Protein AF-0000000079302153 (afdb_homodimer)

Structure (mmCIF, N/CA/C/O backbone):
data_AF-0000000079302153-model_v1
#
loop_
_entity.id
_entity.type
_entity.pdbx_description
1 polymer 'Bifunctional ligase/repressor BirA'
#
loop_
_atom_site.group_PDB
_atom_site.id
_atom_site.type_symbol
_atom_site.label_atom_id
_atom_site.label_alt_id
_atom_site.label_comp_id
_atom_site.label_asym_id
_atom_site.label_entity_id
_atom_site.label_seq_id
_atom_site.pdbx_PDB_ins_code
_atom_site.Cartn_x
_atom_site.Cartn_y
_atom_site.Cartn_z
_atom_site.occupancy
_atom_site.B_iso_or_equiv
_atom_site.auth_seq_id
_atom_site.auth_comp_id
_atom_site.auth_asym_id
_atom_site.auth_atom_id
_atom_site.pdbx_PDB_model_num
ATOM 1 N N . MET A 1 1 ? 21.047 -13.164 -19.062 1 73.25 1 MET A N 1
ATOM 2 C CA . MET A 1 1 ? 20.984 -14.609 -18.844 1 73.25 1 MET A CA 1
ATOM 3 C C . MET A 1 1 ? 22.281 -15.273 -19.297 1 73.25 1 MET A C 1
ATOM 5 O O . MET A 1 1 ? 22.891 -14.859 -20.281 1 73.25 1 MET A O 1
ATOM 9 N N . PRO A 1 2 ? 22.719 -16.156 -18.484 1 83.62 2 PRO A N 1
ATOM 10 C CA . PRO A 1 2 ? 23.938 -16.844 -18.906 1 83.62 2 PRO A CA 1
ATOM 11 C C . PRO A 1 2 ? 23.797 -17.516 -20.266 1 83.62 2 PRO A C 1
ATOM 13 O O . PRO A 1 2 ? 22.734 -18.031 -20.609 1 83.62 2 PRO A O 1
ATOM 16 N N . ALA A 1 3 ? 24.828 -17.531 -21.016 1 87.69 3 ALA A N 1
ATOM 17 C CA . ALA A 1 3 ? 24.812 -17.969 -22.422 1 87.69 3 ALA A CA 1
ATOM 18 C C . ALA A 1 3 ? 24.391 -19.422 -22.547 1 87.69 3 ALA A C 1
ATOM 20 O O . ALA A 1 3 ? 23.562 -19.766 -23.391 1 87.69 3 ALA A O 1
ATOM 21 N N . LEU A 1 4 ? 24.891 -20.266 -21.688 1 95.38 4 LEU A N 1
ATOM 22 C CA . LEU A 1 4 ? 24.562 -21.688 -21.781 1 95.38 4 LEU A CA 1
ATOM 23 C C . LEU A 1 4 ? 23.078 -21.922 -21.516 1 95.38 4 LEU A C 1
ATOM 25 O O . LEU A 1 4 ? 22.453 -22.75 -22.172 1 95.38 4 LEU A O 1
ATOM 29 N N . LEU A 1 5 ? 22.578 -21.219 -20.531 1 95.5 5 LEU A N 1
ATOM 30 C CA . LEU A 1 5 ? 21.172 -21.391 -20.156 1 95.5 5 LEU A CA 1
ATOM 31 C C . LEU A 1 5 ? 20.25 -21.094 -21.328 1 95.5 5 LEU A C 1
ATOM 33 O O . LEU A 1 5 ? 19.234 -21.781 -21.516 1 95.5 5 LEU A O 1
ATOM 37 N N . SER A 1 6 ? 20.641 -20.172 -22.188 1 95.38 6 SER A N 1
ATOM 38 C CA . SER A 1 6 ? 19.812 -19.75 -23.312 1 95.38 6 SER A CA 1
ATOM 39 C C . SER A 1 6 ? 19.797 -20.812 -24.406 1 95.38 6 SER A C 1
ATOM 41 O O . SER A 1 6 ? 18.953 -20.75 -25.312 1 95.38 6 SER A O 1
ATOM 43 N N . LEU A 1 7 ? 20.641 -21.766 -24.328 1 96.31 7 LEU A N 1
ATOM 44 C CA . LEU A 1 7 ? 20.734 -22.766 -25.375 1 96.31 7 LEU A CA 1
ATOM 45 C C . LEU A 1 7 ? 20.141 -24.094 -24.922 1 96.31 7 LEU A C 1
ATOM 47 O O . LEU A 1 7 ? 19.906 -25 -25.734 1 96.31 7 LEU A O 1
ATOM 51 N N . LEU A 1 8 ? 19.922 -24.203 -23.625 1 97.06 8 LEU A N 1
ATOM 52 C CA . LEU A 1 8 ? 19.453 -25.484 -23.109 1 97.06 8 LEU A CA 1
ATOM 53 C C . LEU A 1 8 ? 17.984 -25.703 -23.5 1 97.06 8 LEU A C 1
ATOM 55 O O . LEU A 1 8 ? 17.219 -24.75 -23.641 1 97.06 8 LEU A O 1
ATOM 59 N N . THR A 1 9 ? 17.641 -26.953 -23.766 1 97.06 9 THR A N 1
ATOM 60 C CA . THR A 1 9 ? 16.281 -27.406 -24.031 1 97.06 9 THR A CA 1
ATOM 61 C C . THR A 1 9 ? 15.922 -28.594 -23.141 1 97.06 9 THR A C 1
ATOM 63 O O . THR A 1 9 ? 16.688 -28.953 -22.234 1 97.06 9 THR A O 1
ATOM 66 N N . GLU A 1 10 ? 14.781 -29.172 -23.406 1 97.44 10 GLU A N 1
ATOM 67 C CA . GLU A 1 10 ? 14.344 -30.312 -22.609 1 97.44 10 GLU A CA 1
ATOM 68 C C . GLU A 1 10 ? 14.984 -31.609 -23.094 1 97.44 10 GLU A C 1
ATOM 70 O O . GLU A 1 10 ? 14.836 -32.656 -22.453 1 97.44 10 GLU A O 1
ATOM 75 N N . GLU A 1 11 ? 15.695 -31.469 -24.203 1 97.69 11 GLU A N 1
ATOM 76 C CA . GLU A 1 11 ? 16.422 -32.594 -24.75 1 97.69 11 GLU A CA 1
ATOM 77 C C . GLU A 1 11 ? 17.922 -32.5 -24.469 1 97.69 11 GLU A C 1
ATOM 79 O O . GLU A 1 11 ? 18.484 -31.406 -24.531 1 97.69 11 GLU A O 1
ATOM 84 N N . PHE A 1 12 ? 18.547 -33.656 -24.266 1 98 12 PHE A N 1
ATOM 85 C CA . PHE A 1 12 ? 19.984 -33.656 -24.031 1 98 12 PHE A CA 1
ATOM 86 C C . PHE A 1 12 ? 20.75 -33.188 -25.266 1 98 12 PHE A C 1
ATOM 88 O O . PHE A 1 12 ? 20.406 -33.562 -26.391 1 98 12 PHE A O 1
ATOM 95 N N . GLN A 1 13 ? 21.641 -32.312 -25.062 1 98 13 GLN A N 1
ATOM 96 C CA . GLN A 1 13 ? 22.594 -31.844 -26.062 1 98 13 GLN A CA 1
ATOM 97 C C . GLN A 1 13 ? 24.031 -32.156 -25.672 1 98 13 GLN A C 1
ATOM 99 O O . GLN A 1 13 ? 24.406 -31.969 -24.516 1 98 13 GLN A O 1
ATOM 104 N N . SER A 1 14 ? 24.828 -32.625 -26.578 1 97.5 14 SER A N 1
ATOM 105 C CA . SER A 1 14 ? 26.188 -33 -26.25 1 97.5 14 SER A CA 1
ATOM 106 C C . SER A 1 14 ? 27.016 -31.781 -25.875 1 97.5 14 SER A C 1
ATOM 108 O O . SER A 1 14 ? 26.75 -30.672 -26.359 1 97.5 14 SER A O 1
ATOM 110 N N . GLY A 1 15 ? 27.984 -31.984 -25.031 1 96.5 15 GLY A N 1
ATOM 111 C CA . GLY A 1 15 ? 28.906 -30.922 -24.719 1 96.5 15 GLY A CA 1
ATOM 112 C C . GLY A 1 15 ? 29.609 -30.344 -25.922 1 96.5 15 GLY A C 1
ATOM 113 O O . GLY A 1 15 ? 29.859 -29.141 -26 1 96.5 15 GLY A O 1
ATOM 114 N N . GLU A 1 16 ? 29.875 -31.203 -26.875 1 96.81 16 GLU A N 1
ATOM 115 C CA . GLU A 1 16 ? 30.516 -30.797 -28.109 1 96.81 16 GLU A CA 1
ATOM 116 C C . GLU A 1 16 ? 29.641 -29.844 -28.906 1 96.81 16 GLU A C 1
ATOM 118 O O . GLU A 1 16 ? 30.109 -28.812 -29.391 1 96.81 16 GLU A O 1
ATOM 123 N N . ALA A 1 17 ? 28.453 -30.172 -29.047 1 97.31 17 ALA A N 1
ATOM 124 C CA . ALA A 1 17 ? 27.5 -29.359 -29.812 1 97.31 17 ALA A CA 1
ATOM 125 C C . ALA A 1 17 ? 27.328 -27.984 -29.172 1 97.31 17 ALA A C 1
ATOM 127 O O . ALA A 1 17 ? 27.328 -26.969 -29.859 1 97.31 17 ALA A O 1
ATOM 128 N N . LEU A 1 18 ? 27.203 -27.922 -27.844 1 97.62 18 LEU A N 1
ATOM 129 C CA . LEU A 1 18 ? 27.016 -26.656 -27.125 1 97.62 18 LEU A CA 1
ATOM 130 C C . LEU A 1 18 ? 28.281 -25.812 -27.188 1 97.62 18 LEU A C 1
ATOM 132 O O . LEU A 1 18 ? 28.203 -24.594 -27.344 1 97.62 18 LEU A O 1
ATOM 136 N N . ALA A 1 19 ? 29.391 -26.484 -27.109 1 96.94 19 ALA A N 1
ATOM 137 C CA . ALA A 1 19 ? 30.672 -25.797 -27.203 1 96.94 19 ALA A CA 1
ATOM 138 C C . ALA A 1 19 ? 30.844 -25.109 -28.562 1 96.94 19 ALA A C 1
ATOM 140 O O . ALA A 1 19 ? 31.312 -23.984 -28.641 1 96.94 19 ALA A O 1
ATOM 141 N N . ARG A 1 20 ? 30.484 -25.812 -29.562 1 97.19 20 ARG A N 1
ATOM 142 C CA . ARG A 1 20 ? 30.562 -25.266 -30.922 1 97.19 20 ARG A CA 1
ATOM 143 C C . ARG A 1 20 ? 29.672 -24.047 -31.062 1 97.19 20 ARG A C 1
ATOM 145 O O . ARG A 1 20 ? 30.078 -23.047 -31.641 1 97.19 20 ARG A O 1
ATOM 152 N N . ARG A 1 21 ? 28.516 -24.094 -30.531 1 96.56 21 ARG A N 1
ATOM 153 C CA . ARG A 1 21 ? 27.531 -23.016 -30.672 1 96.56 21 ARG A CA 1
ATOM 154 C C . ARG A 1 21 ? 27.984 -21.766 -29.906 1 96.56 21 ARG A C 1
ATOM 156 O O . ARG A 1 21 ? 27.719 -20.641 -30.328 1 96.56 21 ARG A O 1
ATOM 163 N N . LEU A 1 22 ? 28.625 -21.984 -28.75 1 96.25 22 LEU A N 1
ATOM 164 C CA . LEU A 1 22 ? 29 -20.859 -27.891 1 96.25 22 LEU A CA 1
ATOM 165 C C . LEU A 1 22 ? 30.422 -20.391 -28.203 1 96.25 22 LEU A C 1
ATOM 167 O O . LEU A 1 22 ? 30.859 -19.359 -27.703 1 96.25 22 LEU A O 1
ATOM 171 N N . GLY A 1 23 ? 31.125 -21.188 -29.031 1 96.31 23 GLY A N 1
ATOM 172 C CA . GLY A 1 23 ? 32.5 -20.859 -29.359 1 96.31 23 GLY A CA 1
ATOM 173 C C . GLY A 1 23 ? 33.469 -21.031 -28.172 1 96.31 23 GLY A C 1
ATOM 174 O O . GLY A 1 23 ? 34.312 -20.188 -27.953 1 96.31 23 GLY A O 1
ATOM 175 N N . VAL A 1 24 ? 33.219 -22.078 -27.406 1 96.88 24 VAL A N 1
ATOM 176 C CA . VAL A 1 24 ? 34.062 -22.344 -26.234 1 96.88 24 VAL A CA 1
ATOM 177 C C . VAL A 1 24 ? 34.438 -23.812 -26.219 1 96.88 24 VAL A C 1
ATOM 179 O O . VAL A 1 24 ? 34.094 -24.578 -27.125 1 96.88 24 VAL A O 1
ATOM 182 N N . SER A 1 25 ? 35.219 -24.281 -25.219 1 96.44 25 SER A N 1
ATOM 183 C CA . SER A 1 25 ? 35.656 -25.672 -25.078 1 96.44 25 SER A CA 1
ATOM 184 C C . SER A 1 25 ? 34.562 -26.516 -24.375 1 96.44 25 SER A C 1
ATOM 186 O O . SER A 1 25 ? 33.688 -25.969 -23.719 1 96.44 25 SER A O 1
ATOM 188 N N . ARG A 1 26 ? 34.719 -27.781 -24.578 1 95.62 26 ARG A N 1
ATOM 189 C CA . ARG A 1 26 ? 33.844 -28.703 -23.844 1 95.62 26 ARG A CA 1
ATOM 190 C C . ARG A 1 26 ? 34.031 -28.562 -22.344 1 95.62 26 ARG A C 1
ATOM 192 O O . ARG A 1 26 ? 33.094 -28.672 -21.578 1 95.62 26 ARG A O 1
ATOM 199 N N . ALA A 1 27 ? 35.188 -28.328 -21.953 1 96.38 27 ALA A N 1
ATOM 200 C CA . ALA A 1 27 ? 35.5 -28.125 -20.531 1 96.38 27 ALA A CA 1
ATOM 201 C C . ALA A 1 27 ? 34.781 -26.891 -20 1 96.38 27 ALA A C 1
ATOM 203 O O . ALA A 1 27 ? 34.344 -26.875 -18.859 1 96.38 27 ALA A O 1
ATOM 204 N N . ALA A 1 28 ? 34.688 -25.891 -20.859 1 96.56 28 ALA A N 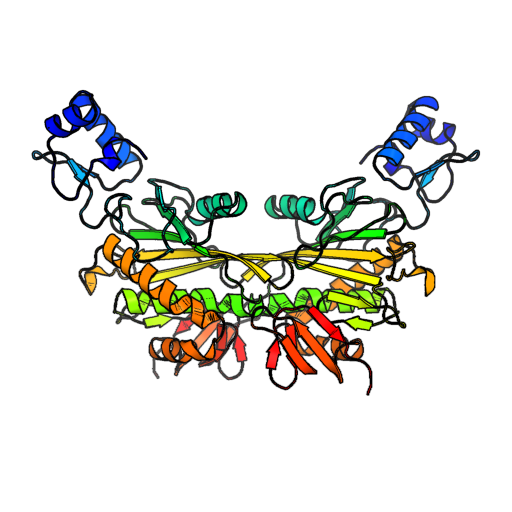1
ATOM 205 C CA . ALA A 1 28 ? 34 -24.656 -20.469 1 96.56 28 ALA A CA 1
ATOM 206 C C . ALA A 1 28 ? 32.531 -24.906 -20.281 1 96.56 28 ALA A C 1
ATOM 208 O O . ALA A 1 28 ? 31.891 -24.312 -19.391 1 96.56 28 ALA A O 1
ATOM 209 N N . ILE A 1 29 ? 31.953 -25.719 -21.094 1 97.12 29 ILE A N 1
ATOM 210 C CA . ILE A 1 29 ? 30.547 -26.078 -20.984 1 97.12 29 ILE A CA 1
ATOM 211 C C . ILE A 1 29 ? 30.297 -26.781 -19.656 1 97.12 29 ILE A C 1
ATOM 213 O O . ILE A 1 29 ? 29.344 -26.453 -18.953 1 97.12 29 ILE A O 1
ATOM 217 N N . SER A 1 30 ? 31.109 -27.766 -19.391 1 96.81 30 SER A N 1
ATOM 218 C CA . SER A 1 30 ? 30.984 -28.531 -18.156 1 96.81 30 SER A CA 1
ATOM 219 C C . SER A 1 30 ? 31.094 -27.609 -16.938 1 96.81 30 SER A C 1
ATOM 221 O O . SER A 1 30 ? 30.312 -27.75 -15.984 1 96.81 30 SER A O 1
ATOM 223 N N . LYS A 1 31 ? 32 -26.703 -16.984 1 96.88 31 LYS A N 1
ATOM 224 C CA . LYS A 1 31 ? 32.188 -25.766 -15.891 1 96.88 31 LYS A CA 1
ATOM 225 C C . LYS A 1 31 ? 30.984 -24.844 -15.727 1 96.88 31 LYS A C 1
ATOM 227 O O . LYS A 1 31 ? 30.562 -24.578 -14.602 1 96.88 31 LYS A O 1
ATOM 232 N N . GLU A 1 32 ? 30.5 -24.359 -16.828 1 96.81 32 GLU A N 1
ATOM 233 C CA . GLU A 1 32 ? 29.344 -23.484 -16.797 1 96.81 32 GLU A CA 1
ATOM 234 C C . GLU A 1 32 ? 28.109 -24.234 -16.281 1 96.81 32 GLU A C 1
ATOM 236 O O . GLU A 1 32 ? 27.312 -23.672 -15.531 1 96.81 32 GLU A O 1
ATOM 241 N N . ALA A 1 33 ? 27.922 -25.375 -16.734 1 97.44 33 ALA A N 1
ATOM 242 C CA . ALA A 1 33 ? 26.797 -26.188 -16.266 1 97.44 33 ALA A CA 1
ATOM 243 C C . ALA A 1 33 ? 26.844 -26.375 -14.758 1 97.44 33 ALA A C 1
ATOM 245 O O . ALA A 1 33 ? 25.828 -26.281 -14.078 1 97.44 33 ALA A O 1
ATOM 246 N N . LYS A 1 34 ? 28.016 -26.719 -14.266 1 96.56 34 LYS A N 1
ATOM 247 C CA . LYS A 1 34 ? 28.203 -26.875 -12.828 1 96.56 34 LYS A CA 1
ATOM 248 C C . LYS A 1 34 ? 27.875 -25.594 -12.078 1 96.56 34 LYS A C 1
ATOM 250 O O . LYS A 1 34 ? 27.219 -25.625 -11.039 1 96.56 34 LYS A O 1
ATOM 255 N N . ARG A 1 35 ? 28.359 -24.516 -12.602 1 96.88 35 ARG A N 1
ATOM 256 C CA . ARG A 1 35 ? 28.078 -23.203 -12.016 1 96.88 35 ARG A CA 1
ATOM 257 C C . ARG A 1 35 ? 26.578 -22.922 -11.969 1 96.88 35 ARG A C 1
ATOM 259 O O . ARG A 1 35 ? 26.078 -22.438 -10.961 1 96.88 35 ARG A O 1
ATOM 266 N N . LEU A 1 36 ? 25.922 -23.156 -13.039 1 97.44 36 LEU A N 1
ATOM 267 C CA . LEU A 1 36 ? 24.484 -22.938 -13.117 1 97.44 36 LEU A CA 1
ATOM 268 C C . LEU A 1 36 ? 23.75 -23.781 -12.07 1 97.44 36 LEU A C 1
ATOM 270 O O . LEU A 1 36 ? 22.828 -23.281 -11.406 1 97.44 36 LEU A O 1
ATOM 274 N N . ARG A 1 37 ? 24.125 -24.969 -11.922 1 96.69 37 ARG A N 1
ATOM 275 C CA . ARG A 1 37 ? 23.516 -25.828 -10.914 1 96.69 37 ARG A CA 1
ATOM 276 C C . ARG A 1 37 ? 23.75 -25.281 -9.508 1 96.69 37 ARG A C 1
ATOM 278 O O . ARG A 1 37 ? 22.859 -25.312 -8.664 1 96.69 37 ARG A O 1
ATOM 285 N N . GLU A 1 38 ? 24.938 -24.812 -9.281 1 95.69 38 GLU A N 1
ATOM 286 C CA . GLU A 1 38 ? 25.266 -24.219 -7.988 1 95.69 38 GLU A CA 1
ATOM 287 C C . GLU A 1 38 ? 24.406 -23 -7.711 1 95.69 38 GLU A C 1
ATOM 289 O O . GLU A 1 38 ? 24.094 -22.703 -6.555 1 95.69 38 GLU A O 1
ATOM 294 N N . GLU A 1 39 ? 24.078 -22.359 -8.766 1 95.69 39 GLU A N 1
ATOM 295 C CA . GLU A 1 39 ? 23.234 -21.172 -8.641 1 95.69 39 GLU A CA 1
ATOM 296 C C . GLU A 1 39 ? 21.766 -21.547 -8.43 1 95.69 39 GLU A C 1
ATOM 298 O O . GLU A 1 39 ? 20.938 -20.688 -8.109 1 95.69 39 GLU A O 1
ATOM 303 N N . GLY A 1 40 ? 21.438 -22.781 -8.68 1 96.19 40 GLY A N 1
ATOM 304 C CA . GLY A 1 40 ? 20.109 -23.25 -8.359 1 96.19 40 GLY A CA 1
ATOM 305 C C . GLY A 1 40 ? 19.312 -23.672 -9.578 1 96.19 40 GLY A C 1
ATOM 306 O O . GLY A 1 40 ? 18.219 -24.219 -9.453 1 96.19 40 GLY A O 1
ATOM 307 N N . PHE A 1 41 ? 19.859 -23.469 -10.812 1 98 41 PHE A N 1
ATOM 308 C CA . PHE A 1 41 ? 19.141 -23.844 -12.023 1 98 41 PHE A CA 1
ATOM 309 C C . PHE A 1 41 ? 19.047 -25.359 -12.164 1 98 41 PHE A C 1
ATOM 311 O O . PHE A 1 41 ? 20.016 -26.062 -11.883 1 98 41 PHE A O 1
ATOM 318 N N . PRO A 1 42 ? 17.922 -25.828 -12.602 1 98.19 42 PRO A N 1
ATOM 319 C CA . PRO A 1 42 ? 17.75 -27.281 -12.68 1 98.19 42 PRO A CA 1
ATOM 320 C C . PRO A 1 42 ? 18.312 -27.875 -13.969 1 98.19 42 PRO A C 1
ATOM 322 O O . PRO A 1 42 ? 17.578 -28.484 -14.742 1 98.19 42 PRO A O 1
ATOM 325 N N . VAL A 1 43 ? 19.609 -27.766 -14.117 1 98.06 43 VAL A N 1
ATOM 326 C CA . VAL A 1 43 ? 20.328 -28.344 -15.242 1 98.06 43 VAL A CA 1
ATOM 327 C C . VAL A 1 43 ? 20.641 -29.812 -14.961 1 98.06 43 VAL A C 1
ATOM 329 O O . VAL A 1 43 ? 21.094 -30.156 -13.867 1 98.06 43 VAL A O 1
ATOM 332 N N . GLU A 1 44 ? 20.344 -30.641 -15.891 1 97.69 44 GLU A N 1
ATOM 333 C CA . GLU A 1 44 ? 20.672 -32.062 -15.773 1 97.69 44 GLU A CA 1
ATOM 334 C C . GLU A 1 44 ? 21.859 -32.438 -16.641 1 97.69 44 GLU A C 1
ATOM 336 O O . GLU A 1 44 ? 22 -31.938 -17.766 1 97.69 44 GLU A O 1
ATOM 341 N N . VAL A 1 45 ? 22.672 -33.25 -16.094 1 97.06 45 VAL A N 1
ATOM 342 C CA . VAL A 1 45 ? 23.875 -33.719 -16.781 1 97.06 45 VAL A CA 1
ATOM 343 C C . VAL A 1 45 ? 23.891 -35.219 -16.812 1 97.06 45 VAL A C 1
ATOM 345 O O . VAL A 1 45 ? 23.578 -35.875 -15.812 1 97.06 45 VAL A O 1
ATOM 348 N N . SER A 1 46 ? 24.109 -35.781 -17.922 1 96 46 SER A N 1
ATOM 349 C CA . SER A 1 46 ? 24.234 -37.219 -18.094 1 96 46 SER A CA 1
ATOM 350 C C . SER A 1 46 ? 25.281 -37.562 -19.141 1 96 46 SER A C 1
ATOM 352 O O . SER A 1 46 ? 26 -36.688 -19.625 1 96 46 SER A O 1
ATOM 354 N N . ARG A 1 47 ? 25.469 -38.875 -19.516 1 95.19 47 ARG A N 1
ATOM 355 C CA . ARG A 1 47 ? 26.391 -39.312 -20.547 1 95.19 47 ARG A CA 1
ATOM 356 C C . ARG A 1 47 ? 25.969 -38.781 -21.922 1 95.19 47 ARG A C 1
ATOM 358 O O . ARG A 1 47 ? 26.812 -38.625 -22.812 1 95.19 47 ARG A O 1
ATOM 365 N N . GLN A 1 48 ? 24.734 -38.438 -21.984 1 95.75 48 GLN A N 1
ATOM 366 C CA . GLN A 1 48 ? 24.172 -37.938 -23.234 1 95.75 48 GLN A CA 1
ATOM 367 C C . GLN A 1 48 ? 24.422 -36.438 -23.391 1 95.75 48 GLN A C 1
ATOM 369 O O . GLN A 1 48 ? 24.25 -35.875 -24.484 1 95.75 48 GLN A O 1
ATOM 374 N N . GLY A 1 49 ? 24.766 -35.75 -22.312 1 98 49 GLY A N 1
ATOM 375 C CA . GLY A 1 49 ? 25.031 -34.344 -22.375 1 98 49 GLY A CA 1
ATOM 376 C C . GLY A 1 49 ? 24.297 -33.531 -21.312 1 98 49 GLY A C 1
ATOM 377 O O . GLY A 1 49 ? 24.312 -33.906 -20.141 1 98 49 GLY A O 1
ATOM 378 N N . TYR A 1 50 ? 23.812 -32.344 -21.859 1 98.19 50 TYR A N 1
ATOM 379 C CA . TYR A 1 50 ? 23.203 -31.375 -20.938 1 98.19 50 TYR A CA 1
ATOM 380 C C . TYR A 1 50 ? 21.781 -31.031 -21.375 1 98.19 50 TYR A C 1
ATOM 382 O O . TYR A 1 50 ? 21.516 -30.891 -22.562 1 98.19 50 TYR A O 1
ATOM 390 N N . ARG A 1 51 ? 20.859 -30.891 -20.453 1 98.12 51 ARG A N 1
ATOM 391 C CA . ARG A 1 51 ? 19.516 -30.375 -20.719 1 98.12 51 ARG A CA 1
ATOM 392 C C . ARG A 1 51 ? 18.984 -29.625 -19.5 1 98.12 51 ARG A C 1
ATOM 394 O O . ARG A 1 51 ? 19.594 -29.625 -18.438 1 98.12 51 ARG A O 1
ATOM 401 N N . ILE A 1 52 ? 17.953 -28.844 -19.734 1 98.06 52 ILE A N 1
ATOM 402 C CA . ILE A 1 52 ? 17.203 -28.297 -18.609 1 98.06 52 ILE A CA 1
ATOM 403 C C . ILE A 1 52 ? 16.109 -29.266 -18.203 1 98.06 52 ILE A C 1
ATOM 405 O O . ILE A 1 52 ? 15.539 -29.969 -19.047 1 98.06 52 ILE A O 1
ATOM 409 N N . LEU A 1 53 ? 15.812 -29.344 -16.922 1 98.06 53 LEU A N 1
ATOM 410 C CA . LEU A 1 53 ? 14.727 -30.188 -16.438 1 98.06 53 LEU A CA 1
ATOM 411 C C . LEU A 1 53 ? 13.438 -29.906 -17.188 1 98.06 53 LEU A C 1
ATOM 413 O O . LEU A 1 53 ? 13 -28.75 -17.281 1 98.06 53 LEU A O 1
ATOM 417 N N . PRO A 1 54 ? 12.852 -30.969 -17.797 1 97.38 54 PRO A N 1
ATOM 418 C CA . PRO A 1 54 ? 11.609 -30.75 -18.531 1 97.38 54 PRO A CA 1
ATOM 419 C C . PRO A 1 54 ? 10.547 -30.031 -17.703 1 97.38 54 PRO A C 1
ATOM 421 O O . PRO A 1 54 ? 10.383 -30.328 -16.516 1 97.38 54 PRO A O 1
ATOM 424 N N . GLY A 1 55 ? 9.883 -29.016 -18.359 1 97.5 55 GLY A N 1
ATOM 425 C CA . GLY A 1 55 ? 8.852 -28.266 -17.672 1 97.5 55 GLY A CA 1
ATOM 426 C C . GLY A 1 55 ? 9.367 -26.969 -17.062 1 97.5 55 GLY A C 1
ATOM 427 O O . GLY A 1 55 ? 8.594 -26.188 -16.5 1 97.5 55 GLY A O 1
ATOM 428 N N . THR A 1 56 ? 10.641 -26.719 -17.141 1 98.06 56 THR A N 1
ATOM 429 C CA . THR A 1 56 ? 11.234 -25.484 -16.641 1 98.06 56 THR A CA 1
ATOM 430 C C . THR A 1 56 ? 10.844 -24.297 -17.516 1 98.06 56 THR A C 1
ATOM 432 O O . THR A 1 56 ? 10.938 -24.375 -18.75 1 98.06 56 THR A O 1
ATOM 435 N N . PRO A 1 57 ? 10.422 -23.219 -16.922 1 97.5 57 PRO A N 1
ATOM 436 C CA . PRO A 1 57 ? 9.992 -22.078 -17.734 1 97.5 57 PRO A CA 1
ATOM 437 C C . PRO A 1 57 ? 11.148 -21.172 -18.125 1 97.5 57 PRO A C 1
ATOM 439 O O . PRO A 1 57 ? 11.125 -19.969 -17.859 1 97.5 57 PRO A O 1
ATOM 442 N N . LEU A 1 58 ? 12.078 -21.703 -18.891 1 96.56 58 LEU A N 1
ATOM 443 C CA . LEU A 1 58 ? 13.148 -20.891 -19.469 1 96.56 58 LEU A CA 1
ATOM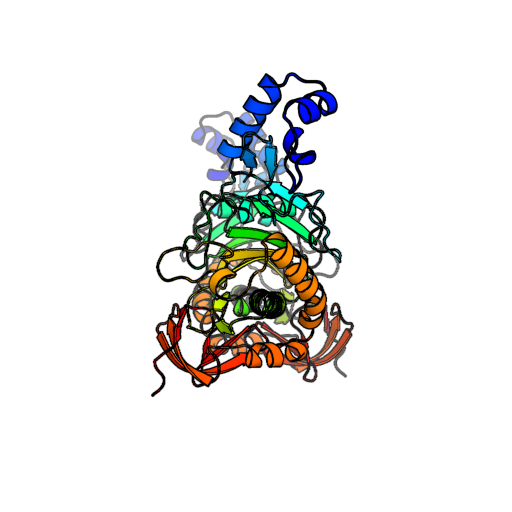 444 C C . LEU A 1 58 ? 12.578 -19.797 -20.375 1 96.56 58 LEU A C 1
ATOM 446 O O . LEU A 1 58 ? 11.57 -20.016 -21.062 1 96.56 58 LEU A O 1
ATOM 450 N N . PRO A 1 59 ? 13.281 -18.719 -20.359 1 96 59 PRO A N 1
ATOM 451 C CA . PRO A 1 59 ? 12.734 -17.594 -21.109 1 96 59 PRO A CA 1
ATOM 452 C C . PRO A 1 59 ? 12.383 -17.938 -22.547 1 96 59 PRO A C 1
ATOM 454 O O . PRO A 1 59 ? 11.359 -17.484 -23.062 1 96 59 PRO A O 1
ATOM 457 N N . HIS A 1 60 ? 13.211 -18.75 -23.203 1 95.06 60 HIS A N 1
ATOM 458 C CA . HIS A 1 60 ? 12.953 -19.047 -24.609 1 95.06 60 HIS A CA 1
ATOM 459 C C . HIS A 1 60 ? 12 -20.234 -24.75 1 95.06 60 HIS A C 1
ATOM 461 O O . HIS A 1 60 ? 11.57 -20.562 -25.859 1 95.06 60 HIS A O 1
ATOM 467 N N . LEU A 1 61 ? 11.688 -20.906 -23.672 1 95 61 LEU A N 1
ATOM 468 C CA . LEU A 1 61 ? 10.734 -22.016 -23.703 1 95 61 LEU A CA 1
ATOM 469 C C . LEU A 1 61 ? 9.375 -21.578 -23.172 1 95 61 LEU A C 1
ATOM 471 O O . LEU A 1 61 ? 8.383 -22.281 -23.344 1 95 61 LEU A O 1
ATOM 475 N N . PHE A 1 62 ? 9.344 -20.516 -22.453 1 93.31 62 PHE A N 1
ATOM 476 C CA . PHE A 1 62 ? 8.156 -19.938 -21.828 1 93.31 62 PHE A CA 1
ATOM 477 C C . PHE A 1 62 ? 7.504 -18.922 -22.734 1 93.31 62 PHE A C 1
ATOM 479 O O . PHE A 1 62 ? 8.133 -17.938 -23.125 1 93.31 62 PHE A O 1
ATOM 486 N N . ARG A 1 63 ? 6.234 -19.109 -23.156 1 90.62 63 ARG A N 1
ATOM 487 C CA . ARG A 1 63 ? 5.484 -18.219 -24.047 1 90.62 63 ARG A CA 1
ATOM 488 C C . ARG A 1 63 ? 4.172 -17.781 -23.391 1 90.62 63 ARG A C 1
ATOM 490 O O . ARG A 1 63 ? 3.139 -18.438 -23.578 1 90.62 63 ARG A O 1
ATOM 497 N N . PRO A 1 64 ? 4.27 -16.703 -22.656 1 91.31 64 PRO A N 1
ATOM 498 C CA . PRO A 1 64 ? 3.01 -16.234 -22.062 1 91.31 64 PRO A CA 1
ATOM 499 C C . PRO A 1 64 ? 1.987 -15.812 -23.109 1 91.31 64 PRO A C 1
ATOM 501 O O . PRO A 1 64 ? 2.336 -15.133 -24.078 1 91.31 64 PRO A O 1
ATOM 504 N N . PRO A 1 65 ? 0.794 -16.203 -23 1 89.69 65 PRO A N 1
ATOM 505 C CA . PRO A 1 65 ? -0.233 -15.953 -24.016 1 89.69 65 PRO A CA 1
ATOM 506 C C . PRO A 1 65 ? -0.649 -14.484 -24.078 1 89.69 65 PRO A C 1
ATOM 508 O O . PRO A 1 65 ? -1.164 -14.031 -25.109 1 89.69 65 PRO A O 1
ATOM 511 N N . GLY A 1 66 ? -0.554 -13.742 -23.078 1 94.81 66 GLY A N 1
ATOM 512 C CA . GLY A 1 66 ? -0.985 -12.352 -23.016 1 94.81 66 GLY A CA 1
ATOM 513 C C . GLY A 1 66 ? 0.124 -11.398 -22.625 1 94.81 66 GLY A C 1
ATOM 514 O O . GLY A 1 66 ? 1.284 -11.602 -22.984 1 94.81 66 GLY A O 1
ATOM 515 N N . ARG A 1 67 ? -0.246 -10.352 -22.031 1 95.62 67 ARG A N 1
ATOM 516 C CA . ARG A 1 67 ? 0.7 -9.297 -21.672 1 95.62 67 ARG A CA 1
ATOM 517 C C . ARG A 1 67 ? 1.414 -9.633 -20.375 1 95.62 67 ARG A C 1
ATOM 519 O O . ARG A 1 67 ? 2.508 -9.125 -20.109 1 95.62 67 ARG A O 1
ATOM 526 N N . LEU A 1 68 ? 0.731 -10.453 -19.547 1 98.12 68 LEU A N 1
ATOM 527 C CA . LEU A 1 68 ? 1.354 -10.812 -18.281 1 98.12 68 LEU A CA 1
ATOM 528 C C . LEU A 1 68 ? 2.523 -11.766 -18.5 1 98.12 68 LEU A C 1
ATOM 530 O O . LEU A 1 68 ? 2.428 -12.695 -19.297 1 98.12 68 LEU A O 1
ATOM 534 N N . GLY A 1 69 ? 3.576 -11.578 -17.844 1 98.12 69 GLY A N 1
ATOM 535 C CA . GLY A 1 69 ? 4.77 -12.391 -18 1 98.12 69 GLY A CA 1
ATOM 536 C C . GLY A 1 69 ? 5.82 -11.75 -18.891 1 98.12 69 GLY A C 1
ATOM 537 O O . GLY A 1 69 ? 6.848 -12.367 -19.188 1 98.12 69 GLY A O 1
ATOM 538 N N . LYS A 1 70 ? 5.492 -10.523 -19.344 1 97.25 70 LYS A N 1
ATOM 539 C CA . LYS A 1 70 ? 6.402 -9.742 -20.188 1 97.25 70 LYS A CA 1
ATOM 540 C C . LYS A 1 70 ? 6.594 -8.336 -19.625 1 97.25 70 LYS A C 1
ATOM 542 O O . LYS A 1 70 ? 5.629 -7.59 -19.453 1 97.25 70 LYS A O 1
ATOM 547 N N . PRO A 1 71 ? 7.855 -7.941 -19.391 1 97.62 71 PRO A N 1
ATOM 548 C CA . PRO A 1 71 ? 9.117 -8.672 -19.516 1 97.62 71 PRO A CA 1
ATOM 549 C C . PRO A 1 71 ? 9.289 -9.742 -18.438 1 97.62 71 PRO A C 1
ATOM 551 O O . PRO A 1 71 ? 8.562 -9.742 -17.438 1 97.62 71 PRO A O 1
ATOM 554 N N . TYR A 1 72 ? 10.203 -10.633 -18.75 1 98 72 TYR A N 1
ATOM 555 C CA . TYR A 1 72 ? 10.391 -11.805 -17.906 1 98 72 TYR A CA 1
ATOM 556 C C . TYR A 1 72 ? 11.844 -11.938 -17.469 1 98 72 TYR A C 1
ATOM 558 O O . TYR A 1 72 ? 12.75 -11.961 -18.297 1 98 72 TYR A O 1
ATOM 566 N N . ARG A 1 73 ? 12.078 -11.977 -16.141 1 98 73 ARG A N 1
ATOM 567 C CA . ARG A 1 73 ? 13.383 -12.273 -15.555 1 98 73 ARG A CA 1
ATOM 568 C C . ARG A 1 73 ? 13.383 -13.641 -14.883 1 98 73 ARG A C 1
ATOM 570 O O . ARG A 1 73 ? 12.633 -13.867 -13.922 1 98 73 ARG A O 1
ATOM 577 N N . TYR A 1 74 ? 14.148 -14.477 -15.391 1 98.06 74 TYR A N 1
ATOM 578 C CA . TYR A 1 74 ? 14.359 -15.805 -14.828 1 98.06 74 TYR A CA 1
ATOM 579 C C . TYR A 1 74 ? 15.688 -15.875 -14.078 1 98.06 74 TYR A C 1
ATOM 581 O O . TYR A 1 74 ? 16.75 -15.711 -14.68 1 98.06 74 TYR A O 1
ATOM 589 N N . LEU A 1 75 ? 15.602 -16.156 -12.742 1 97.94 75 LEU A N 1
ATOM 590 C CA . LEU A 1 75 ? 16.781 -16.062 -11.898 1 97.94 75 LEU A CA 1
ATOM 591 C C . LEU A 1 75 ? 17.031 -17.375 -11.164 1 97.94 75 LEU A C 1
ATOM 593 O O . LEU A 1 75 ? 16.109 -18.141 -10.922 1 97.94 75 LEU A O 1
ATOM 597 N N . GLY A 1 76 ? 18.312 -17.609 -10.852 1 97.19 76 GLY A N 1
ATOM 598 C CA . GLY A 1 76 ? 18.672 -18.797 -10.094 1 97.19 76 GLY A CA 1
ATOM 599 C C . GLY A 1 76 ? 18.391 -18.672 -8.609 1 97.19 76 GLY A C 1
ATOM 600 O O . GLY A 1 76 ? 17.422 -19.25 -8.102 1 97.19 76 GLY A O 1
ATOM 601 N N . ARG A 1 77 ? 19.172 -17.891 -8.008 1 96.81 77 ARG A N 1
ATOM 602 C CA . ARG A 1 77 ? 19.109 -17.703 -6.562 1 96.81 77 ARG A CA 1
ATOM 603 C C . ARG A 1 77 ? 18.938 -16.234 -6.207 1 96.81 77 ARG A C 1
ATOM 605 O O . ARG A 1 77 ? 19.688 -15.375 -6.684 1 96.81 77 ARG A O 1
ATOM 612 N N . VAL A 1 78 ? 17.938 -15.945 -5.434 1 97.19 78 VAL A N 1
ATOM 613 C CA . VAL A 1 78 ? 17.688 -14.586 -4.973 1 97.19 78 VAL A CA 1
ATOM 614 C C . VAL A 1 78 ? 17.25 -14.602 -3.514 1 97.19 78 VAL A C 1
ATOM 616 O O . VAL A 1 78 ? 16.938 -15.664 -2.967 1 97.19 78 VAL A O 1
ATOM 619 N N . GLY A 1 79 ? 17.312 -13.477 -2.861 1 96.25 79 GLY A N 1
ATOM 620 C CA . GLY A 1 79 ? 16.672 -13.375 -1.559 1 96.25 79 GLY A CA 1
ATOM 621 C C . GLY A 1 79 ? 15.18 -13.625 -1.606 1 96.25 79 GLY A C 1
ATOM 622 O O . GLY A 1 79 ? 14.695 -14.625 -1.073 1 96.25 79 GLY A O 1
ATOM 623 N N . SER A 1 80 ? 14.477 -12.727 -2.299 1 96.94 80 SER A N 1
ATOM 624 C CA . SER A 1 80 ? 13.039 -12.852 -2.539 1 96.94 80 SER A CA 1
ATOM 625 C C . SER A 1 80 ? 12.648 -12.258 -3.891 1 96.94 80 SER A C 1
ATOM 627 O O . SER A 1 80 ? 13.148 -11.203 -4.277 1 96.94 80 SER A O 1
ATOM 629 N N . THR A 1 81 ? 11.812 -13 -4.57 1 98.12 81 THR A N 1
ATOM 630 C CA . THR A 1 81 ? 11.328 -12.469 -5.84 1 98.12 81 THR A CA 1
ATOM 631 C C . THR A 1 81 ? 10.547 -11.172 -5.621 1 98.12 81 THR A C 1
ATOM 633 O O . THR A 1 81 ? 10.531 -10.305 -6.492 1 98.12 81 THR A O 1
ATOM 636 N N . GLN A 1 82 ? 9.945 -11.031 -4.453 1 97.19 82 GLN A N 1
ATOM 637 C CA . GLN A 1 82 ? 9.227 -9.805 -4.113 1 97.19 82 GLN A CA 1
ATOM 638 C C . GLN A 1 82 ? 10.18 -8.609 -4.086 1 97.19 82 GLN A C 1
ATOM 640 O O . GLN A 1 82 ? 9.852 -7.543 -4.617 1 97.19 82 GLN A O 1
ATOM 645 N N . ASP A 1 83 ? 11.344 -8.82 -3.471 1 96.38 83 ASP A N 1
ATOM 646 C CA . ASP A 1 83 ? 12.328 -7.742 -3.375 1 96.38 83 ASP A CA 1
ATOM 647 C C . ASP A 1 83 ? 12.828 -7.328 -4.758 1 96.38 83 ASP A C 1
ATOM 649 O O . ASP A 1 83 ? 12.922 -6.137 -5.059 1 96.38 83 ASP A O 1
ATOM 653 N N . VAL A 1 84 ? 13.117 -8.32 -5.52 1 98.19 84 VAL A N 1
ATOM 654 C CA . VAL A 1 84 ? 13.633 -8.062 -6.859 1 98.19 84 VAL A CA 1
ATOM 655 C C . VAL A 1 84 ? 12.586 -7.316 -7.684 1 98.19 84 VAL A C 1
ATOM 657 O O . VAL A 1 84 ? 12.898 -6.316 -8.336 1 98.19 84 VAL A O 1
ATOM 660 N N . LEU A 1 85 ? 11.359 -7.777 -7.625 1 98.62 85 LEU A N 1
ATOM 661 C CA . LEU A 1 85 ? 10.312 -7.172 -8.438 1 98.62 85 LEU A CA 1
ATOM 662 C C . LEU A 1 85 ? 9.961 -5.777 -7.922 1 98.62 85 LEU A C 1
ATOM 664 O O . LEU A 1 85 ? 9.648 -4.883 -8.711 1 98.62 85 LEU A O 1
ATOM 668 N N . ARG A 1 86 ? 9.969 -5.609 -6.641 1 97 86 ARG A N 1
ATOM 669 C CA . ARG A 1 86 ? 9.711 -4.289 -6.07 1 97 86 ARG A CA 1
ATOM 670 C C . ARG A 1 86 ? 10.695 -3.26 -6.613 1 97 86 ARG A C 1
ATOM 672 O O . ARG A 1 86 ? 10.297 -2.17 -7.027 1 97 86 ARG A O 1
ATOM 679 N N . ALA A 1 87 ? 11.969 -3.617 -6.512 1 96.94 87 ALA A N 1
ATOM 680 C CA . ALA A 1 87 ? 12.992 -2.723 -7.051 1 96.94 87 ALA A CA 1
ATOM 681 C C . ALA A 1 87 ? 12.734 -2.422 -8.523 1 96.94 87 ALA A C 1
ATOM 683 O O . ALA A 1 87 ? 12.883 -1.279 -8.961 1 96.94 87 ALA A O 1
ATOM 684 N N . TRP A 1 88 ? 12.359 -3.449 -9.258 1 98.19 88 TRP A N 1
ATOM 685 C CA . TRP A 1 88 ? 12.055 -3.293 -10.68 1 98.19 88 TRP A CA 1
ATOM 686 C C . TRP A 1 88 ? 10.844 -2.387 -10.883 1 98.19 88 TRP A C 1
ATOM 688 O O . TRP A 1 88 ? 10.844 -1.534 -11.773 1 98.19 88 TRP A O 1
ATOM 698 N N . ALA A 1 89 ? 9.82 -2.529 -10.086 1 97.69 89 ALA A N 1
ATOM 699 C CA . ALA A 1 89 ? 8.617 -1.702 -10.148 1 97.69 89 ALA A CA 1
ATOM 700 C C . ALA A 1 89 ? 8.945 -0.236 -9.883 1 97.69 89 ALA A C 1
ATOM 702 O O . ALA A 1 89 ? 8.477 0.651 -10.602 1 97.69 89 ALA A O 1
ATOM 703 N N . GLU A 1 90 ? 9.734 -0.02 -8.867 1 93.25 90 GLU A N 1
ATOM 704 C CA . GLU A 1 90 ? 10.125 1.335 -8.484 1 93.25 90 GLU A CA 1
ATOM 705 C C . GLU A 1 90 ? 10.969 1.988 -9.578 1 93.25 90 GLU A C 1
ATOM 707 O O . GLU A 1 90 ? 10.977 3.213 -9.711 1 93.25 90 GLU A O 1
ATOM 712 N N . ALA A 1 91 ? 11.656 1.141 -10.32 1 96.12 91 ALA A N 1
ATOM 713 C CA . ALA A 1 91 ? 12.484 1.641 -11.414 1 96.12 91 ALA A CA 1
ATOM 714 C C . ALA A 1 91 ? 11.656 1.849 -12.68 1 96.12 91 ALA A C 1
ATOM 716 O O . ALA A 1 91 ? 12.195 2.211 -13.727 1 96.12 91 ALA A O 1
ATOM 717 N N . GLY A 1 92 ? 10.344 1.504 -12.641 1 96.38 92 GLY A N 1
ATOM 718 C CA . GLY A 1 92 ? 9.469 1.86 -13.75 1 96.38 92 GLY A CA 1
ATOM 719 C C . GLY A 1 92 ? 9.078 0.672 -14.602 1 96.38 92 GLY A C 1
ATOM 720 O O . GLY A 1 92 ? 8.602 0.841 -15.727 1 96.38 92 GLY A O 1
ATOM 721 N N . ALA A 1 93 ? 9.281 -0.557 -14.125 1 98.19 93 ALA A N 1
ATOM 722 C CA . ALA A 1 93 ? 8.875 -1.729 -14.898 1 98.19 93 ALA A CA 1
ATOM 723 C C . ALA A 1 93 ? 7.391 -1.668 -15.242 1 98.19 93 ALA A C 1
ATOM 725 O O . ALA A 1 93 ? 6.574 -1.217 -14.43 1 98.19 93 ALA A O 1
ATOM 726 N N . PRO A 1 94 ? 7.027 -2.104 -16.422 1 97.75 94 PRO A N 1
ATOM 727 C CA . PRO A 1 94 ? 5.617 -2.082 -16.812 1 97.75 94 PRO A CA 1
ATOM 728 C C . PRO A 1 94 ? 4.805 -3.199 -16.156 1 97.75 94 PRO A C 1
ATOM 730 O O . PRO A 1 94 ? 5.379 -4.176 -15.672 1 97.75 94 PRO A O 1
ATOM 733 N N . GLU A 1 95 ? 3.52 -3.018 -16.141 1 97.81 95 GLU A N 1
ATOM 734 C CA . GLU A 1 95 ? 2.629 -4.098 -15.734 1 97.81 95 GLU A CA 1
ATOM 735 C C . GLU A 1 95 ? 2.908 -5.375 -16.516 1 97.81 95 GLU A C 1
ATOM 737 O O . GLU A 1 95 ? 3.137 -5.324 -17.734 1 97.81 95 GLU A O 1
ATOM 742 N N . GLY A 1 96 ? 2.873 -6.477 -15.852 1 98.44 96 GLY A N 1
ATOM 743 C CA . GLY A 1 96 ? 3.127 -7.758 -16.484 1 98.44 96 GLY A CA 1
ATOM 744 C C . GLY A 1 96 ? 4.535 -8.273 -16.266 1 98.44 96 GLY A C 1
ATOM 745 O O . GLY A 1 96 ? 4.816 -9.445 -16.484 1 98.44 96 GLY A O 1
ATOM 746 N N . ALA A 1 97 ? 5.41 -7.387 -15.828 1 98.69 97 ALA A N 1
ATOM 747 C CA . ALA A 1 97 ? 6.762 -7.828 -15.492 1 98.69 97 ALA A CA 1
ATOM 748 C C . ALA A 1 97 ? 6.73 -8.977 -14.492 1 98.69 97 ALA A C 1
ATOM 750 O O . ALA A 1 97 ? 5.977 -8.938 -13.516 1 98.69 97 ALA A O 1
ATOM 751 N N . LEU A 1 98 ? 7.512 -9.984 -14.758 1 98.81 98 LEU A N 1
ATOM 752 C CA . LEU A 1 98 ? 7.516 -11.211 -13.977 1 98.81 98 LEU A CA 1
ATOM 753 C C . LEU A 1 98 ? 8.938 -11.602 -13.586 1 98.81 98 LEU A C 1
ATOM 755 O O . LEU A 1 98 ? 9.859 -11.531 -14.406 1 98.81 98 LEU A O 1
ATOM 759 N N . VAL A 1 99 ? 9.125 -11.898 -12.312 1 98.81 99 VAL A N 1
ATOM 760 C CA . VAL A 1 99 ? 10.383 -12.438 -11.812 1 98.81 99 VAL A CA 1
ATOM 761 C C . VAL A 1 99 ? 10.164 -13.844 -11.266 1 98.81 99 VAL A C 1
ATOM 763 O O . VAL A 1 99 ? 9.312 -14.055 -10.398 1 98.81 99 VAL A O 1
ATOM 766 N N . LEU A 1 100 ? 10.797 -14.758 -11.781 1 98.69 100 LEU A N 1
ATOM 767 C CA . LEU A 1 100 ? 10.789 -16.125 -11.273 1 98.69 100 LEU A CA 1
ATOM 768 C C . LEU A 1 100 ? 12.18 -16.531 -10.789 1 98.69 100 LEU A C 1
ATOM 770 O O . LEU A 1 100 ? 13.18 -16.219 -11.43 1 98.69 100 LEU A O 1
ATOM 774 N N . ALA A 1 101 ? 12.266 -17.188 -9.633 1 98.25 101 ALA A N 1
ATOM 775 C CA . ALA A 1 101 ? 13.531 -17.672 -9.102 1 98.25 101 ALA A CA 1
ATOM 776 C C . ALA A 1 101 ? 13.453 -19.156 -8.75 1 98.25 101 ALA A C 1
ATOM 778 O O . ALA A 1 101 ? 12.438 -19.625 -8.234 1 98.25 101 ALA A O 1
ATOM 779 N N . GLU A 1 102 ? 14.523 -19.844 -8.953 1 98.06 102 GLU A N 1
ATOM 780 C CA . GLU A 1 102 ? 14.594 -21.266 -8.602 1 98.06 102 GLU A CA 1
ATOM 781 C C . GLU A 1 102 ? 14.797 -21.453 -7.105 1 98.06 102 GLU A C 1
ATOM 783 O O . GLU A 1 102 ? 14.273 -22.406 -6.52 1 98.06 102 GLU A O 1
ATOM 788 N N . VAL A 1 103 ? 15.555 -20.562 -6.551 1 96.25 103 VAL A N 1
ATOM 789 C CA . VAL A 1 103 ? 15.836 -20.609 -5.117 1 96.25 103 VAL A CA 1
ATOM 790 C C . VAL A 1 103 ? 15.547 -19.25 -4.488 1 96.25 103 VAL A C 1
ATOM 792 O O . VAL A 1 103 ? 16.047 -18.234 -4.957 1 96.25 103 VAL A O 1
ATOM 795 N N . GLN A 1 104 ? 14.758 -19.328 -3.49 1 95.5 104 GLN A N 1
ATOM 796 C CA . GLN A 1 104 ? 14.586 -18.156 -2.635 1 95.5 104 GLN A CA 1
ATOM 797 C C . GLN A 1 104 ? 15.211 -18.391 -1.261 1 95.5 104 GLN A C 1
ATOM 799 O O . GLN A 1 104 ? 14.812 -19.312 -0.539 1 95.5 104 GLN A O 1
ATOM 804 N N . GLU A 1 105 ? 16.078 -17.562 -0.888 1 95.5 105 GLU A N 1
ATOM 805 C CA . GLU A 1 105 ? 16.75 -17.688 0.406 1 95.5 105 GLU A CA 1
ATOM 806 C C . GLU A 1 105 ? 15.883 -17.125 1.529 1 95.5 105 GLU A C 1
ATOM 808 O O . GLU A 1 105 ? 16 -17.547 2.682 1 95.5 105 GLU A O 1
ATOM 813 N N . ARG A 1 106 ? 15.078 -16.141 1.221 1 93.81 106 ARG A N 1
ATOM 814 C CA . ARG A 1 106 ? 14.172 -15.5 2.164 1 93.81 106 ARG A CA 1
ATOM 815 C C . ARG A 1 106 ? 12.75 -15.445 1.605 1 93.81 106 ARG A C 1
ATOM 817 O O . ARG A 1 106 ? 12.133 -14.383 1.563 1 93.81 106 ARG A O 1
ATOM 824 N N . GLY A 1 107 ? 12.359 -16.672 1.191 1 93.44 107 GLY A N 1
ATOM 825 C CA . GLY A 1 107 ? 10.977 -16.734 0.742 1 93.44 107 GLY A CA 1
ATOM 826 C C . GLY A 1 107 ? 9.984 -16.219 1.771 1 93.44 107 GLY A C 1
ATOM 827 O O . GLY A 1 107 ? 10.156 -16.453 2.971 1 93.44 107 GLY A O 1
ATOM 828 N N . ARG A 1 108 ? 8.953 -15.547 1.3 1 91.38 108 ARG A N 1
ATOM 829 C CA . ARG A 1 108 ? 8.078 -14.867 2.246 1 91.38 108 ARG A CA 1
ATOM 830 C C . ARG A 1 108 ? 6.648 -15.398 2.146 1 91.38 108 ARG A C 1
ATOM 832 O O . ARG A 1 108 ? 6.168 -15.703 1.052 1 91.38 108 ARG A O 1
ATOM 839 N N . GLY A 1 109 ? 6.066 -15.461 3.322 1 90.25 109 GLY A N 1
ATOM 840 C CA . GLY A 1 109 ? 4.637 -15.664 3.475 1 90.25 109 GLY A CA 1
ATOM 841 C C . GLY A 1 109 ? 3.949 -14.531 4.215 1 90.25 109 GLY A C 1
ATOM 842 O O . GLY A 1 109 ? 4.508 -13.438 4.344 1 90.25 109 GLY A O 1
ATOM 843 N N . ARG A 1 110 ? 2.748 -14.781 4.59 1 85.69 110 ARG A N 1
ATOM 844 C CA . ARG A 1 110 ? 2.012 -13.789 5.371 1 85.69 110 ARG A CA 1
ATOM 845 C C . ARG A 1 110 ? 2.428 -13.828 6.84 1 85.69 110 ARG A C 1
ATOM 847 O O . ARG A 1 110 ? 2.807 -14.883 7.352 1 85.69 110 ARG A O 1
ATOM 854 N N . ARG A 1 111 ? 2.361 -12.664 7.375 1 82.5 111 ARG A N 1
ATOM 855 C CA . ARG A 1 111 ? 2.541 -12.531 8.82 1 82.5 111 ARG A CA 1
ATOM 856 C C . ARG A 1 111 ? 3.91 -13.039 9.25 1 82.5 111 ARG A C 1
ATOM 858 O O . ARG A 1 111 ? 4.023 -13.758 10.242 1 82.5 111 ARG A O 1
ATOM 865 N N . GLY A 1 112 ? 4.867 -12.836 8.398 1 82.06 112 GLY A N 1
ATOM 866 C CA . GLY A 1 112 ? 6.246 -13.141 8.75 1 82.06 112 GLY A CA 1
ATOM 867 C C . GLY A 1 112 ? 6.617 -14.594 8.508 1 82.06 112 GLY A C 1
ATOM 868 O O . GLY A 1 112 ? 7.746 -15 8.781 1 82.06 112 GLY A O 1
ATOM 869 N N . ARG A 1 113 ? 5.715 -15.422 8 1 89.19 113 ARG A N 1
ATOM 870 C CA . ARG A 1 113 ? 6.023 -16.812 7.691 1 89.19 113 ARG A CA 1
ATOM 871 C C . ARG A 1 113 ? 6.922 -16.922 6.469 1 89.19 113 ARG A C 1
ATOM 873 O O . ARG A 1 113 ? 7.082 -15.953 5.723 1 89.19 113 ARG A O 1
ATOM 880 N N . ALA A 1 114 ? 7.527 -18.094 6.383 1 92.81 114 ALA A N 1
ATOM 881 C CA . ALA A 1 114 ? 8.43 -18.328 5.258 1 92.81 114 ALA A CA 1
ATOM 882 C C . ALA A 1 114 ? 7.805 -19.281 4.242 1 92.81 114 ALA A C 1
ATOM 884 O O . ALA A 1 114 ? 7.016 -20.156 4.609 1 92.81 114 ALA A O 1
ATOM 885 N N . TRP A 1 115 ? 8.133 -19.062 3.043 1 94.75 115 TRP A N 1
ATOM 886 C CA . TRP A 1 115 ? 7.805 -20 1.979 1 94.75 115 TRP A CA 1
ATOM 887 C C . TRP A 1 115 ? 9.031 -20.812 1.574 1 94.75 115 TRP A C 1
ATOM 889 O O . TRP A 1 115 ? 10.047 -20.25 1.164 1 94.75 115 TRP A O 1
ATOM 899 N N . GLU A 1 116 ? 8.953 -22.062 1.649 1 93.94 116 GLU A N 1
ATOM 900 C CA . GLU A 1 116 ? 10.047 -22.953 1.283 1 93.94 116 GLU A CA 1
ATOM 901 C C . GLU A 1 116 ? 9.906 -23.438 -0.155 1 93.94 116 GLU A C 1
ATOM 903 O O . GLU A 1 116 ? 8.805 -23.781 -0.593 1 93.94 116 GLU A O 1
ATOM 908 N N . SER A 1 117 ? 11.031 -23.422 -0.83 1 93.56 117 SER A N 1
ATOM 909 C CA . SER A 1 117 ? 11.023 -23.875 -2.217 1 93.56 117 SER A CA 1
ATOM 910 C C . SER A 1 117 ? 12.219 -24.781 -2.504 1 93.56 117 SER A C 1
ATOM 912 O O . SER A 1 117 ? 13.195 -24.781 -1.759 1 93.56 117 SER A O 1
ATOM 914 N N . ARG A 1 118 ? 12.094 -25.641 -3.467 1 95.94 118 ARG A N 1
ATOM 915 C CA . ARG A 1 118 ? 13.141 -26.516 -3.98 1 95.94 118 ARG A CA 1
ATOM 916 C C . ARG A 1 118 ? 13.344 -26.312 -5.477 1 95.94 118 ARG A C 1
ATOM 918 O O . ARG A 1 118 ? 12.391 -26.359 -6.254 1 95.94 118 ARG A O 1
ATOM 925 N N . PRO A 1 119 ? 14.609 -26.109 -5.812 1 96.19 119 PRO A N 1
ATOM 926 C CA . PRO A 1 119 ? 14.875 -25.891 -7.234 1 96.19 119 PRO A CA 1
ATOM 927 C C . PRO A 1 119 ? 14.344 -27.031 -8.117 1 96.19 119 PRO A C 1
ATOM 929 O O . PRO A 1 119 ? 14.492 -28.203 -7.773 1 96.19 119 PRO A O 1
ATOM 932 N N . GLY A 1 120 ? 13.656 -26.609 -9.203 1 97.44 120 GLY A N 1
ATOM 933 C CA . GLY A 1 120 ? 13.164 -27.578 -10.164 1 97.44 120 GLY A CA 1
ATOM 934 C C . GLY A 1 120 ? 11.836 -28.188 -9.75 1 97.44 120 GLY A C 1
ATOM 935 O O . GLY A 1 120 ? 11.164 -28.828 -10.57 1 97.44 120 GLY A O 1
ATOM 936 N N . ALA A 1 121 ? 11.469 -28.016 -8.523 1 97.88 121 ALA A N 1
ATOM 937 C CA . ALA A 1 121 ? 10.281 -28.703 -8.039 1 97.88 121 ALA A CA 1
ATOM 938 C C . ALA A 1 121 ? 9.203 -27.719 -7.605 1 97.88 121 ALA A C 1
ATOM 940 O O . ALA A 1 121 ? 8.023 -28.062 -7.562 1 97.88 121 ALA A O 1
ATOM 941 N N . SER A 1 122 ? 9.594 -26.562 -7.246 1 98.19 122 SER A N 1
ATOM 942 C CA . SER A 1 122 ? 8.672 -25.5 -6.84 1 98.19 122 SER A CA 1
ATOM 943 C C . SER A 1 122 ? 8.555 -24.438 -7.918 1 98.19 122 SER A C 1
ATOM 945 O O . SER A 1 122 ? 9.484 -24.219 -8.703 1 98.19 122 SER A O 1
ATOM 947 N N . LEU A 1 123 ? 7.43 -23.875 -8.047 1 98.56 123 LEU A N 1
ATOM 948 C CA . LEU A 1 123 ? 7.211 -22.703 -8.883 1 98.56 123 LEU A CA 1
ATOM 949 C C . LEU A 1 123 ? 7.004 -21.453 -8.023 1 98.56 123 LEU A C 1
ATOM 951 O O . LEU A 1 123 ? 5.973 -21.312 -7.359 1 98.56 123 LEU A O 1
ATOM 955 N N . THR A 1 124 ? 7.98 -20.578 -8 1 98.31 124 THR A N 1
ATOM 956 C CA . THR A 1 124 ? 7.934 -19.359 -7.184 1 98.31 124 THR A CA 1
ATOM 957 C C . THR A 1 124 ? 8.219 -18.125 -8.031 1 98.31 124 THR A C 1
ATOM 959 O O . THR A 1 124 ? 9.273 -18.031 -8.656 1 98.31 124 THR A O 1
ATOM 962 N N . PHE A 1 125 ? 7.289 -17.219 -8.039 1 98.69 125 PHE A N 1
ATOM 963 C CA . PHE A 1 125 ? 7.461 -16.016 -8.859 1 98.69 125 PHE A CA 1
ATOM 964 C C . PHE A 1 125 ? 6.648 -14.859 -8.297 1 98.69 125 PHE A C 1
ATOM 966 O O . PHE A 1 125 ? 5.801 -15.047 -7.43 1 98.69 125 PHE A O 1
ATOM 973 N N . SER A 1 126 ? 6.973 -13.695 -8.711 1 98.81 126 SER A N 1
ATOM 974 C CA . SER A 1 126 ? 6.242 -12.461 -8.43 1 98.81 126 SER A CA 1
ATOM 975 C C . SER A 1 126 ? 5.824 -11.758 -9.711 1 98.81 126 SER A C 1
ATOM 977 O O . SER A 1 126 ? 6.582 -11.727 -10.688 1 98.81 126 SER A O 1
ATOM 979 N N . LEU A 1 127 ? 4.664 -11.25 -9.711 1 98.88 127 LEU A N 1
ATOM 980 C CA . LEU A 1 127 ? 4.078 -10.578 -10.867 1 98.88 127 LEU A CA 1
ATOM 981 C C . LEU A 1 127 ? 3.697 -9.141 -10.531 1 98.88 127 LEU A C 1
ATOM 983 O O . LEU A 1 127 ? 3.084 -8.883 -9.492 1 98.88 127 LEU A O 1
ATOM 987 N N . LEU A 1 128 ? 4.059 -8.234 -11.414 1 98.75 128 LEU A N 1
ATOM 988 C CA . LEU A 1 128 ? 3.773 -6.816 -11.211 1 98.75 128 LEU A CA 1
ATOM 989 C C . LEU A 1 128 ? 2.459 -6.426 -11.883 1 98.75 128 LEU A C 1
ATOM 991 O O . LEU A 1 128 ? 2.273 -6.648 -13.078 1 98.75 128 LEU A O 1
ATOM 995 N N . LEU A 1 129 ? 1.581 -5.875 -11.125 1 97.81 129 LEU A N 1
ATOM 996 C CA . LEU A 1 129 ? 0.352 -5.293 -11.656 1 97.81 129 LEU A CA 1
ATOM 997 C C . LEU A 1 129 ? 0.289 -3.799 -11.352 1 97.81 129 LEU A C 1
ATOM 999 O O . LEU A 1 129 ? 0.828 -3.34 -10.344 1 97.81 129 LEU A O 1
ATOM 1003 N N . ARG A 1 130 ? -0.28 -3.045 -12.211 1 94.56 130 ARG A N 1
ATOM 1004 C CA . ARG A 1 130 ? -0.588 -1.631 -12.023 1 94.56 130 ARG A CA 1
ATOM 1005 C C . ARG A 1 130 ? -2.07 -1.356 -12.258 1 94.56 130 ARG A C 1
ATOM 1007 O O . ARG A 1 130 ? -2.432 -0.619 -13.172 1 94.56 130 ARG A O 1
ATOM 1014 N N . PRO A 1 131 ? -2.848 -1.927 -11.344 1 86.5 131 PRO A N 1
ATOM 1015 C CA . PRO A 1 131 ? -4.293 -1.874 -11.562 1 86.5 131 PRO A CA 1
ATOM 1016 C C . PRO A 1 131 ? -4.887 -0.501 -11.258 1 86.5 131 PRO A C 1
ATOM 1018 O O . PRO A 1 131 ? -4.383 0.214 -10.391 1 86.5 131 PRO A O 1
ATOM 1021 N N . HIS A 1 132 ? -5.824 -0.121 -12.07 1 80.94 132 HIS A N 1
ATOM 1022 C CA . HIS A 1 132 ? -6.637 1.042 -11.727 1 80.94 132 HIS A CA 1
ATOM 1023 C C . HIS A 1 132 ? -7.754 0.667 -10.758 1 80.94 132 HIS A C 1
ATOM 1025 O O . HIS A 1 132 ? -8.898 0.463 -11.172 1 80.94 132 HIS A O 1
ATOM 1031 N N . LEU A 1 133 ? -7.398 0.485 -9.555 1 82.38 133 LEU A N 1
ATOM 1032 C CA . LEU A 1 133 ? -8.359 0.052 -8.547 1 82.38 133 LEU A CA 1
ATOM 1033 C C . LEU A 1 133 ? -8.305 0.96 -7.32 1 82.38 133 LEU A C 1
ATOM 1035 O O . LEU A 1 133 ? -7.23 1.39 -6.902 1 82.38 133 LEU A O 1
ATOM 1039 N N . PRO A 1 134 ? -9.539 1.202 -6.816 1 81 134 PRO A N 1
ATOM 1040 C CA . PRO A 1 134 ? -9.555 1.952 -5.559 1 81 134 PRO A CA 1
ATOM 1041 C C . PRO A 1 134 ? -8.992 1.149 -4.387 1 81 134 PRO A C 1
ATOM 1043 O O . PRO A 1 134 ? -9.016 -0.084 -4.41 1 81 134 PRO A O 1
ATOM 1046 N N . LEU A 1 135 ? -8.492 1.79 -3.432 1 83.31 135 LEU A N 1
ATOM 1047 C CA . LEU A 1 135 ? -7.797 1.222 -2.281 1 83.31 135 LEU A CA 1
ATOM 1048 C C . LEU A 1 135 ? -8.641 0.142 -1.613 1 83.31 135 LEU A C 1
ATOM 1050 O O . LEU A 1 135 ? -8.141 -0.938 -1.297 1 83.31 135 LEU A O 1
ATOM 1054 N N . PRO A 1 136 ? -9.906 0.361 -1.459 1 79.19 136 PRO A N 1
ATOM 1055 C CA . PRO A 1 136 ? -10.703 -0.643 -0.744 1 79.19 136 PRO A CA 1
ATOM 1056 C C . PRO A 1 136 ? -10.789 -1.969 -1.495 1 79.19 136 PRO A C 1
ATOM 1058 O O . PRO A 1 136 ? -11.094 -3.004 -0.896 1 79.19 136 PRO A O 1
ATOM 1061 N N . ALA A 1 137 ? -10.516 -1.941 -2.721 1 82.69 137 ALA A N 1
ATOM 1062 C CA . ALA A 1 137 ? -10.641 -3.145 -3.541 1 82.69 137 ALA A CA 1
ATOM 1063 C C . ALA A 1 137 ? -9.336 -3.938 -3.553 1 82.69 137 ALA A C 1
ATOM 1065 O O . ALA A 1 137 ? -9.266 -5.023 -4.133 1 82.69 137 ALA A O 1
ATOM 1066 N N . LEU A 1 138 ? -8.344 -3.457 -2.984 1 88.06 138 LEU A N 1
ATOM 1067 C CA . LEU A 1 138 ? -7.023 -4.082 -2.998 1 88.06 138 LEU A CA 1
ATOM 1068 C C . LEU A 1 138 ? -7.086 -5.492 -2.428 1 88.06 138 LEU A C 1
ATOM 1070 O O . LEU A 1 138 ? -6.371 -6.387 -2.891 1 88.06 138 LEU A O 1
ATOM 1074 N N . GLY A 1 139 ? -7.941 -5.715 -1.452 1 88.81 139 GLY A N 1
ATOM 1075 C CA . GLY A 1 139 ? -8.078 -7.016 -0.814 1 88.81 139 GLY A CA 1
ATOM 1076 C C . GLY A 1 139 ? -8.633 -8.078 -1.742 1 88.81 139 GLY A C 1
ATOM 1077 O O . GLY A 1 139 ? -8.555 -9.273 -1.443 1 88.81 139 GLY A O 1
ATOM 1078 N N . LEU A 1 140 ? -9.133 -7.715 -2.869 1 91.31 140 LEU A N 1
ATOM 1079 C CA . LEU A 1 140 ? -9.719 -8.641 -3.828 1 91.31 140 LEU A CA 1
ATOM 1080 C C . LEU A 1 140 ? -8.641 -9.312 -4.668 1 91.31 140 LEU A C 1
ATOM 1082 O O . LEU A 1 140 ? -8.875 -10.375 -5.254 1 91.31 140 LEU A O 1
ATOM 1086 N N . LEU A 1 141 ? -7.484 -8.742 -4.738 1 94.12 141 LEU A N 1
ATOM 1087 C CA . LEU A 1 141 ? -6.465 -9.195 -5.676 1 94.12 141 LEU A CA 1
ATOM 1088 C C . LEU A 1 141 ? -5.977 -10.602 -5.316 1 94.12 141 LEU A C 1
ATOM 1090 O O . LEU A 1 141 ? -5.922 -11.477 -6.18 1 94.12 141 LEU A O 1
ATOM 1094 N N . PRO A 1 142 ? -5.66 -10.859 -4.004 1 94.69 142 PRO A N 1
ATOM 1095 C CA . PRO A 1 142 ? -5.246 -12.227 -3.686 1 94.69 142 PRO A CA 1
ATOM 1096 C C . PRO A 1 142 ? -6.348 -13.258 -3.939 1 94.69 142 PRO A C 1
ATOM 1098 O O . PRO A 1 142 ? -6.059 -14.398 -4.316 1 94.69 142 PRO A O 1
ATOM 1101 N N . LEU A 1 143 ? -7.566 -12.852 -3.717 1 95.62 143 LEU A N 1
ATOM 1102 C CA . LEU A 1 143 ? -8.688 -13.75 -3.975 1 95.62 143 LEU A CA 1
ATOM 1103 C C . LEU A 1 143 ? -8.805 -14.062 -5.465 1 95.62 143 LEU A C 1
ATOM 1105 O O . LEU A 1 143 ? -8.992 -15.219 -5.844 1 95.62 143 LEU A O 1
ATOM 1109 N N . LEU A 1 144 ? -8.664 -13.008 -6.238 1 96.38 144 LEU A N 1
ATOM 1110 C CA . LEU A 1 144 ? -8.727 -13.18 -7.684 1 96.38 144 LEU A CA 1
ATOM 1111 C C . LEU A 1 144 ? -7.574 -14.047 -8.18 1 96.38 144 LEU A C 1
ATOM 1113 O O . LEU A 1 144 ? -7.77 -14.914 -9.031 1 96.38 144 LEU A O 1
ATOM 1117 N N . ALA A 1 145 ? -6.41 -13.844 -7.672 1 97.69 145 ALA A N 1
ATOM 1118 C CA . ALA A 1 145 ? -5.246 -14.656 -8.023 1 97.69 145 ALA A CA 1
ATOM 1119 C C . ALA A 1 145 ? -5.453 -16.109 -7.625 1 97.69 145 ALA A C 1
ATOM 1121 O O . ALA A 1 145 ? -5.074 -17.031 -8.359 1 97.69 145 ALA A O 1
ATOM 1122 N N . GLY A 1 146 ? -6.004 -16.297 -6.441 1 97.94 146 GLY A N 1
ATOM 1123 C CA . GLY A 1 146 ? -6.348 -17.641 -6.031 1 97.94 146 GLY A CA 1
ATOM 1124 C C . GLY A 1 146 ? -7.309 -18.328 -6.984 1 97.94 146 GLY A C 1
ATOM 1125 O O . GLY A 1 146 ? -7.109 -19.5 -7.34 1 97.94 146 GLY A O 1
ATOM 1126 N N . LEU A 1 147 ? -8.312 -17.609 -7.375 1 97.94 147 LEU A N 1
ATOM 1127 C CA . LEU A 1 147 ? -9.273 -18.141 -8.328 1 97.94 147 LEU A CA 1
ATOM 1128 C C . LEU A 1 147 ? -8.586 -18.516 -9.641 1 97.94 147 LEU A C 1
ATOM 1130 O O . LEU A 1 147 ? -8.844 -19.578 -10.203 1 97.94 147 LEU A O 1
ATOM 1134 N N . ALA A 1 148 ? -7.707 -17.625 -10.102 1 98.38 148 ALA A N 1
ATOM 1135 C CA . ALA A 1 148 ? -6.949 -17.906 -11.32 1 98.38 148 ALA A CA 1
ATOM 1136 C C . ALA A 1 148 ? -6.125 -19.172 -11.164 1 98.38 148 ALA A C 1
ATOM 1138 O O . ALA A 1 148 ? -6.039 -19.984 -12.094 1 98.38 148 ALA A O 1
ATOM 1139 N N . LEU A 1 149 ? -5.59 -19.359 -10.008 1 98.31 149 LEU A N 1
ATOM 1140 C CA . LEU A 1 149 ? -4.738 -20.516 -9.75 1 98.31 149 LEU A CA 1
ATOM 1141 C C . LEU A 1 149 ? -5.551 -21.812 -9.773 1 98.31 149 LEU A C 1
ATOM 1143 O O . LEU A 1 149 ? -5.164 -22.781 -10.43 1 98.31 149 LEU A O 1
ATOM 1147 N N . VAL A 1 150 ? -6.648 -21.844 -9.062 1 98.12 150 VAL A N 1
ATOM 1148 C CA . VAL A 1 150 ? -7.438 -23.062 -8.984 1 98.12 150 VAL A CA 1
ATOM 1149 C C . VAL A 1 150 ? -7.992 -23.406 -10.367 1 98.12 150 VAL A C 1
ATOM 1151 O O . VAL A 1 150 ? -8.039 -24.578 -10.75 1 98.12 150 VAL A O 1
ATOM 1154 N N . GLU A 1 151 ? -8.375 -22.406 -11.117 1 97.69 151 GLU A N 1
ATOM 1155 C CA . GLU A 1 151 ? -8.867 -22.641 -12.469 1 97.69 151 GLU A CA 1
ATOM 1156 C C . GLU A 1 151 ? -7.738 -23.094 -13.391 1 97.69 151 GLU A C 1
ATOM 1158 O O . GLU A 1 151 ? -7.965 -23.875 -14.32 1 97.69 151 GLU A O 1
ATOM 1163 N N . ALA A 1 152 ? -6.547 -22.609 -13.164 1 97.75 152 ALA A N 1
ATOM 1164 C CA . ALA A 1 152 ? -5.395 -22.969 -13.992 1 97.75 152 ALA A CA 1
ATOM 1165 C C . ALA A 1 152 ? -4.973 -24.406 -13.766 1 97.75 152 ALA A C 1
ATOM 1167 O O . ALA A 1 152 ? -4.637 -25.125 -14.711 1 97.75 152 ALA A O 1
ATOM 1168 N N . VAL A 1 153 ? -4.984 -24.828 -12.5 1 97.94 153 VAL A N 1
ATOM 1169 C CA . VAL A 1 153 ? -4.441 -26.141 -12.203 1 97.94 153 VAL A CA 1
ATOM 1170 C C . VAL A 1 153 ? -5.562 -27.172 -12.219 1 97.94 153 VAL A C 1
ATOM 1172 O O . VAL A 1 153 ? -5.312 -28.375 -12.414 1 97.94 153 VAL A O 1
ATOM 1175 N N . GLY A 1 154 ? -6.797 -26.812 -11.898 1 97.31 154 GLY A N 1
ATOM 1176 C CA . GLY A 1 154 ? -7.957 -27.672 -12.07 1 97.31 154 GLY A CA 1
ATOM 1177 C C . GLY A 1 154 ? -8.18 -28.609 -10.906 1 97.31 154 GLY A C 1
ATOM 1178 O O . GLY A 1 154 ? -8.844 -29.641 -11.055 1 97.31 154 GLY A O 1
ATOM 1179 N N . VAL A 1 155 ? -7.547 -28.391 -9.82 1 97.69 155 VAL A N 1
ATOM 1180 C CA . VAL A 1 155 ? -7.715 -29.281 -8.672 1 97.69 155 VAL A CA 1
ATOM 1181 C C . VAL A 1 155 ? -7.688 -28.469 -7.383 1 97.69 155 VAL A C 1
ATOM 1183 O O . VAL A 1 155 ? -7.039 -27.422 -7.312 1 97.69 155 VAL A O 1
ATOM 1186 N N . GLY A 1 156 ? -8.523 -28.906 -6.41 1 97.69 156 GLY A N 1
ATOM 1187 C CA . GLY A 1 156 ? -8.484 -28.297 -5.09 1 97.69 156 GLY A CA 1
ATOM 1188 C C . GLY A 1 156 ? -9.508 -27.188 -4.906 1 97.69 156 GLY A C 1
ATOM 1189 O O . GLY A 1 156 ? -10.469 -27.094 -5.676 1 97.69 156 GLY A O 1
ATOM 1190 N N . GLY A 1 157 ? -9.312 -26.469 -3.793 1 97.88 157 GLY A N 1
ATOM 1191 C CA . GLY A 1 157 ? -10.18 -25.359 -3.412 1 97.88 157 GLY A CA 1
ATOM 1192 C C . GLY A 1 157 ? -9.453 -24.266 -2.654 1 97.88 157 GLY A C 1
ATOM 1193 O O . GLY A 1 157 ? -8.289 -24.422 -2.283 1 97.88 157 GLY A O 1
ATOM 1194 N N . LEU A 1 158 ? -10.156 -23.188 -2.467 1 98.06 158 LEU A N 1
ATOM 1195 C CA . LEU A 1 158 ? -9.531 -21.984 -1.94 1 98.06 158 LEU A CA 1
ATOM 1196 C C . LEU A 1 158 ? -9.836 -21.812 -0.456 1 98.06 158 LEU A C 1
ATOM 1198 O O . LEU A 1 158 ? -10.984 -21.953 -0.036 1 98.06 158 LEU A O 1
ATOM 1202 N N . LYS A 1 159 ? -8.844 -21.578 0.304 1 97.38 159 LYS A N 1
ATOM 1203 C CA . LYS A 1 159 ? -8.992 -21.172 1.696 1 97.38 159 LYS A CA 1
ATOM 1204 C C . LYS A 1 159 ? -8.688 -19.672 1.859 1 97.38 159 LYS A C 1
ATOM 1206 O O . LYS A 1 159 ? -7.605 -19.219 1.491 1 97.38 159 LYS A O 1
ATOM 1211 N N . TRP A 1 160 ? -9.609 -18.953 2.404 1 95.5 160 TRP A N 1
ATOM 1212 C CA . TRP A 1 160 ? -9.453 -17.516 2.605 1 95.5 160 TRP A CA 1
ATOM 1213 C C . TRP A 1 160 ? -8.297 -17.219 3.549 1 95.5 160 TRP A C 1
ATOM 1215 O O . TRP A 1 160 ? -8.141 -17.875 4.582 1 95.5 160 TRP A O 1
ATOM 1225 N N . PRO A 1 161 ? -7.461 -16.328 3.164 1 91.69 161 PRO A N 1
ATOM 1226 C CA . PRO A 1 161 ? -7.594 -15.43 2.018 1 91.69 161 PRO A CA 1
ATOM 1227 C C . PRO A 1 161 ? -6.645 -15.781 0.875 1 91.69 161 PRO A C 1
ATOM 1229 O O . PRO A 1 161 ? -6.77 -15.234 -0.226 1 91.69 161 PRO A O 1
ATOM 1232 N N . ASN A 1 162 ? -5.742 -16.75 1.04 1 90.69 162 ASN A N 1
ATOM 1233 C CA . ASN A 1 162 ? -4.621 -16.719 0.105 1 90.69 162 ASN A CA 1
ATOM 1234 C C . ASN A 1 162 ? -4.129 -18.125 -0.227 1 90.69 162 ASN A C 1
ATOM 1236 O O . ASN A 1 162 ? -3.084 -18.281 -0.862 1 90.69 162 ASN A O 1
ATOM 1240 N N . ASP A 1 163 ? -4.898 -19.141 0.152 1 96.62 163 ASP A N 1
ATOM 1241 C CA . ASP A 1 163 ? -4.344 -20.484 -0.017 1 96.62 163 ASP A CA 1
ATOM 1242 C C . ASP A 1 163 ? -5.16 -21.281 -1.021 1 96.62 163 ASP A C 1
ATOM 1244 O O . ASP A 1 163 ? -6.391 -21.203 -1.035 1 96.62 163 ASP A O 1
ATOM 1248 N N . LEU A 1 164 ? -4.457 -22 -1.78 1 98.31 164 LEU A N 1
ATOM 1249 C CA . LEU A 1 164 ? -5.035 -23.109 -2.531 1 98.31 164 LEU A CA 1
ATOM 1250 C C . LEU A 1 164 ? -4.762 -24.438 -1.838 1 98.31 164 LEU A C 1
ATOM 1252 O O . LEU A 1 164 ? -3.607 -24.781 -1.569 1 98.31 164 LEU A O 1
ATOM 1256 N N . LEU A 1 165 ? -5.758 -25.141 -1.535 1 98.31 165 LEU A N 1
ATOM 1257 C CA . LEU A 1 165 ? -5.633 -26.422 -0.859 1 98.31 165 LEU A CA 1
ATOM 1258 C C . LEU A 1 165 ? -5.934 -27.578 -1.816 1 98.31 165 LEU A C 1
ATOM 1260 O O . LEU A 1 165 ? -6.754 -27.422 -2.727 1 98.31 165 LEU A O 1
ATOM 1264 N N . SER A 1 166 ? -5.281 -28.688 -1.558 1 98.19 166 SER A N 1
ATOM 1265 C CA . SER A 1 166 ? -5.594 -29.922 -2.258 1 98.19 166 SER A CA 1
ATOM 1266 C C . SER A 1 166 ? -6.953 -30.469 -1.833 1 98.19 166 SER A C 1
ATOM 1268 O O . SER A 1 166 ? -7.547 -30 -0.864 1 98.19 166 SER A O 1
ATOM 1270 N N . PRO A 1 167 ? -7.441 -31.422 -2.604 1 96.81 167 PRO A N 1
ATOM 1271 C CA . PRO A 1 167 ? -8.734 -32 -2.246 1 96.81 167 PRO A CA 1
ATOM 1272 C C . PRO A 1 167 ? -8.742 -32.594 -0.835 1 96.81 167 PRO A C 1
ATOM 1274 O O . PRO A 1 167 ? -9.789 -32.625 -0.181 1 96.81 167 PRO A O 1
ATOM 1277 N N . ASP A 1 168 ? -7.625 -33 -0.346 1 95.81 168 ASP A N 1
ATOM 1278 C CA . ASP A 1 168 ? -7.551 -33.594 0.984 1 95.81 168 ASP A CA 1
ATOM 1279 C C . ASP A 1 168 ? -7.188 -32.562 2.035 1 95.81 168 ASP A C 1
ATOM 1281 O O . ASP A 1 168 ? -6.848 -32.906 3.17 1 95.81 168 ASP A O 1
ATOM 1285 N N . GLY A 1 169 ? -7.098 -31.312 1.666 1 95 169 GLY A N 1
ATOM 1286 C CA . GLY A 1 169 ? -7.043 -30.219 2.619 1 95 169 GLY A CA 1
ATOM 1287 C C . GLY A 1 169 ? -5.633 -29.734 2.9 1 95 169 GLY A C 1
ATOM 1288 O O . GLY A 1 169 ? -5.414 -28.922 3.805 1 95 169 GLY A O 1
ATOM 1289 N N . ARG A 1 170 ? -4.664 -30.266 2.162 1 97.31 170 ARG A N 1
ATOM 1290 C CA . ARG A 1 170 ? -3.273 -29.859 2.352 1 97.31 170 ARG A CA 1
ATOM 1291 C C . ARG A 1 170 ? -2.92 -28.688 1.45 1 97.31 170 ARG A C 1
ATOM 1293 O O . ARG A 1 170 ? -3.484 -28.531 0.365 1 97.31 170 ARG A O 1
ATOM 1300 N N . LYS A 1 171 ? -1.995 -27.891 1.91 1 97.12 171 LYS A N 1
ATOM 1301 C CA . LYS A 1 171 ? -1.645 -26.688 1.168 1 97.12 171 LYS A CA 1
ATOM 1302 C C . LYS A 1 171 ? -0.889 -27.031 -0.113 1 97.12 171 LYS A C 1
ATOM 1304 O O . LYS A 1 171 ? 0.132 -27.719 -0.073 1 97.12 171 LYS A O 1
ATOM 1309 N N . LEU A 1 172 ? -1.339 -26.469 -1.217 1 98.25 172 LEU A N 1
ATOM 1310 C CA . LEU A 1 172 ? -0.729 -26.672 -2.527 1 98.25 172 LEU A CA 1
ATOM 1311 C C . LEU A 1 172 ? -0.002 -25.406 -2.988 1 98.25 172 LEU A C 1
ATOM 1313 O O . LEU A 1 172 ? 1.048 -25.5 -3.629 1 98.25 172 LEU A O 1
ATOM 1317 N N . ALA A 1 173 ? -0.588 -24.266 -2.705 1 98.31 173 ALA A N 1
ATOM 1318 C CA . ALA A 1 173 ? -0.052 -23 -3.199 1 98.31 173 ALA A CA 1
ATOM 1319 C C . ALA A 1 173 ? -0.458 -21.828 -2.293 1 98.31 173 ALA A C 1
ATOM 1321 O O . ALA A 1 173 ? -1.337 -21.984 -1.44 1 98.31 173 ALA A O 1
ATOM 1322 N N . GLY A 1 174 ? 0.204 -20.734 -2.432 1 96.94 174 GLY A N 1
ATOM 1323 C CA . GLY A 1 174 ? -0.1 -19.5 -1.715 1 96.94 174 GLY A CA 1
ATOM 1324 C C . GLY A 1 174 ? 0.155 -18.25 -2.537 1 96.94 174 GLY A C 1
ATOM 1325 O O . GLY A 1 174 ? 1.003 -18.25 -3.432 1 96.94 174 GLY A O 1
ATOM 1326 N N . VAL A 1 175 ? -0.605 -17.234 -2.188 1 97.12 175 VAL A N 1
ATOM 1327 C CA . VAL A 1 175 ? -0.467 -15.938 -2.844 1 97.12 175 VAL A CA 1
ATOM 1328 C C . VAL A 1 175 ? -0.13 -14.859 -1.811 1 97.12 175 VAL A C 1
ATOM 1330 O O . VAL A 1 175 ? -0.718 -14.828 -0.727 1 97.12 175 VAL A O 1
ATOM 1333 N N . LEU A 1 176 ? 0.791 -14.086 -2.1 1 96.25 176 LEU A N 1
ATOM 1334 C CA . LEU A 1 176 ? 1.182 -12.969 -1.247 1 96.25 176 LEU A CA 1
ATOM 1335 C C . LEU A 1 176 ? 1.022 -11.641 -1.983 1 96.25 176 LEU A C 1
ATOM 1337 O O . LEU A 1 176 ? 1.519 -11.484 -3.102 1 96.25 176 LEU A O 1
ATOM 1341 N N . LEU A 1 177 ? 0.371 -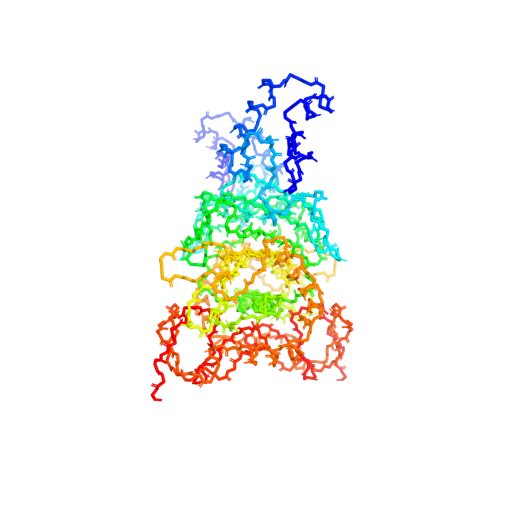10.719 -1.3 1 95.5 177 LEU A N 1
ATOM 1342 C CA . LEU A 1 177 ? 0.176 -9.391 -1.873 1 95.5 177 LEU A CA 1
ATOM 1343 C C . LEU A 1 177 ? 1.085 -8.367 -1.197 1 95.5 177 LEU A C 1
ATOM 1345 O O . LEU A 1 177 ? 1.178 -8.328 0.031 1 95.5 177 LEU A O 1
ATOM 1349 N N . GLU A 1 178 ? 1.763 -7.688 -1.971 1 95.5 178 GLU A N 1
ATOM 1350 C CA . GLU A 1 178 ? 2.387 -6.426 -1.579 1 95.5 178 GLU A CA 1
ATOM 1351 C C . GLU A 1 178 ? 1.932 -5.281 -2.479 1 95.5 178 GLU A C 1
ATOM 1353 O O . GLU A 1 178 ? 1.769 -5.461 -3.688 1 95.5 178 GLU A O 1
ATOM 1358 N N . ALA A 1 179 ? 1.701 -4.145 -1.842 1 95.12 179 ALA A N 1
ATOM 1359 C CA . ALA A 1 179 ? 1.202 -3.055 -2.674 1 95.12 179 ALA A CA 1
ATOM 1360 C C . ALA A 1 179 ? 1.67 -1.702 -2.143 1 95.12 179 ALA A C 1
ATOM 1362 O O . ALA A 1 179 ? 1.979 -1.567 -0.956 1 95.12 179 ALA A O 1
ATOM 1363 N N . ARG A 1 180 ? 1.812 -0.833 -3.035 1 93 180 ARG A N 1
ATOM 1364 C CA . ARG A 1 180 ? 2.031 0.576 -2.727 1 93 180 ARG A CA 1
ATOM 1365 C C . ARG A 1 180 ? 0.846 1.425 -3.176 1 93 180 ARG A C 1
ATOM 1367 O O . ARG A 1 180 ? 0.347 1.262 -4.293 1 93 180 ARG A O 1
ATOM 1374 N N . ALA A 1 181 ? 0.425 2.211 -2.264 1 91.56 181 ALA A N 1
ATOM 1375 C CA . ALA A 1 181 ? -0.711 3.08 -2.553 1 91.56 181 ALA A CA 1
ATOM 1376 C C . ALA A 1 181 ? -0.336 4.551 -2.375 1 91.56 181 ALA A C 1
ATOM 1378 O O . ALA A 1 181 ? 0.515 4.883 -1.548 1 91.56 181 ALA A O 1
ATOM 1379 N N . GLU A 1 182 ? -0.923 5.375 -3.174 1 86.5 182 GLU A N 1
ATOM 1380 C CA . GLU A 1 182 ? -0.823 6.828 -3.092 1 86.5 182 GLU A CA 1
ATOM 1381 C C . GLU A 1 182 ? -2.189 7.484 -3.271 1 86.5 182 GLU A C 1
ATOM 1383 O O . GLU A 1 182 ? -2.859 7.27 -4.281 1 86.5 182 GLU A O 1
ATOM 1388 N N . GLY A 1 183 ? -2.463 8.25 -2.254 1 82.62 183 GLY A N 1
ATOM 1389 C CA . GLY A 1 183 ? -3.828 8.758 -2.279 1 82.62 183 GLY A CA 1
ATOM 1390 C C . GLY A 1 183 ? -4.871 7.656 -2.184 1 82.62 183 GLY A C 1
ATOM 1391 O O . GLY A 1 183 ? -4.82 6.824 -1.276 1 82.62 183 GLY A O 1
ATOM 1392 N N . GLU A 1 184 ? -5.836 7.656 -3.072 1 79.5 184 GLU A N 1
ATOM 1393 C CA . GLU A 1 184 ? -6.898 6.656 -3.064 1 79.5 184 GLU A CA 1
ATOM 1394 C C . GLU A 1 184 ? -6.645 5.57 -4.105 1 79.5 184 GLU A C 1
ATOM 1396 O O . GLU A 1 184 ? -7.527 4.762 -4.398 1 79.5 184 GLU A O 1
ATOM 1401 N N . GLU A 1 185 ? -5.461 5.574 -4.59 1 83.12 185 GLU A N 1
ATOM 1402 C CA . GLU A 1 185 ? -5.215 4.656 -5.695 1 83.12 185 GLU A CA 1
ATOM 1403 C C . GLU A 1 185 ? -4.043 3.727 -5.395 1 83.12 185 GLU A C 1
ATOM 1405 O O . GLU A 1 185 ? -3.135 4.09 -4.645 1 83.12 185 GLU A O 1
ATOM 1410 N N . VAL A 1 186 ? -4.105 2.633 -6.027 1 89.31 186 VAL A N 1
ATOM 1411 C CA . VAL A 1 186 ? -3.01 1.671 -5.98 1 89.31 186 VAL A CA 1
ATOM 1412 C C . VAL A 1 186 ? -1.981 2.004 -7.059 1 89.31 186 VAL A C 1
ATOM 1414 O O . VAL A 1 186 ? -2.32 2.086 -8.242 1 89.31 186 VAL A O 1
ATOM 1417 N N . VAL A 1 187 ? -0.721 2.279 -6.621 1 90.88 187 VAL A N 1
ATOM 1418 C CA . VAL A 1 187 ? 0.346 2.57 -7.57 1 90.88 187 VAL A CA 1
ATOM 1419 C C . VAL A 1 187 ? 0.771 1.285 -8.281 1 90.88 187 VAL A C 1
ATOM 1421 O O . VAL A 1 187 ? 0.834 1.239 -9.508 1 90.88 187 VAL A O 1
ATOM 1424 N N . TYR A 1 188 ? 1.039 0.325 -7.488 1 95.62 188 TYR A N 1
ATOM 1425 C CA . TYR A 1 188 ? 1.3 -1.004 -8.031 1 95.62 188 TYR A CA 1
ATOM 1426 C C . TYR A 1 188 ? 1.019 -2.082 -6.988 1 95.62 188 TYR A C 1
ATOM 1428 O O . TYR A 1 188 ? 0.905 -1.788 -5.797 1 95.62 188 TYR A O 1
ATOM 1436 N N . ALA A 1 189 ? 0.867 -3.273 -7.453 1 97 189 ALA A N 1
ATOM 1437 C CA . ALA A 1 189 ? 0.7 -4.469 -6.629 1 97 189 ALA A CA 1
ATOM 1438 C C . ALA A 1 189 ? 1.62 -5.59 -7.098 1 97 189 ALA A C 1
ATOM 1440 O O . ALA A 1 189 ? 1.793 -5.797 -8.305 1 97 189 ALA A O 1
ATOM 1441 N N . LEU A 1 190 ? 2.285 -6.191 -6.152 1 98.31 190 LEU A N 1
ATOM 1442 C CA . LEU A 1 190 ? 3.094 -7.379 -6.402 1 98.31 190 LEU A CA 1
ATOM 1443 C C . LEU A 1 190 ? 2.379 -8.633 -5.91 1 98.31 190 LEU A C 1
ATOM 1445 O O . LEU A 1 190 ? 2.08 -8.758 -4.723 1 98.31 190 LEU A O 1
ATOM 1449 N N . LEU A 1 191 ? 2.154 -9.484 -6.832 1 98.12 191 LEU A N 1
ATOM 1450 C CA . LEU A 1 191 ? 1.604 -10.781 -6.465 1 98.12 191 LEU A CA 1
ATOM 1451 C C . LEU A 1 191 ? 2.701 -11.844 -6.418 1 98.12 191 LEU A C 1
ATOM 1453 O O . LEU A 1 191 ? 3.25 -12.219 -7.457 1 98.12 191 LEU A O 1
ATOM 1457 N N . GLY A 1 192 ? 3.004 -12.219 -5.25 1 98.12 192 GLY A N 1
ATOM 1458 C CA . GLY A 1 192 ? 3.857 -13.383 -5.09 1 98.12 192 GLY A CA 1
ATOM 1459 C C . GLY A 1 192 ? 3.088 -14.695 -5.094 1 98.12 192 GLY A C 1
ATOM 1460 O O . GLY A 1 192 ? 2.072 -14.82 -4.406 1 98.12 192 GLY A O 1
ATOM 1461 N N . VAL A 1 193 ? 3.572 -15.602 -5.848 1 98.5 193 VAL A N 1
ATOM 1462 C CA . VAL A 1 193 ? 2.893 -16.891 -5.945 1 98.5 193 VAL A CA 1
ATOM 1463 C C . VAL A 1 193 ? 3.896 -18.016 -5.73 1 98.5 193 VAL A C 1
ATOM 1465 O O . VAL A 1 193 ? 4.996 -18 -6.297 1 98.5 193 VAL A O 1
ATOM 1468 N N . GLY A 1 194 ? 3.57 -18.891 -4.902 1 98.38 194 GLY A N 1
ATOM 1469 C CA . GLY A 1 194 ? 4.289 -20.141 -4.699 1 98.38 194 GLY A CA 1
ATOM 1470 C C . GLY A 1 194 ? 3.418 -21.375 -4.898 1 98.38 194 GLY A C 1
ATOM 1471 O O . GLY A 1 194 ? 2.342 -21.484 -4.305 1 98.38 194 GLY A O 1
ATOM 1472 N N . VAL A 1 195 ? 3.879 -22.281 -5.727 1 98.62 195 VAL A N 1
ATOM 1473 C CA . VAL A 1 195 ? 3.143 -23.516 -5.984 1 98.62 195 VAL A CA 1
ATOM 1474 C C . VAL A 1 195 ? 4.059 -24.719 -5.77 1 98.62 195 VAL A C 1
ATOM 1476 O O . VAL A 1 195 ? 5.172 -24.766 -6.301 1 98.62 195 VAL A O 1
ATOM 1479 N N . ASN A 1 196 ? 3.604 -25.641 -4.938 1 98.56 196 ASN A N 1
ATOM 1480 C CA . ASN A 1 196 ? 4.262 -26.938 -4.844 1 98.56 196 ASN A CA 1
ATOM 1481 C C . ASN A 1 196 ? 3.928 -27.812 -6.043 1 98.56 196 ASN A C 1
ATOM 1483 O O . ASN A 1 196 ? 2.82 -28.359 -6.137 1 98.56 196 ASN A O 1
ATOM 1487 N N . VAL A 1 197 ? 4.91 -28 -6.902 1 98.69 197 VAL A N 1
ATOM 1488 C CA . VAL A 1 197 ? 4.586 -28.719 -8.133 1 98.69 197 VAL A CA 1
ATOM 1489 C C . VAL A 1 197 ? 5.027 -30.172 -8.023 1 98.69 197 VAL A C 1
ATOM 1491 O O . VAL A 1 197 ? 4.215 -31.094 -8.172 1 98.69 197 VAL A O 1
ATOM 1494 N N . ALA A 1 198 ? 6.34 -30.359 -7.691 1 98.38 198 ALA A N 1
ATOM 1495 C CA . ALA A 1 198 ? 6.871 -31.719 -7.645 1 98.38 198 ALA A CA 1
ATOM 1496 C C . ALA A 1 198 ? 7.43 -32.031 -6.266 1 98.38 198 ALA A C 1
ATOM 1498 O O . ALA A 1 198 ? 8 -33.125 -6.055 1 98.38 198 ALA A O 1
ATOM 1499 N N . TRP A 1 199 ? 7.289 -31.188 -5.363 1 97.81 199 TRP A N 1
ATOM 1500 C CA . TRP A 1 199 ? 7.766 -31.328 -3.99 1 97.81 199 TRP A CA 1
ATOM 1501 C C . TRP A 1 199 ? 7.008 -30.375 -3.057 1 97.81 199 TRP A C 1
ATOM 1503 O O . TRP A 1 199 ? 6.535 -29.328 -3.48 1 97.81 199 TRP A O 1
ATOM 1513 N N . ALA A 1 200 ? 6.926 -30.781 -1.802 1 98 200 ALA A N 1
ATOM 1514 C CA . ALA A 1 200 ? 6.352 -29.922 -0.77 1 98 200 ALA A CA 1
ATOM 1515 C C . ALA A 1 200 ? 6.988 -30.188 0.589 1 98 200 ALA A C 1
ATOM 1517 O O . ALA A 1 200 ? 7.48 -31.297 0.839 1 98 200 ALA A O 1
ATOM 1518 N N . PRO A 1 201 ? 7.004 -29.141 1.446 1 96.81 201 PRO A N 1
ATOM 1519 C CA . PRO A 1 201 ? 7.402 -29.422 2.828 1 96.81 201 PRO A CA 1
ATOM 1520 C C . PRO A 1 201 ? 6.461 -30.391 3.531 1 96.81 201 PRO A C 1
ATOM 1522 O O . PRO A 1 201 ? 5.379 -30.688 3.016 1 96.81 201 PRO A O 1
ATOM 1525 N N . GLU A 1 202 ? 6.898 -30.859 4.652 1 96.12 202 GLU A N 1
ATOM 1526 C CA . GLU A 1 202 ? 6.102 -31.797 5.434 1 96.12 202 GLU A CA 1
ATOM 1527 C C . GLU A 1 202 ? 4.727 -31.219 5.762 1 96.12 202 GLU A C 1
ATOM 1529 O O . GLU A 1 202 ? 4.617 -30.062 6.168 1 96.12 202 GLU A O 1
ATOM 1534 N N . GLY A 1 203 ? 3.682 -32.031 5.543 1 96.31 203 GLY A N 1
ATOM 1535 C CA . GLY A 1 203 ? 2.326 -31.625 5.875 1 96.31 203 GLY A CA 1
ATOM 1536 C C . GLY A 1 203 ? 1.614 -30.922 4.734 1 96.31 203 GLY A C 1
ATOM 1537 O O . GLY A 1 203 ? 0.397 -30.734 4.777 1 96.31 203 GLY A O 1
ATOM 1538 N N . ALA A 1 204 ? 2.348 -30.547 3.676 1 97.69 204 ALA A N 1
ATOM 1539 C CA . ALA A 1 204 ? 1.779 -29.891 2.5 1 97.69 204 ALA A CA 1
ATOM 1540 C C . ALA A 1 204 ? 1.652 -30.875 1.335 1 97.69 204 ALA A C 1
ATOM 1542 O O . ALA A 1 204 ? 2.055 -32.031 1.443 1 97.69 204 ALA A O 1
ATOM 1543 N N . ALA A 1 205 ? 0.948 -30.469 0.344 1 98.19 205 ALA A N 1
ATOM 1544 C CA . ALA A 1 205 ? 0.77 -31.266 -0.859 1 98.19 205 ALA A CA 1
ATOM 1545 C C . ALA A 1 205 ? 1.499 -30.656 -2.049 1 98.19 205 ALA A C 1
ATOM 1547 O O . ALA A 1 205 ? 1.902 -29.484 -2 1 98.19 205 ALA A O 1
ATOM 1548 N N . PHE A 1 206 ? 1.73 -31.422 -3.066 1 98.44 206 PHE A N 1
ATOM 1549 C CA . PHE A 1 206 ? 2.26 -30.906 -4.324 1 98.44 206 PHE A CA 1
ATOM 1550 C C . PHE A 1 206 ? 1.438 -31.422 -5.504 1 98.44 206 PHE A C 1
ATOM 1552 O O . PHE A 1 206 ? 0.769 -32.438 -5.402 1 98.44 206 PHE A O 1
ATOM 1559 N N . LEU A 1 207 ? 1.418 -30.734 -6.562 1 98.5 207 LEU A N 1
ATOM 1560 C CA . LEU A 1 207 ? 0.482 -30.891 -7.672 1 98.5 207 LEU A CA 1
ATOM 1561 C C . LEU A 1 207 ? 0.6 -32.281 -8.305 1 98.5 207 LEU A C 1
ATOM 1563 O O . LEU A 1 207 ? -0.411 -32.906 -8.625 1 98.5 207 LEU A O 1
ATOM 1567 N N . GLU A 1 208 ? 1.737 -32.781 -8.453 1 97.88 208 GLU A N 1
ATOM 1568 C CA . GLU A 1 208 ? 1.979 -34.031 -9.164 1 97.88 208 GLU A CA 1
ATOM 1569 C C . GLU A 1 208 ? 1.324 -35.219 -8.438 1 97.88 208 GLU A C 1
ATOM 1571 O O . GLU A 1 208 ? 1.176 -36.312 -9.016 1 97.88 208 GLU A O 1
ATOM 1576 N N . GLU A 1 209 ? 1.012 -35.031 -7.188 1 97.94 209 GLU A N 1
ATOM 1577 C CA . GLU A 1 209 ? 0.245 -36.031 -6.484 1 97.94 209 GLU A CA 1
ATOM 1578 C C . GLU A 1 209 ? -1.131 -36.25 -7.117 1 97.94 209 GLU A C 1
ATOM 1580 O O . GLU A 1 209 ? -1.751 -37.281 -6.961 1 97.94 209 GLU A O 1
ATOM 1585 N N . PHE A 1 210 ? -1.584 -35.219 -7.812 1 97.69 210 PHE A N 1
ATOM 1586 C CA . PHE A 1 210 ? -2.971 -35.219 -8.266 1 97.69 210 PHE A CA 1
ATOM 1587 C C . PHE A 1 210 ? -3.043 -35.125 -9.781 1 97.69 210 PHE A C 1
ATOM 1589 O O . PHE A 1 210 ? -3.914 -35.75 -10.406 1 97.69 210 PHE A O 1
ATOM 1596 N N . LEU A 1 211 ? -2.232 -34.344 -10.414 1 95.31 211 LEU A N 1
ATOM 1597 C CA . LEU A 1 211 ? -2.223 -34.125 -11.859 1 95.31 211 LEU A CA 1
ATOM 1598 C C . LEU A 1 211 ? -0.805 -33.906 -12.367 1 95.31 211 LEU A C 1
ATOM 1600 O O . LEU A 1 211 ? 0.01 -33.281 -11.68 1 95.31 211 LEU A O 1
ATOM 1604 N N . PRO A 1 212 ? -0.575 -34.312 -13.609 1 95.69 212 PRO A N 1
ATOM 1605 C CA . PRO A 1 212 ? 0.767 -34.156 -14.18 1 95.69 212 PRO A CA 1
ATOM 1606 C C . PRO A 1 212 ? 0.963 -32.812 -14.883 1 95.69 212 PRO A C 1
ATOM 1608 O O . PRO A 1 212 ? 1.063 -32.781 -16.109 1 95.69 212 PRO A O 1
ATOM 1611 N N . LEU A 1 213 ? 1.064 -31.703 -14.258 1 97 213 LEU A N 1
ATOM 1612 C CA . LEU A 1 213 ? 1.34 -30.406 -14.836 1 97 213 LEU A CA 1
ATOM 1613 C C . LEU A 1 213 ? 2.764 -29.953 -14.523 1 97 213 LEU A C 1
ATOM 1615 O O . LEU A 1 213 ? 3.227 -30.094 -13.383 1 97 213 LEU A O 1
ATOM 1619 N N . SER A 1 214 ? 3.414 -29.516 -15.531 1 97.88 214 SER A N 1
ATOM 1620 C CA . SER A 1 214 ? 4.766 -29 -15.336 1 97.88 214 SER A CA 1
ATOM 1621 C C . SER A 1 214 ? 4.734 -27.578 -14.789 1 97.88 214 SER A C 1
ATOM 1623 O O . SER A 1 214 ? 3.695 -26.922 -14.82 1 97.88 214 SER A O 1
ATOM 1625 N N . ARG A 1 215 ? 5.844 -27.109 -14.281 1 98.44 215 ARG A N 1
ATOM 1626 C CA . ARG A 1 215 ? 5.969 -25.734 -13.805 1 98.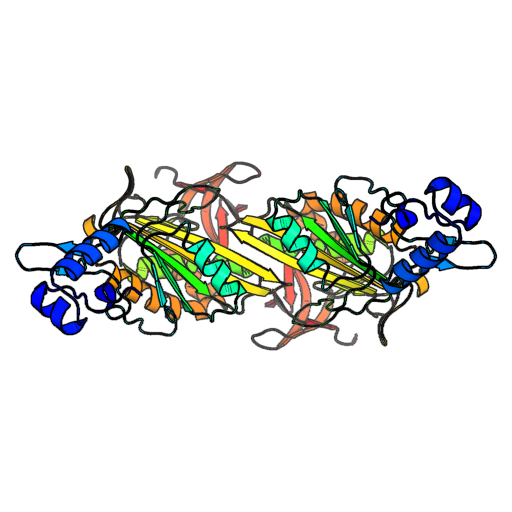44 215 ARG A CA 1
ATOM 1627 C C . ARG A 1 215 ? 5.621 -24.734 -14.898 1 98.44 215 ARG A C 1
ATOM 1629 O O . ARG A 1 215 ? 4.895 -23.781 -14.656 1 98.44 215 ARG A O 1
ATOM 1636 N N . ARG A 1 216 ? 6.129 -24.984 -16.078 1 98.25 216 ARG A N 1
ATOM 1637 C CA . ARG A 1 216 ? 5.883 -24.094 -17.203 1 98.25 216 ARG A CA 1
ATOM 1638 C C . ARG A 1 216 ? 4.395 -24.047 -17.547 1 98.25 216 ARG A C 1
ATOM 1640 O O . ARG A 1 216 ? 3.84 -22.969 -17.766 1 98.25 216 ARG A O 1
ATOM 1647 N N . GLU A 1 217 ? 3.777 -25.219 -17.562 1 97.81 217 GLU A N 1
ATOM 1648 C CA . GLU A 1 217 ? 2.352 -25.281 -17.859 1 97.81 217 GLU A CA 1
ATOM 1649 C C . GLU A 1 217 ? 1.529 -24.531 -16.812 1 97.81 217 GLU A C 1
ATOM 1651 O O . GLU A 1 217 ? 0.61 -23.781 -17.156 1 97.81 217 GLU A O 1
ATOM 1656 N N . VAL A 1 218 ? 1.844 -24.734 -15.555 1 98.44 218 VAL A N 1
ATOM 1657 C CA . VAL A 1 218 ? 1.135 -24.047 -14.469 1 98.44 218 VAL A CA 1
ATOM 1658 C C . VAL A 1 218 ? 1.265 -22.547 -14.633 1 98.44 218 VAL A C 1
ATOM 1660 O O . VAL A 1 218 ? 0.273 -21.812 -14.539 1 98.44 218 VAL A O 1
ATOM 1663 N N . LEU A 1 219 ? 2.473 -22.078 -14.922 1 98.75 219 LEU A N 1
ATOM 1664 C CA . LEU A 1 219 ? 2.738 -20.656 -15.055 1 98.75 219 LEU A CA 1
ATOM 1665 C C . LEU A 1 219 ? 1.941 -20.062 -16.219 1 98.75 219 LEU A C 1
ATOM 1667 O O . LEU A 1 219 ? 1.265 -19.047 -16.047 1 98.75 219 LEU A O 1
ATOM 1671 N N . GLU A 1 220 ? 1.985 -20.734 -17.344 1 98.38 220 GLU A N 1
ATOM 1672 C CA . GLU A 1 220 ? 1.301 -20.25 -18.547 1 98.38 220 GLU A CA 1
ATOM 1673 C C . GLU A 1 220 ? -0.211 -20.219 -18.344 1 98.38 220 GLU A C 1
ATOM 1675 O O . GLU A 1 220 ? -0.865 -19.219 -18.672 1 98.38 220 GLU A O 1
ATOM 1680 N N . ARG A 1 221 ? -0.738 -21.234 -17.75 1 98.25 221 ARG A N 1
ATOM 1681 C CA . ARG A 1 221 ? -2.178 -21.312 -17.516 1 98.25 221 ARG A CA 1
ATOM 1682 C C . ARG A 1 221 ? -2.627 -20.281 -16.5 1 98.25 221 ARG A C 1
ATOM 1684 O O . ARG A 1 221 ? -3.666 -19.641 -16.672 1 98.25 221 ARG A O 1
ATOM 1691 N N . PHE A 1 222 ? -1.85 -20.109 -15.492 1 98.56 222 PHE A N 1
ATOM 1692 C CA . PHE A 1 222 ? -2.176 -19.125 -14.469 1 98.56 222 PHE A CA 1
ATOM 1693 C C . PHE A 1 222 ? -2.225 -17.719 -15.055 1 98.56 222 PHE A C 1
ATOM 1695 O O . PHE A 1 222 ? -3.184 -16.984 -14.828 1 98.56 222 PHE A O 1
ATOM 1702 N N . LEU A 1 223 ? -1.137 -17.375 -15.789 1 98.69 223 LEU A N 1
ATOM 1703 C CA . LEU A 1 223 ? -1.063 -16.047 -16.359 1 98.69 223 LEU A CA 1
ATOM 1704 C C . LEU A 1 223 ? -2.234 -15.789 -17.297 1 98.69 223 LEU A C 1
ATOM 1706 O O . LEU A 1 223 ? -2.818 -14.695 -17.297 1 98.69 223 LEU A O 1
ATOM 1710 N N . ALA A 1 224 ? -2.568 -16.797 -18.047 1 98.19 224 ALA A N 1
ATOM 1711 C CA . ALA A 1 224 ? -3.699 -16.672 -18.953 1 98.19 224 ALA A CA 1
ATOM 1712 C C . ALA A 1 224 ? -5 -16.438 -18.203 1 98.19 224 ALA A C 1
ATOM 1714 O O . ALA A 1 224 ? -5.781 -15.547 -18.547 1 98.19 224 ALA A O 1
ATOM 1715 N N . ARG A 1 225 ? -5.223 -17.203 -17.188 1 98 225 ARG A N 1
ATOM 1716 C CA . ARG A 1 225 ? -6.457 -17.109 -16.422 1 98 225 ARG A CA 1
ATOM 1717 C C . ARG A 1 225 ? -6.52 -15.781 -15.656 1 98 225 ARG A C 1
ATOM 1719 O O .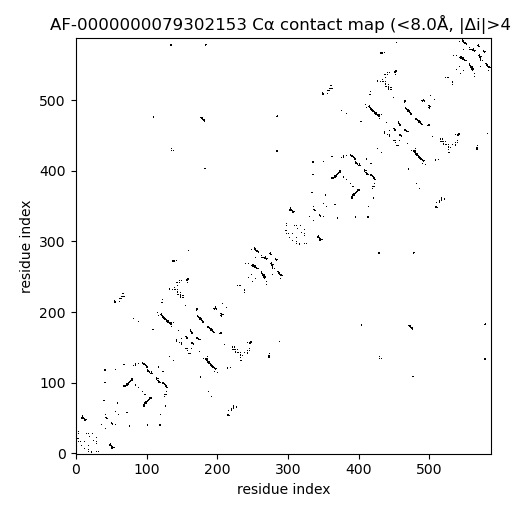 ARG A 1 225 ? -7.566 -15.133 -15.617 1 98 225 ARG A O 1
ATOM 1726 N N . LEU A 1 226 ? -5.41 -15.422 -15.07 1 98 226 LEU A N 1
ATOM 1727 C CA . LEU A 1 226 ? -5.383 -14.172 -14.32 1 98 226 LEU A CA 1
ATOM 1728 C C . LEU A 1 226 ? -5.695 -12.984 -15.227 1 98 226 LEU A C 1
ATOM 1730 O O . LEU A 1 226 ? -6.492 -12.109 -14.867 1 98 226 LEU A O 1
ATOM 1734 N N . GLU A 1 227 ? -5.047 -12.977 -16.328 1 97.5 227 GLU A N 1
ATOM 1735 C CA . GLU A 1 227 ? -5.27 -11.883 -17.281 1 97.5 227 GLU A CA 1
ATOM 1736 C C . GLU A 1 227 ? -6.738 -11.781 -17.672 1 97.5 227 GLU A C 1
ATOM 1738 O O . GLU A 1 227 ? -7.281 -10.688 -17.797 1 97.5 227 GLU A O 1
ATOM 1743 N N . ALA A 1 228 ? -7.379 -12.883 -17.828 1 96.5 228 ALA A N 1
ATOM 1744 C CA . ALA A 1 228 ? -8.789 -12.922 -18.203 1 96.5 228 ALA A CA 1
ATOM 1745 C C . ALA A 1 228 ? -9.672 -12.445 -17.047 1 96.5 228 ALA A C 1
ATOM 1747 O O . ALA A 1 228 ? -10.742 -11.883 -17.266 1 96.5 228 ALA A O 1
ATOM 1748 N N . LEU A 1 229 ? -9.242 -12.625 -15.859 1 96.25 229 LEU A N 1
ATOM 1749 C CA . LEU A 1 229 ? -10.055 -12.336 -14.688 1 96.25 229 LEU A CA 1
ATOM 1750 C C . LEU A 1 229 ? -9.828 -10.906 -14.203 1 96.25 229 LEU A C 1
ATOM 1752 O O . LEU A 1 229 ? -10.68 -10.336 -13.516 1 96.25 229 LEU A O 1
ATOM 1756 N N . LEU A 1 230 ? -8.734 -10.273 -14.531 1 94.75 230 LEU A N 1
ATOM 1757 C CA . LEU A 1 230 ? -8.32 -8.977 -13.992 1 94.75 230 LEU A CA 1
ATOM 1758 C C . LEU A 1 230 ? -9.391 -7.922 -14.234 1 94.75 230 LEU A C 1
ATOM 1760 O O . LEU A 1 230 ? -9.688 -7.117 -13.352 1 94.75 230 LEU A O 1
ATOM 1764 N N . PRO A 1 231 ? -10.055 -7.922 -15.398 1 91.12 231 PRO A N 1
ATOM 1765 C CA . PRO A 1 231 ? -11.07 -6.898 -15.641 1 91.12 231 PRO A CA 1
ATOM 1766 C C . PRO A 1 231 ? -12.234 -6.992 -14.656 1 91.12 231 PRO A C 1
ATOM 1768 O O . PRO A 1 231 ? -12.938 -6 -14.422 1 91.12 231 PRO A O 1
ATOM 1771 N N . LEU A 1 232 ? -12.391 -8.148 -14.031 1 89.38 232 LEU A N 1
ATOM 1772 C CA . LEU A 1 232 ? -13.516 -8.367 -13.125 1 89.38 232 LEU A CA 1
ATOM 1773 C C . LEU A 1 232 ? -13.273 -7.664 -11.789 1 89.38 232 LEU A C 1
ATOM 1775 O O . LEU A 1 232 ? -14.195 -7.527 -10.984 1 89.38 232 LEU A O 1
ATOM 1779 N N . LEU A 1 233 ? -12.086 -7.227 -11.562 1 86.56 233 LEU A N 1
ATOM 1780 C CA . LEU A 1 233 ? -11.773 -6.516 -10.328 1 86.56 233 LEU A CA 1
ATOM 1781 C C . LEU A 1 233 ? -12.625 -5.262 -10.188 1 86.56 233 LEU A C 1
ATOM 1783 O O . LEU A 1 233 ? -12.875 -4.793 -9.07 1 86.56 233 LEU A O 1
ATOM 1787 N N . GLU A 1 234 ? -13.016 -4.648 -11.258 1 78.62 234 GLU A N 1
ATOM 1788 C CA . GLU A 1 234 ? -13.805 -3.42 -11.258 1 78.62 234 GLU A CA 1
ATOM 1789 C C . GLU A 1 234 ? -15.25 -3.695 -10.859 1 78.62 234 GLU A C 1
ATOM 1791 O O . GLU A 1 234 ? -15.992 -2.771 -10.523 1 78.62 234 GLU A O 1
ATOM 1796 N N . ASP A 1 235 ? -15.609 -4.934 -10.938 1 80.25 235 ASP A N 1
ATOM 1797 C CA . ASP A 1 235 ? -16.938 -5.391 -10.555 1 80.25 235 ASP A CA 1
ATOM 1798 C C . ASP A 1 235 ? -16.875 -6.672 -9.727 1 80.25 235 ASP A C 1
ATOM 1800 O O . ASP A 1 235 ? -17.125 -7.766 -10.234 1 80.25 235 ASP A O 1
ATOM 1804 N N . PRO A 1 236 ? -16.656 -6.484 -8.43 1 83.62 236 PRO A N 1
ATOM 1805 C CA . PRO A 1 236 ? -16.422 -7.66 -7.586 1 83.62 236 PRO A CA 1
ATOM 1806 C C . PRO A 1 236 ? -17.562 -8.672 -7.652 1 83.62 236 PRO A C 1
ATOM 1808 O O . PRO A 1 236 ? -17.344 -9.875 -7.516 1 83.62 236 PRO A O 1
ATOM 1811 N N . GLU A 1 237 ? -18.719 -8.227 -7.895 1 84.81 237 GLU A N 1
ATOM 1812 C CA . GLU A 1 237 ? -19.875 -9.109 -7.945 1 84.81 237 GLU A CA 1
ATOM 1813 C C . GLU A 1 237 ? -19.781 -10.094 -9.109 1 84.81 237 GLU A C 1
ATOM 1815 O O . GLU A 1 237 ? -20.484 -11.109 -9.133 1 84.81 237 GLU A O 1
ATOM 1820 N N . ALA A 1 238 ? -18.938 -9.773 -9.969 1 86.62 238 ALA A N 1
ATOM 1821 C CA . ALA A 1 238 ? -18.812 -10.609 -11.164 1 86.62 238 ALA A CA 1
ATOM 1822 C C . ALA A 1 238 ? -17.969 -11.844 -10.883 1 86.62 238 ALA A C 1
ATOM 1824 O O . ALA A 1 238 ? -18.125 -12.883 -11.531 1 86.62 238 ALA A O 1
ATOM 1825 N N . PHE A 1 239 ? -17.047 -11.812 -9.883 1 90.56 239 PHE A N 1
ATOM 1826 C CA . PHE A 1 239 ? -16.203 -13 -9.727 1 90.56 239 PHE A CA 1
ATOM 1827 C C . PHE A 1 239 ? -16.359 -13.586 -8.328 1 90.56 239 PHE A C 1
ATOM 1829 O O . PHE A 1 239 ? -15.969 -14.734 -8.086 1 90.56 239 PHE A O 1
ATOM 1836 N N . LEU A 1 240 ? -16.969 -12.914 -7.457 1 94.06 240 LEU A N 1
ATOM 1837 C CA . LEU A 1 240 ? -17.078 -13.398 -6.086 1 94.06 240 LEU A CA 1
ATOM 1838 C C . LEU A 1 240 ? -17.906 -14.68 -6.031 1 94.06 240 LEU A C 1
ATOM 1840 O O . LEU A 1 240 ? -17.594 -15.594 -5.266 1 94.06 240 LEU A O 1
ATOM 1844 N N . PRO A 1 241 ? -18.953 -14.805 -6.871 1 94.62 241 PRO A N 1
ATOM 1845 C CA . PRO A 1 241 ? -19.672 -16.078 -6.891 1 94.62 241 PRO A CA 1
ATOM 1846 C C . PRO A 1 241 ? -18.781 -17.25 -7.34 1 94.62 241 PRO A C 1
ATOM 1848 O O . PRO A 1 241 ? -18.906 -18.359 -6.812 1 94.62 241 PRO A O 1
ATOM 1851 N N . ARG A 1 242 ? -17.953 -17.031 -8.305 1 95.31 242 ARG A N 1
ATOM 1852 C CA . ARG A 1 242 ? -17.016 -18.062 -8.75 1 95.31 242 ARG A CA 1
ATOM 1853 C C . ARG A 1 242 ? -16.047 -18.422 -7.645 1 95.31 242 ARG A C 1
ATOM 1855 O O . ARG A 1 242 ? -15.75 -19.609 -7.434 1 95.31 242 ARG A O 1
ATOM 1862 N N . TYR A 1 243 ? -15.594 -17.438 -6.984 1 97.06 243 TYR A N 1
ATOM 1863 C CA . TYR A 1 243 ? -14.727 -17.672 -5.832 1 97.06 243 TYR A CA 1
ATOM 1864 C C . TYR A 1 243 ? -15.445 -18.516 -4.781 1 97.06 243 TYR A C 1
ATOM 1866 O O . TYR A 1 243 ? -14.867 -19.469 -4.242 1 97.06 243 TYR A O 1
ATOM 1874 N N . ALA A 1 244 ? -16.656 -18.188 -4.535 1 96.88 244 ALA A N 1
ATOM 1875 C CA . ALA A 1 244 ? -17.453 -18.891 -3.531 1 96.88 244 ALA A CA 1
ATOM 1876 C C . ALA A 1 244 ? -17.594 -20.359 -3.891 1 96.88 244 ALA A C 1
ATOM 1878 O O . ALA A 1 244 ? -17.516 -21.234 -3.018 1 96.88 244 ALA A O 1
ATOM 1879 N N . GLN A 1 245 ? -17.781 -20.609 -5.129 1 96.5 245 GLN A N 1
ATOM 1880 C CA . GLN A 1 245 ? -17.938 -21.984 -5.598 1 96.5 245 GLN A CA 1
ATOM 1881 C C . GLN A 1 245 ? -16.672 -22.797 -5.379 1 96.5 245 GLN A C 1
ATOM 1883 O O . GLN A 1 245 ? -16.719 -24 -5.133 1 96.5 245 GLN A O 1
ATOM 1888 N N . ALA A 1 246 ? -15.578 -22.125 -5.43 1 97.44 246 ALA A N 1
ATOM 1889 C CA . ALA A 1 246 ? -14.289 -22.797 -5.301 1 97.44 246 ALA A CA 1
ATOM 1890 C C . ALA A 1 246 ? -13.805 -22.781 -3.854 1 97.44 246 ALA A C 1
ATOM 1892 O O . ALA A 1 246 ? -12.766 -23.359 -3.535 1 97.44 246 ALA A O 1
ATOM 1893 N N . SER A 1 247 ? -14.547 -22.219 -2.943 1 97.75 247 SER A N 1
ATOM 1894 C CA . SER A 1 247 ? -14.078 -21.953 -1.589 1 97.75 247 SER A CA 1
ATOM 1895 C C . SER A 1 247 ? -14.25 -23.172 -0.693 1 97.75 247 SER A C 1
ATOM 1897 O O . SER A 1 247 ? -15.312 -23.797 -0.68 1 97.75 247 SER A O 1
ATOM 1899 N N . TYR A 1 248 ? -13.211 -23.469 0.006 1 96.75 248 TYR A N 1
ATOM 1900 C CA . TYR A 1 248 ? -13.281 -24.469 1.063 1 96.75 248 TYR A CA 1
ATOM 1901 C C . TYR A 1 248 ? -13.633 -23.828 2.402 1 96.75 248 TYR A C 1
ATOM 1903 O O . TYR A 1 248 ? -13.852 -24.516 3.393 1 96.75 248 TYR A O 1
ATOM 1911 N N . THR A 1 249 ? -13.695 -22.531 2.453 1 96.56 249 THR A N 1
ATOM 1912 C CA . THR A 1 249 ? -13.93 -21.781 3.682 1 96.56 249 THR A CA 1
ATOM 1913 C C . THR A 1 249 ? -15.414 -21.5 3.871 1 96.56 249 THR A C 1
ATOM 1915 O O . THR A 1 249 ? -15.961 -21.719 4.957 1 96.56 249 THR A O 1
ATOM 1918 N N . LEU A 1 250 ? -16.078 -21.094 2.807 1 96.75 250 LEU A N 1
ATOM 1919 C CA . LEU A 1 250 ? -17.453 -20.625 2.896 1 96.75 250 LEU A CA 1
ATOM 1920 C C . LEU A 1 250 ? -18.406 -21.781 3.205 1 96.75 250 LEU A C 1
ATOM 1922 O O . LEU A 1 250 ? -18.25 -22.875 2.668 1 96.75 250 LEU A O 1
ATOM 1926 N N . GLY A 1 251 ? -19.328 -21.516 4.059 1 95.44 251 GLY A N 1
ATOM 1927 C CA . GLY A 1 251 ? -20.312 -22.516 4.453 1 95.44 251 GLY A CA 1
ATOM 1928 C C . GLY A 1 251 ? -19.844 -23.375 5.617 1 95.44 251 GLY A C 1
ATOM 1929 O O . GLY A 1 251 ? -20.641 -24.141 6.164 1 95.44 251 GLY A O 1
ATOM 1930 N N . ARG A 1 252 ? -18.672 -23.188 6.074 1 94.88 252 ARG A N 1
ATOM 1931 C CA . ARG A 1 252 ? -18.109 -23.969 7.172 1 94.88 252 ARG A CA 1
ATOM 1932 C C . ARG A 1 252 ? -17.969 -23.125 8.43 1 94.88 252 ARG A C 1
ATOM 1934 O O . ARG A 1 252 ? -17.906 -21.891 8.352 1 94.88 252 ARG A O 1
ATOM 1941 N N . ARG A 1 253 ? -17.938 -23.891 9.602 1 95.94 253 ARG A N 1
ATOM 1942 C CA . ARG A 1 253 ? -17.547 -23.203 10.836 1 95.94 253 ARG A CA 1
ATOM 1943 C C . ARG A 1 253 ? -16.047 -22.969 10.883 1 95.94 253 ARG A C 1
ATOM 1945 O O . ARG A 1 253 ? -15.258 -23.859 10.562 1 95.94 253 ARG A O 1
ATOM 1952 N N . VAL A 1 254 ? -15.68 -21.656 11.148 1 96.88 254 VAL A N 1
ATOM 1953 C CA . VAL A 1 254 ? -14.266 -21.297 11.133 1 96.88 254 VAL A CA 1
ATOM 1954 C C . VAL A 1 254 ? -13.922 -20.5 12.391 1 96.88 254 VAL A C 1
ATOM 1956 O O . VAL A 1 254 ? -14.812 -19.984 13.07 1 96.88 254 VAL A O 1
ATOM 1959 N N . ARG A 1 255 ? -12.711 -20.547 12.734 1 95.94 255 ARG A N 1
ATOM 1960 C CA . ARG A 1 255 ? -12.102 -19.625 13.695 1 95.94 255 ARG A CA 1
ATOM 1961 C C . ARG A 1 255 ? -11.031 -18.766 13.031 1 95.94 255 ARG A C 1
ATOM 1963 O O . ARG A 1 255 ? -10.109 -19.297 12.398 1 95.94 255 ARG A O 1
ATOM 1970 N N . VAL A 1 256 ? -11.211 -17.453 13.078 1 94 256 VAL A N 1
ATOM 1971 C CA . VAL A 1 256 ? -10.234 -16.531 12.5 1 94 256 VAL A CA 1
ATOM 1972 C C . VAL A 1 256 ? -9.5 -15.789 13.609 1 94 256 VAL A C 1
ATOM 1974 O O . VAL A 1 256 ? -10.125 -15.148 14.461 1 94 256 VAL A O 1
ATOM 1977 N N . GLU A 1 257 ? -8.211 -15.891 13.562 1 90.81 257 GLU A N 1
ATOM 1978 C CA . GLU A 1 257 ? -7.406 -15.109 14.492 1 90.81 257 GLU A CA 1
ATOM 1979 C C . GLU A 1 257 ? -7.195 -13.688 13.984 1 90.81 257 GLU A C 1
ATOM 1981 O O . GLU A 1 257 ? -6.547 -13.477 12.953 1 90.81 257 GLU A O 1
ATOM 1986 N N . THR A 1 258 ? -7.832 -12.781 14.734 1 83.06 258 THR A N 1
ATOM 1987 C CA . THR A 1 258 ? -7.684 -11.375 14.352 1 83.06 258 THR A CA 1
ATOM 1988 C C . THR A 1 258 ? -6.828 -10.625 15.375 1 83.06 258 THR A C 1
ATOM 1990 O O . THR A 1 258 ? -6.562 -11.141 16.469 1 83.06 258 THR A O 1
ATOM 1993 N N . PRO A 1 259 ? -6.34 -9.445 15.047 1 71.19 259 PRO A N 1
ATOM 1994 C CA . PRO A 1 259 ? -5.605 -8.648 16.031 1 71.19 259 PRO A CA 1
ATOM 1995 C C . PRO A 1 259 ? -6.438 -8.32 17.266 1 71.19 259 PRO A C 1
ATOM 1997 O O . PRO A 1 259 ? -5.887 -8.133 18.359 1 71.19 259 PRO A O 1
ATOM 2000 N N . LYS A 1 260 ? -7.805 -8.305 17.203 1 75.5 260 LYS A N 1
ATOM 2001 C CA . LYS A 1 260 ? -8.695 -7.969 18.312 1 75.5 260 LYS A CA 1
ATOM 2002 C C . LYS A 1 260 ? -9.156 -9.227 19.047 1 75.5 260 LYS A C 1
ATOM 2004 O O . LYS A 1 260 ? -9.898 -9.133 20.031 1 75.5 260 LYS A O 1
ATOM 2009 N N . GLY A 1 261 ? -8.664 -10.312 18.531 1 85.88 261 GLY A N 1
ATOM 2010 C CA . GLY A 1 261 ? -9.078 -11.578 19.125 1 85.88 261 GLY A CA 1
ATOM 2011 C C . GLY A 1 261 ? -9.727 -12.516 18.125 1 85.88 261 GLY A C 1
ATOM 2012 O O . GLY A 1 261 ? -9.969 -12.148 16.984 1 85.88 261 GLY A O 1
ATOM 2013 N N . PRO A 1 262 ? -10.031 -13.68 18.672 1 92.81 262 PRO A N 1
ATOM 2014 C CA . PRO A 1 262 ? -10.594 -14.688 17.766 1 92.81 262 PRO A CA 1
ATOM 2015 C C . PRO A 1 262 ? -12.07 -14.445 17.453 1 92.81 262 PRO A C 1
ATOM 2017 O O . PRO A 1 262 ? -12.82 -13.984 18.328 1 92.81 262 PRO A O 1
ATOM 2020 N N . VAL A 1 263 ? -12.414 -14.688 16.234 1 94.38 263 VAL A N 1
ATOM 2021 C CA . VAL A 1 263 ? -13.797 -14.672 15.781 1 94.38 263 VAL A CA 1
ATOM 2022 C C . VAL A 1 263 ? -14.195 -16.062 15.297 1 94.38 263 VAL A C 1
ATOM 2024 O O . VAL A 1 263 ? -13.523 -16.656 14.445 1 94.38 263 VAL A O 1
ATOM 2027 N N . GLU A 1 264 ? -15.273 -16.562 15.922 1 95.88 264 GLU A N 1
ATOM 2028 C CA . GLU A 1 264 ? -15.742 -17.891 15.555 1 95.88 264 GLU A CA 1
ATOM 2029 C C . GLU A 1 264 ? -17.172 -17.844 15.016 1 95.88 264 GLU A C 1
ATOM 2031 O O . GLU A 1 264 ? -18 -17.078 15.508 1 95.88 264 GLU A O 1
ATOM 2036 N N . GLY A 1 265 ? -17.406 -18.672 13.984 1 96.19 265 GLY A N 1
ATOM 2037 C CA . GLY A 1 265 ? -18.719 -18.781 13.383 1 96.19 265 GLY A CA 1
ATOM 2038 C C . GLY A 1 265 ? -18.688 -19.375 11.992 1 96.19 265 GLY A C 1
ATOM 2039 O O . GLY A 1 265 ? -17.656 -19.844 11.531 1 96.19 265 GLY A O 1
ATOM 2040 N N . VAL A 1 266 ? -19.844 -19.375 11.414 1 96.88 266 VAL A N 1
ATOM 2041 C CA . VAL A 1 266 ? -19.922 -19.875 10.039 1 96.88 266 VAL A CA 1
ATOM 2042 C C . VAL A 1 266 ? -19.438 -18.797 9.078 1 96.88 266 VAL A C 1
ATOM 2044 O O . VAL A 1 266 ? -19.812 -17.625 9.203 1 96.88 266 VAL A O 1
ATOM 2047 N N . ALA A 1 267 ? -18.516 -19.172 8.18 1 97.31 267 ALA A N 1
ATOM 2048 C CA . ALA A 1 267 ? -18.125 -18.266 7.102 1 97.31 267 ALA A CA 1
ATOM 2049 C C . ALA A 1 267 ? -19.25 -18.125 6.078 1 97.31 267 ALA A C 1
ATOM 2051 O O . ALA A 1 267 ? -19.547 -19.062 5.332 1 97.31 267 ALA A O 1
ATOM 2052 N N . GLU A 1 268 ? -19.719 -16.938 6.012 1 97 268 GLU A N 1
ATOM 2053 C CA . GLU A 1 268 ? -20.969 -16.766 5.277 1 97 268 GLU A CA 1
ATOM 2054 C C . GLU A 1 268 ? -20.719 -16.281 3.855 1 97 268 GLU A C 1
ATOM 2056 O O . GLU A 1 268 ? -21.375 -16.719 2.912 1 97 268 GLU A O 1
ATOM 2061 N N . ALA A 1 269 ? -19.797 -15.305 3.77 1 95.81 269 ALA A N 1
ATOM 2062 C CA . ALA A 1 269 ? -19.578 -14.688 2.465 1 95.81 269 ALA A CA 1
ATOM 2063 C C . ALA A 1 269 ? -18.25 -13.93 2.438 1 95.81 269 ALA A C 1
ATOM 2065 O O . ALA A 1 269 ? -17.688 -13.617 3.488 1 95.81 269 ALA A O 1
ATOM 2066 N N . VAL A 1 270 ? -17.75 -13.797 1.252 1 94.25 270 VAL A N 1
ATOM 2067 C CA . VAL A 1 270 ? -16.703 -12.805 1.016 1 94.25 270 VAL A CA 1
ATOM 2068 C C . VAL A 1 270 ? -17.312 -11.5 0.529 1 94.25 270 VAL A C 1
ATOM 2070 O O . VAL A 1 270 ? -18.094 -11.492 -0.424 1 94.25 270 VAL A O 1
ATOM 2073 N N . LEU A 1 271 ? -16.984 -10.445 1.174 1 89.56 271 LEU A N 1
ATOM 2074 C CA . LEU A 1 271 ? -17.562 -9.141 0.883 1 89.56 271 LEU A CA 1
ATOM 2075 C C . LEU A 1 271 ? -16.828 -8.469 -0.274 1 89.56 271 LEU A C 1
ATOM 2077 O O . LEU A 1 271 ? -15.758 -8.922 -0.686 1 89.56 271 LEU A O 1
ATOM 2081 N N . PRO A 1 272 ? -17.391 -7.34 -0.789 1 84.88 272 PRO A N 1
ATOM 2082 C CA . PRO A 1 272 ? -16.828 -6.691 -1.979 1 84.88 272 PRO A CA 1
ATOM 2083 C C . PRO A 1 272 ? -15.445 -6.105 -1.738 1 84.88 272 PRO A C 1
ATOM 2085 O O . PRO A 1 272 ? -14.75 -5.754 -2.691 1 84.88 272 PRO A O 1
ATOM 2088 N N . ASP A 1 273 ? -15.07 -5.977 -0.55 1 84 273 ASP A N 1
ATOM 2089 C CA . ASP A 1 273 ? -13.727 -5.477 -0.269 1 84 273 ASP A CA 1
ATOM 2090 C C . ASP A 1 273 ? -12.766 -6.625 0.041 1 84 273 ASP A C 1
ATOM 2092 O O . ASP A 1 273 ? -11.625 -6.395 0.448 1 84 273 ASP A O 1
ATOM 2096 N N . GLY A 1 274 ? -13.258 -7.84 -0.08 1 90.31 274 GLY A N 1
ATOM 2097 C CA . GLY A 1 274 ? -12.422 -9.008 0.122 1 90.31 274 GLY A CA 1
ATOM 2098 C C . GLY A 1 274 ? -12.484 -9.555 1.535 1 90.31 274 GLY A C 1
ATOM 2099 O O . GLY A 1 274 ? -11.953 -10.633 1.817 1 90.31 274 GLY A O 1
ATOM 2100 N N . SER A 1 275 ? -13.188 -8.875 2.426 1 91.62 275 SER A N 1
ATOM 2101 C CA . SER A 1 275 ? -13.305 -9.328 3.809 1 91.62 275 SER A CA 1
ATOM 2102 C C . SER A 1 275 ? -14.227 -10.539 3.918 1 91.62 275 SER A C 1
ATOM 2104 O O . SER A 1 275 ? -15.039 -10.781 3.027 1 91.62 275 SER A O 1
ATOM 2106 N N . LEU A 1 276 ? -14.008 -11.297 4.945 1 94 276 LEU A N 1
ATOM 2107 C CA . LEU A 1 276 ? -14.828 -12.469 5.238 1 94 276 LEU A CA 1
ATOM 2108 C C . LEU A 1 276 ? -15.914 -12.133 6.254 1 94 276 LEU A C 1
ATOM 2110 O O . LEU A 1 276 ? -15.656 -11.445 7.242 1 94 276 LEU A O 1
ATOM 2114 N N . LEU A 1 277 ? -17.078 -12.531 5.953 1 95.25 277 LEU A N 1
ATOM 2115 C CA . LEU A 1 277 ? -18.172 -12.406 6.902 1 95.25 277 LEU A CA 1
ATOM 2116 C C . LEU A 1 277 ? -18.344 -13.688 7.715 1 95.25 277 LEU A C 1
ATOM 2118 O O . LEU A 1 277 ? -18.672 -14.742 7.164 1 95.25 277 LEU A O 1
ATOM 2122 N N . VAL A 1 278 ? -18.094 -13.555 9.039 1 96.19 278 VAL A N 1
ATOM 2123 C CA . VAL A 1 278 ? -18.172 -14.711 9.93 1 96.19 278 VAL A CA 1
ATOM 2124 C C . VAL A 1 278 ? -19.188 -14.445 11.031 1 96.19 278 VAL A C 1
ATOM 2126 O O . VAL A 1 278 ? -18.969 -13.586 11.891 1 96.19 278 VAL A O 1
ATOM 2129 N N . GLY A 1 279 ? -20.297 -15.102 11.031 1 93.81 279 GLY A N 1
ATOM 2130 C CA . GLY A 1 279 ? -21.328 -14.883 12.031 1 93.81 279 GLY A CA 1
ATOM 2131 C C . GLY A 1 279 ? -21.781 -13.438 12.102 1 93.81 279 GLY A C 1
ATOM 2132 O O . GLY A 1 279 ? -21.922 -12.883 13.195 1 93.81 279 GLY A O 1
ATOM 2133 N N . GLY A 1 280 ? -21.75 -12.805 11.016 1 91.88 280 GLY A N 1
ATOM 2134 C CA . GLY A 1 280 ? -22.203 -11.422 10.961 1 91.88 280 GLY A CA 1
ATOM 2135 C C . GLY A 1 280 ? -21.094 -10.414 11.188 1 91.88 280 GLY A C 1
ATOM 2136 O O . GLY A 1 280 ? -21.297 -9.211 11.07 1 91.88 280 GLY A O 1
ATOM 2137 N N . VAL A 1 281 ? -19.953 -10.984 11.5 1 90.88 281 VAL A N 1
ATOM 2138 C CA . VAL A 1 281 ? -18.828 -10.102 11.797 1 90.88 281 VAL A CA 1
ATOM 2139 C C . VAL A 1 281 ? -17.906 -10.023 10.586 1 90.88 281 VAL A C 1
ATOM 2141 O O . VAL A 1 281 ? -17.516 -11.055 10.031 1 90.88 281 VAL A O 1
ATOM 2144 N N . ARG A 1 282 ? -17.609 -8.812 10.203 1 88.56 282 ARG A N 1
ATOM 2145 C CA . ARG A 1 282 ? -16.688 -8.602 9.102 1 88.56 282 ARG A CA 1
ATOM 2146 C C . ARG A 1 282 ? -15.242 -8.742 9.562 1 88.56 282 ARG A C 1
ATOM 2148 O O . ARG A 1 282 ? -14.82 -8.102 10.523 1 88.56 282 ARG A O 1
ATOM 2155 N N . VAL A 1 283 ? -14.477 -9.625 8.883 1 89.81 283 VAL A N 1
ATOM 2156 C CA . VAL A 1 283 ? -13.062 -9.844 9.164 1 89.81 283 VAL A CA 1
ATOM 2157 C C . VAL A 1 283 ? -12.227 -9.516 7.93 1 89.81 283 VAL A C 1
ATOM 2159 O O . VAL A 1 283 ? -12.344 -10.172 6.898 1 89.81 283 VAL A O 1
ATOM 2162 N N . GLY A 1 284 ? -11.336 -8.508 8.062 1 87.31 284 GLY A N 1
ATOM 2163 C CA . GLY A 1 284 ? -10.562 -8.07 6.906 1 87.31 284 GLY A CA 1
ATOM 2164 C C . GLY A 1 284 ? -9.195 -8.727 6.82 1 87.31 284 GLY A C 1
ATOM 2165 O O . GLY A 1 284 ? -8.547 -8.68 5.777 1 87.31 284 GLY A O 1
ATOM 2166 N N . ALA A 1 285 ? -8.758 -9.297 7.918 1 83.56 285 ALA A N 1
ATOM 2167 C CA . ALA A 1 285 ? -7.445 -9.938 7.988 1 83.56 285 ALA A CA 1
ATOM 2168 C C . ALA A 1 285 ? -7.418 -11.008 9.078 1 83.56 285 ALA A C 1
ATOM 2170 O O . ALA A 1 285 ? -8.164 -10.93 10.055 1 83.56 285 ALA A O 1
ATOM 2171 N N . GLY A 1 286 ? -6.566 -12.023 8.773 1 86.44 286 GLY A N 1
ATOM 2172 C CA . GLY A 1 286 ? -6.398 -13.031 9.82 1 86.44 286 GLY A CA 1
ATOM 2173 C C . GLY A 1 286 ? -6.051 -14.398 9.273 1 86.44 286 GLY A C 1
ATOM 2174 O O . GLY A 1 286 ? -5.926 -14.578 8.062 1 86.44 286 GLY A O 1
ATOM 2175 N N . GLU A 1 287 ? -5.867 -15.273 10.258 1 87.81 287 GLU A N 1
ATOM 2176 C CA . GLU A 1 287 ? -5.641 -16.688 9.945 1 87.81 287 GLU A CA 1
ATOM 2177 C C . GLU A 1 287 ? -6.898 -17.516 10.18 1 87.81 287 GLU A C 1
ATOM 2179 O O . GLU A 1 287 ? -7.449 -17.516 11.289 1 87.81 287 GLU A O 1
ATOM 2184 N N . VAL A 1 288 ? -7.281 -18.203 9.141 1 92.38 288 VAL A N 1
ATOM 2185 C CA . VAL A 1 288 ? -8.516 -18.969 9.219 1 92.38 288 VAL A CA 1
ATOM 2186 C C . VAL A 1 288 ? -8.203 -20.438 9.555 1 92.38 288 VAL A C 1
ATOM 2188 O O . VAL A 1 288 ? -7.355 -21.047 8.906 1 92.38 288 VAL A O 1
ATOM 2191 N N . ALA A 1 289 ? -8.781 -20.859 10.57 1 92.75 289 ALA A N 1
ATOM 2192 C CA . ALA A 1 289 ? -8.805 -22.297 10.875 1 92.75 289 ALA A CA 1
ATOM 2193 C C . ALA A 1 289 ? -10.172 -22.891 10.578 1 92.75 289 ALA A C 1
ATOM 2195 O O . ALA A 1 289 ? -11.195 -22.375 11.031 1 92.75 289 ALA A O 1
ATOM 2196 N N . LEU A 1 290 ? -10.164 -23.922 9.719 1 91.19 290 LEU A N 1
ATOM 2197 C CA . LEU A 1 290 ? -11.398 -24.656 9.445 1 91.19 290 LEU A CA 1
ATOM 2198 C C . LEU A 1 290 ? -11.734 -25.609 10.586 1 91.19 290 LEU A C 1
ATOM 2200 O O . LEU A 1 290 ? -10.914 -26.438 10.969 1 91.19 290 LEU A O 1
ATOM 2204 N N . LEU A 1 291 ? -12.875 -25.312 11.133 1 85 291 LEU A N 1
ATOM 2205 C CA . LEU A 1 291 ? -13.242 -26.125 12.289 1 85 291 LEU A CA 1
ATOM 2206 C C . LEU A 1 291 ? -14.047 -27.344 11.852 1 85 291 LEU A C 1
ATOM 2208 O O . LEU A 1 291 ? -14.734 -27.312 10.836 1 85 291 LEU A O 1
ATOM 2212 N N . GLY A 1 292 ? -13.68 -28.672 12.219 1 65.12 292 GLY A N 1
ATOM 2213 C CA . GLY A 1 292 ? -14.258 -29.969 11.898 1 65.12 292 GLY A CA 1
ATOM 2214 C C . GLY A 1 292 ? -15.758 -29.906 11.656 1 65.12 292 GLY A C 1
ATOM 2215 O O . GLY A 1 292 ? -16.422 -28.984 12.109 1 65.12 292 GLY A O 1
ATOM 2216 N N . LEU A 1 293 ? -16.359 -30.531 10.477 1 49.22 293 LEU A N 1
ATOM 2217 C CA . LEU A 1 293 ? -17.766 -30.859 10.219 1 49.22 293 LEU A CA 1
ATOM 2218 C C . LEU A 1 293 ? -18.438 -31.406 11.477 1 49.22 293 LEU A C 1
ATOM 2220 O O . LEU A 1 293 ? -17.859 -32.219 12.195 1 49.22 293 LEU A O 1
ATOM 2224 N N . GLU A 1 294 ? -19.125 -30.562 12.258 1 35.97 294 GLU A N 1
ATOM 2225 C CA . GLU A 1 294 ? -20.031 -31.438 12.992 1 35.97 294 GLU A CA 1
ATOM 2226 C C . GLU A 1 294 ? -20.797 -32.344 12.055 1 35.97 294 GLU A C 1
ATOM 2228 O O . GLU A 1 294 ? -21.109 -31.984 10.922 1 35.97 294 GLU A O 1
ATOM 2233 N N . MET B 1 1 ? 20.797 19.203 12.969 1 73.38 1 MET B N 1
ATOM 2234 C CA . MET B 1 1 ? 20.297 20.562 12.828 1 73.38 1 MET B CA 1
ATOM 2235 C C . MET B 1 1 ? 21.422 21.578 12.93 1 73.38 1 MET B C 1
ATOM 2237 O O . MET B 1 1 ? 22.359 21.391 13.703 1 73.38 1 MET B O 1
ATOM 2241 N N . PRO B 1 2 ? 21.359 22.5 12.07 1 83.69 2 PRO B N 1
ATOM 2242 C CA . PRO B 1 2 ? 22.406 23.531 12.156 1 83.69 2 PRO B CA 1
ATOM 2243 C C . PRO B 1 2 ? 22.453 24.188 13.531 1 83.69 2 PRO B C 1
ATOM 2245 O O . PRO B 1 2 ? 21.422 24.406 14.164 1 83.69 2 PRO B O 1
ATOM 2248 N N . ALA B 1 3 ? 23.594 24.531 13.977 1 87.69 3 ALA B N 1
ATOM 2249 C CA . ALA B 1 3 ? 23.828 25 15.336 1 87.69 3 ALA B CA 1
ATOM 2250 C C . ALA B 1 3 ? 23.062 26.281 15.633 1 87.69 3 ALA B C 1
ATOM 2252 O O . ALA B 1 3 ? 22.438 26.406 16.688 1 87.69 3 ALA B O 1
ATOM 2253 N N . LEU B 1 4 ? 23.062 27.203 14.695 1 95.38 4 LEU B N 1
ATOM 2254 C CA . LEU B 1 4 ? 22.391 28.469 14.93 1 95.38 4 LEU B CA 1
ATOM 2255 C C . LEU B 1 4 ? 20.891 28.266 15.086 1 95.38 4 LEU B C 1
ATOM 2257 O O . LEU B 1 4 ? 20.25 28.906 15.93 1 95.38 4 LEU B O 1
ATOM 2261 N N . LEU B 1 5 ? 20.344 27.406 14.258 1 95.5 5 LEU B N 1
ATOM 2262 C CA . LEU B 1 5 ? 18.906 27.156 14.273 1 95.5 5 LEU B CA 1
ATOM 2263 C C . LEU B 1 5 ? 18.453 26.656 15.641 1 95.5 5 LEU B C 1
ATOM 2265 O O . LEU B 1 5 ? 17.375 27.016 16.109 1 95.5 5 LEU B O 1
ATOM 2269 N N . SER B 1 6 ? 19.312 25.922 16.312 1 95.38 6 SER B N 1
ATOM 2270 C CA . SER B 1 6 ? 18.984 25.328 17.609 1 95.38 6 SER B CA 1
ATOM 2271 C C . SER B 1 6 ? 18.953 26.391 18.703 1 95.38 6 SER B C 1
ATOM 2273 O O . SER B 1 6 ? 18.438 26.125 19.797 1 95.38 6 SER B O 1
ATOM 2275 N N . LEU B 1 7 ? 19.438 27.531 18.453 1 96.38 7 LEU B N 1
ATOM 2276 C CA . LEU B 1 7 ? 19.516 28.578 19.469 1 96.38 7 LEU B CA 1
ATOM 2277 C C . LEU B 1 7 ? 18.469 29.656 19.234 1 96.38 7 LEU B C 1
ATOM 2279 O O . LEU B 1 7 ? 18.219 30.469 20.125 1 96.38 7 LEU B O 1
ATOM 2283 N N . LEU B 1 8 ? 17.906 29.641 18.062 1 97.06 8 LEU B N 1
ATOM 2284 C CA . LEU B 1 8 ? 16.953 30.719 17.734 1 97.06 8 LEU B CA 1
ATOM 2285 C C . LEU B 1 8 ? 15.656 30.547 18.516 1 97.06 8 LEU B C 1
ATOM 2287 O O . LEU B 1 8 ? 15.258 29.422 18.828 1 97.06 8 LEU B O 1
ATOM 2291 N N . THR B 1 9 ? 15.07 31.641 18.906 1 97.06 9 THR B N 1
ATOM 2292 C CA . THR B 1 9 ? 13.766 31.719 19.547 1 97.06 9 THR B CA 1
ATOM 2293 C C . THR B 1 9 ? 12.852 32.719 18.828 1 97.06 9 THR B C 1
ATOM 2295 O O . THR B 1 9 ? 13.219 33.25 17.781 1 97.06 9 THR B O 1
ATOM 2298 N N . GLU B 1 10 ? 11.711 32.969 19.422 1 97.44 10 GLU B N 1
ATOM 2299 C CA . GLU B 1 10 ? 10.773 33.906 18.828 1 97.44 10 GLU B CA 1
ATOM 2300 C C . GLU B 1 10 ? 11.133 35.344 19.172 1 97.44 10 GLU B C 1
ATOM 2302 O O . GLU B 1 10 ? 10.547 36.281 18.641 1 97.44 10 GLU B O 1
ATOM 2307 N N . GLU B 1 11 ? 12.117 35.438 20.047 1 97.69 11 GLU B N 1
ATOM 2308 C CA . GLU B 1 11 ? 12.609 36.781 20.422 1 97.69 11 GLU B CA 1
ATOM 2309 C C . GLU B 1 11 ? 13.953 37.062 19.75 1 97.69 11 GLU B C 1
ATOM 2311 O O . GLU B 1 11 ? 14.789 36.188 19.609 1 97.69 11 GLU B O 1
ATOM 2316 N N . PHE B 1 12 ? 14.156 38.375 19.422 1 98 12 PHE B N 1
ATOM 2317 C CA . PHE B 1 12 ? 15.422 38.75 18.797 1 98 12 PHE B CA 1
ATOM 2318 C C . PHE B 1 12 ? 16.578 38.562 19.766 1 98 12 PHE B C 1
ATOM 2320 O O . PHE B 1 12 ? 16.469 38.875 20.953 1 98 12 PHE B O 1
ATOM 2327 N N . GLN B 1 13 ? 17.594 37.969 19.281 1 98.06 13 GLN B N 1
ATOM 2328 C CA . GLN B 1 13 ? 18.859 37.844 19.984 1 98.06 13 GLN B CA 1
ATOM 2329 C C . GLN B 1 13 ? 20 38.5 19.219 1 98.06 13 GLN B C 1
ATOM 2331 O O . GLN B 1 13 ? 20.094 38.406 18 1 98.06 13 GLN B O 1
ATOM 2336 N N . SER B 1 14 ? 20.844 39.219 19.922 1 97.5 14 SER B N 1
ATOM 2337 C CA . SER B 1 14 ? 21.906 39.969 19.234 1 97.5 14 SER B CA 1
ATOM 2338 C C . SER B 1 14 ? 22.922 39 18.609 1 97.5 14 SER B C 1
ATOM 2340 O O . SER B 1 14 ? 23.125 37.906 19.109 1 97.5 14 SER B O 1
ATOM 2342 N N . GLY B 1 15 ? 23.516 39.438 17.547 1 96.56 15 GLY B N 1
ATOM 2343 C CA . GLY B 1 15 ? 24.594 38.656 16.938 1 96.56 15 GLY B CA 1
ATOM 2344 C C . GLY B 1 15 ? 25.719 38.344 17.891 1 96.56 15 GLY B C 1
ATOM 2345 O O . GLY B 1 15 ? 26.312 37.281 17.844 1 96.56 15 GLY B O 1
ATOM 2346 N N . GLU B 1 16 ? 25.984 39.281 18.766 1 96.88 16 GLU B N 1
ATOM 2347 C CA . GLU B 1 16 ? 27.047 39.125 19.766 1 96.88 16 GLU B CA 1
ATOM 2348 C C . GLU B 1 16 ? 26.703 38 20.734 1 96.88 16 GLU B C 1
ATOM 2350 O O . GLU B 1 16 ? 27.562 37.156 21.031 1 96.88 16 GLU B O 1
ATOM 2355 N N . ALA B 1 17 ? 25.547 38 21.188 1 97.38 17 ALA B N 1
ATOM 2356 C CA . ALA B 1 17 ? 25.109 36.969 22.141 1 97.38 17 ALA B CA 1
ATOM 2357 C C . ALA B 1 17 ? 25.172 35.594 21.531 1 97.38 17 ALA B C 1
ATOM 2359 O O . ALA B 1 17 ? 25.625 34.625 22.156 1 97.38 17 ALA B O 1
ATOM 2360 N N . LEU B 1 18 ? 24.703 35.438 20.297 1 97.62 18 LEU B N 1
ATOM 2361 C CA . LEU B 1 18 ? 24.688 34.156 19.594 1 97.62 18 LEU B CA 1
ATOM 2362 C C . LEU B 1 18 ? 26.109 33.688 19.281 1 97.62 18 LEU B C 1
ATOM 2364 O O . LEU B 1 18 ? 26.422 32.5 19.391 1 97.62 18 LEU B O 1
ATOM 2368 N N . ALA B 1 19 ? 26.922 34.656 18.922 1 96.94 19 ALA B N 1
ATOM 2369 C CA . ALA B 1 19 ? 28.312 34.344 18.641 1 96.94 19 ALA B CA 1
ATOM 2370 C C . ALA B 1 19 ? 29.031 33.812 19.875 1 96.94 19 ALA B C 1
ATOM 2372 O O . ALA B 1 19 ? 29.797 32.844 19.781 1 96.94 19 ALA B O 1
ATOM 2373 N N . ARG B 1 20 ? 28.781 34.406 20.969 1 97.19 20 ARG B N 1
ATOM 2374 C CA . ARG B 1 20 ? 29.375 33.969 22.234 1 97.19 20 ARG B CA 1
ATOM 2375 C C . ARG B 1 20 ? 28.938 32.562 22.562 1 97.19 20 ARG B C 1
ATOM 2377 O O . ARG B 1 20 ? 29.766 31.734 22.984 1 97.19 20 ARG B O 1
ATOM 2384 N N . ARG B 1 21 ? 27.703 32.25 22.375 1 96.62 21 ARG B N 1
ATOM 2385 C CA . ARG B 1 21 ? 27.141 30.938 22.734 1 96.62 21 ARG B CA 1
ATOM 2386 C C . ARG B 1 21 ? 27.688 29.844 21.828 1 96.62 21 ARG B C 1
ATOM 2388 O O . ARG B 1 21 ? 27.891 28.703 22.266 1 96.62 21 ARG B O 1
ATOM 2395 N N . LEU B 1 22 ? 27.922 30.188 20.547 1 96.31 22 LEU B N 1
ATOM 2396 C CA . LEU B 1 22 ? 28.344 29.172 19.578 1 96.31 22 LEU B CA 1
ATOM 2397 C C . LEU B 1 22 ? 29.875 29.156 19.469 1 96.31 22 LEU B C 1
ATOM 2399 O O . LEU B 1 22 ? 30.438 28.25 18.844 1 96.31 22 LEU B O 1
ATOM 2403 N N . GLY B 1 23 ? 30.516 30.156 20.109 1 96.38 23 GLY B N 1
ATOM 2404 C CA . GLY B 1 23 ? 31.969 30.234 20.031 1 96.38 23 GLY B CA 1
ATOM 2405 C C . GLY B 1 23 ? 32.469 30.609 18.656 1 96.38 23 GLY B C 1
ATOM 2406 O O . GLY B 1 23 ? 33.469 30.047 18.172 1 96.38 23 GLY B O 1
ATOM 2407 N N . VAL B 1 24 ? 31.75 31.484 18.016 1 96.88 24 VAL B N 1
ATOM 2408 C CA . VAL B 1 24 ? 32.125 31.938 16.688 1 96.88 24 VAL B CA 1
ATOM 2409 C C . VAL B 1 24 ? 32.062 33.469 16.609 1 96.88 24 VAL B C 1
ATOM 2411 O O . VAL B 1 24 ? 31.797 34.125 17.609 1 96.88 24 VAL B O 1
ATOM 2414 N N . SER B 1 25 ? 32.375 34.094 15.461 1 96.5 25 SER B N 1
ATOM 2415 C CA . SER B 1 25 ? 32.344 35.531 15.258 1 96.5 25 SER B CA 1
ATOM 2416 C C . SER B 1 25 ? 30.953 36 14.898 1 96.5 25 SER B C 1
ATOM 2418 O O . SER B 1 25 ? 30.109 35.188 14.492 1 96.5 25 SER B O 1
ATOM 2420 N N . ARG B 1 26 ? 30.781 37.281 15.102 1 95.56 26 ARG B N 1
ATOM 2421 C CA . ARG B 1 26 ? 29.516 37.875 14.672 1 95.56 26 ARG B CA 1
ATOM 2422 C C . ARG B 1 26 ? 29.328 37.719 13.164 1 95.56 26 ARG B C 1
ATOM 2424 O O . ARG B 1 26 ? 28.203 37.562 12.68 1 95.56 26 ARG B O 1
ATOM 2431 N N . ALA B 1 27 ? 30.375 37.812 12.469 1 96.38 27 ALA B N 1
ATOM 2432 C CA . ALA B 1 27 ? 30.328 37.656 11.016 1 96.38 27 ALA B CA 1
ATOM 2433 C C . ALA B 1 27 ? 29.875 36.25 10.641 1 96.38 27 ALA B C 1
ATOM 2435 O O . ALA B 1 27 ? 29.141 36.062 9.664 1 96.38 27 ALA B O 1
ATOM 2436 N N . ALA B 1 28 ? 30.297 35.312 11.453 1 96.62 28 ALA B N 1
ATOM 2437 C CA . ALA B 1 28 ? 29.891 33.906 11.219 1 96.62 28 ALA B CA 1
ATOM 2438 C C . ALA B 1 28 ? 28.406 33.719 11.453 1 96.62 28 ALA B C 1
ATOM 2440 O O . ALA B 1 28 ? 27.75 32.938 10.75 1 96.62 28 ALA B O 1
ATOM 2441 N N . ILE B 1 29 ? 27.875 34.375 12.422 1 97.12 29 ILE B N 1
ATOM 2442 C CA . ILE B 1 29 ? 26.453 34.312 12.719 1 97.12 29 ILE B CA 1
ATOM 2443 C C . ILE B 1 29 ? 25.656 34.875 11.539 1 97.12 29 ILE B C 1
ATOM 2445 O O . ILE B 1 29 ? 24.672 34.281 11.102 1 97.12 29 ILE B O 1
ATOM 2449 N N . SER B 1 30 ? 26.062 36.031 11.102 1 96.81 30 SER B N 1
ATOM 2450 C CA . SER B 1 30 ? 25.406 36.688 9.969 1 96.81 30 SER B CA 1
ATOM 2451 C C . SER B 1 30 ? 25.422 35.781 8.734 1 96.81 30 SER B C 1
ATOM 2453 O O . SER B 1 30 ? 24.422 35.656 8.039 1 96.81 30 SER B O 1
ATOM 2455 N N . LYS B 1 31 ? 26.531 35.156 8.492 1 96.94 31 LYS B N 1
ATOM 2456 C CA . LYS B 1 31 ? 26.672 34.25 7.352 1 96.94 31 LYS B CA 1
ATOM 2457 C C . LYS B 1 31 ? 25.766 33.031 7.484 1 96.94 31 LYS B C 1
ATOM 2459 O O . LYS B 1 31 ? 25.156 32.625 6.508 1 96.94 31 LYS B O 1
ATOM 2464 N N . GLU B 1 32 ? 25.766 32.5 8.656 1 96.81 32 GLU B N 1
ATOM 2465 C CA . GLU B 1 32 ? 24.922 31.328 8.914 1 96.81 32 GLU B CA 1
ATOM 2466 C C . GLU B 1 32 ? 23.438 31.672 8.773 1 96.81 32 GLU B C 1
ATOM 2468 O O . GLU B 1 32 ? 22.656 30.875 8.25 1 96.81 32 GLU B O 1
ATOM 2473 N N . ALA B 1 33 ? 23.078 32.75 9.32 1 97.44 33 ALA B N 1
ATOM 2474 C CA . ALA B 1 33 ? 21.688 33.188 9.203 1 97.44 33 ALA B CA 1
ATOM 2475 C C . ALA B 1 33 ? 21.281 33.312 7.738 1 97.44 33 ALA B C 1
ATOM 2477 O O . ALA B 1 33 ? 20.172 32.938 7.355 1 97.44 33 ALA B O 1
ATOM 2478 N N . LYS B 1 34 ? 22.125 33.969 6.965 1 96.62 34 LYS B N 1
ATOM 2479 C CA . LYS B 1 34 ? 21.875 34.094 5.535 1 96.62 34 LYS B CA 1
ATOM 2480 C C . LYS B 1 34 ? 21.734 32.75 4.859 1 96.62 34 LYS B C 1
ATOM 2482 O O . LYS B 1 34 ? 20.844 32.562 4.039 1 96.62 34 LYS B O 1
ATOM 2487 N N . ARG B 1 35 ? 22.609 31.875 5.191 1 96.94 35 ARG B N 1
ATOM 2488 C CA . ARG B 1 35 ? 22.562 30.516 4.645 1 96.94 35 ARG B CA 1
ATOM 2489 C C . ARG B 1 35 ? 21.25 29.828 4.992 1 96.94 35 ARG B C 1
ATOM 2491 O O . ARG B 1 35 ? 20.641 29.172 4.145 1 96.94 35 ARG B O 1
ATOM 2498 N N . LEU B 1 36 ? 20.859 29.906 6.215 1 97.44 36 LEU B N 1
ATOM 2499 C CA . LEU B 1 36 ? 19.609 29.297 6.672 1 97.44 36 LEU B CA 1
ATOM 2500 C C . LEU B 1 36 ? 18.422 29.859 5.895 1 97.44 36 LEU B C 1
ATOM 2502 O O . LEU B 1 36 ? 17.547 29.109 5.484 1 97.44 36 LEU B O 1
ATOM 2506 N N . ARG B 1 37 ? 18.391 31.094 5.703 1 96.69 37 ARG B N 1
ATOM 2507 C CA . ARG B 1 37 ? 17.328 31.719 4.93 1 96.69 37 ARG B CA 1
ATOM 2508 C C . ARG B 1 37 ? 17.312 31.203 3.494 1 96.69 37 ARG B C 1
ATOM 2510 O O . ARG B 1 37 ? 16.25 30.953 2.926 1 96.69 37 ARG B O 1
ATOM 2517 N N . GLU B 1 38 ? 18.484 31.078 2.934 1 95.81 38 GLU B N 1
ATOM 2518 C CA . GLU B 1 38 ? 18.594 30.547 1.577 1 95.81 38 GLU B CA 1
ATOM 2519 C C . GLU B 1 38 ? 18.078 29.125 1.49 1 95.81 38 GLU B C 1
ATOM 2521 O O . GLU B 1 38 ? 17.562 28.703 0.454 1 95.81 38 GLU B O 1
ATOM 2526 N N . GLU B 1 39 ? 18.234 28.469 2.566 1 95.75 39 GLU B N 1
ATOM 2527 C CA . GLU B 1 39 ? 17.75 27.078 2.631 1 95.75 39 GLU B CA 1
ATOM 2528 C C . GLU B 1 39 ? 16.25 27.031 2.836 1 95.75 39 GLU B C 1
ATOM 2530 O O . GLU B 1 39 ? 15.633 25.969 2.709 1 95.75 39 GLU B O 1
ATOM 2535 N N . GLY B 1 40 ? 15.664 28.125 3.213 1 96.31 40 GLY B N 1
ATOM 2536 C CA . GLY B 1 40 ? 14.211 28.188 3.281 1 96.31 40 GLY B CA 1
ATOM 2537 C C . GLY B 1 40 ? 13.695 28.422 4.688 1 96.31 40 GLY B C 1
ATOM 2538 O O . GLY B 1 40 ? 12.492 28.625 4.883 1 96.31 40 GLY B O 1
ATOM 2539 N N . PHE B 1 41 ? 14.594 28.422 5.719 1 98.06 41 PHE B N 1
ATOM 2540 C CA . PHE B 1 41 ? 14.148 28.625 7.094 1 98.06 41 PHE B CA 1
ATOM 2541 C C . PHE B 1 41 ? 13.68 30.047 7.309 1 98.06 41 PHE B C 1
ATOM 2543 O O . PHE B 1 41 ? 14.289 31 6.801 1 98.06 41 PHE B O 1
ATOM 2550 N N . PRO B 1 42 ? 12.625 30.203 8.062 1 98.19 42 PRO B N 1
ATOM 2551 C CA . PRO B 1 42 ? 12.086 31.547 8.242 1 98.19 42 PRO B CA 1
ATOM 2552 C C . PRO B 1 42 ? 12.781 32.344 9.352 1 98.19 42 PRO B C 1
ATOM 2554 O O . PRO B 1 42 ? 12.141 32.75 10.32 1 98.19 42 PRO B O 1
ATOM 2557 N N . VAL B 1 43 ? 14.039 32.594 9.148 1 98.12 43 VAL B N 1
ATOM 2558 C CA . VAL B 1 43 ? 14.852 33.406 10.055 1 98.12 43 VAL B CA 1
ATOM 2559 C C . VAL B 1 43 ? 14.641 34.875 9.758 1 98.12 43 VAL B C 1
ATOM 2561 O O . VAL B 1 43 ? 14.672 35.312 8.594 1 98.12 43 VAL B O 1
ATOM 2564 N N . GLU B 1 44 ? 14.398 35.625 10.766 1 97.75 44 GLU B N 1
ATOM 2565 C CA . GLU B 1 44 ? 14.266 37.094 10.625 1 97.75 44 GLU B CA 1
ATOM 2566 C C . GLU B 1 44 ? 15.5 37.812 11.148 1 97.75 44 GLU B C 1
ATOM 2568 O O . GLU B 1 44 ? 16.062 37.406 12.172 1 97.75 44 GLU B O 1
ATOM 2573 N N . VAL B 1 45 ? 15.875 38.781 10.438 1 97.06 45 VAL B N 1
ATOM 2574 C CA . VAL B 1 45 ? 17.031 39.594 10.789 1 97.06 45 VAL B CA 1
ATOM 2575 C C . VAL B 1 45 ? 16.625 41.062 10.867 1 97.06 45 VAL B C 1
ATOM 2577 O O . VAL B 1 45 ? 15.898 41.562 10.016 1 97.06 45 VAL B O 1
ATOM 2580 N N . SER B 1 46 ? 16.984 41.688 11.898 1 96.06 46 SER B N 1
ATOM 2581 C CA . SER B 1 46 ? 16.734 43.125 12.094 1 96.06 46 SER B CA 1
ATOM 2582 C C . SER B 1 46 ? 17.906 43.781 12.828 1 96.06 46 SER B C 1
ATOM 2584 O O . SER B 1 46 ? 18.938 43.156 13.07 1 96.06 46 SER B O 1
ATOM 2586 N N . ARG B 1 47 ? 17.781 45.125 13.172 1 95.19 47 ARG B N 1
ATOM 2587 C CA . ARG B 1 47 ? 18.797 45.844 13.945 1 95.19 47 ARG B CA 1
ATOM 2588 C C . ARG B 1 47 ? 18.938 45.25 15.344 1 95.19 47 ARG B C 1
ATOM 2590 O O . ARG B 1 47 ? 20 45.375 15.969 1 95.19 47 ARG B O 1
ATOM 2597 N N . GLN B 1 48 ? 17.906 44.594 15.727 1 95.81 48 GLN B N 1
ATOM 2598 C CA . GLN B 1 48 ? 17.875 44 17.062 1 95.81 48 GLN B CA 1
ATOM 2599 C C . GLN B 1 48 ? 18.562 42.656 17.094 1 95.81 48 GLN B C 1
ATOM 2601 O O . GLN B 1 48 ? 18.859 42.125 18.172 1 95.81 48 GLN B O 1
ATOM 2606 N N . GLY B 1 49 ? 18.766 42.031 15.93 1 98 49 GLY B N 1
ATOM 2607 C CA . GLY B 1 49 ? 19.438 40.75 15.867 1 98 49 GLY B CA 1
ATOM 2608 C C . GLY B 1 49 ? 18.703 39.75 15.016 1 98 49 GLY B C 1
ATOM 2609 O O . GLY B 1 49 ? 18.297 40.031 13.891 1 98 49 GLY B O 1
ATOM 2610 N N . TYR B 1 50 ? 18.719 38.469 15.633 1 98.19 50 TYR B N 1
ATOM 2611 C CA . TYR B 1 50 ? 18.188 37.344 14.875 1 98.19 50 TYR B CA 1
ATOM 2612 C C . TYR B 1 50 ? 17.094 36.625 15.664 1 98.19 50 TYR B C 1
ATOM 2614 O O . TYR B 1 50 ? 17.203 36.469 16.875 1 98.19 50 TYR B O 1
ATOM 2622 N N . ARG B 1 51 ? 16.047 36.219 15.016 1 98.12 51 ARG B N 1
ATOM 2623 C CA . ARG B 1 51 ? 15.016 35.344 15.609 1 98.12 51 ARG B CA 1
ATOM 2624 C C . ARG B 1 51 ? 14.406 34.438 14.555 1 98.12 51 ARG B C 1
ATOM 2626 O O . ARG B 1 51 ? 14.68 34.562 13.367 1 98.12 51 ARG B O 1
ATOM 2633 N N . ILE B 1 52 ? 13.742 33.406 15.031 1 98.06 52 ILE B N 1
ATOM 2634 C CA . ILE B 1 52 ? 12.898 32.625 14.133 1 98.06 52 ILE B CA 1
ATOM 2635 C C . ILE B 1 52 ? 11.5 33.219 14.07 1 98.06 52 ILE B C 1
ATOM 2637 O O . ILE B 1 52 ? 11.016 33.781 15.055 1 98.06 52 ILE B O 1
ATOM 2641 N N . LEU B 1 53 ? 10.875 33.156 12.922 1 98.06 53 LEU B N 1
ATOM 2642 C CA . LEU B 1 53 ? 9.508 33.656 12.781 1 98.06 53 LEU B CA 1
ATOM 2643 C C . LEU B 1 53 ? 8.602 33.031 13.844 1 98.06 53 LEU B C 1
ATOM 2645 O O . LEU B 1 53 ? 8.539 31.828 14 1 98.06 53 LEU B O 1
ATOM 2649 N N . PRO B 1 54 ? 7.93 33.938 14.625 1 97.38 54 PRO B N 1
ATOM 2650 C CA . PRO B 1 54 ? 7.039 33.406 15.656 1 97.38 54 PRO B CA 1
ATOM 2651 C C . PRO B 1 54 ? 6.039 32.375 15.117 1 97.38 54 PRO B C 1
ATOM 2653 O O . PRO B 1 54 ? 5.48 32.594 14.031 1 97.38 54 PRO B O 1
ATOM 2656 N N . GLY B 1 55 ? 5.883 31.25 15.891 1 97.5 55 GLY B N 1
ATOM 2657 C CA . GLY B 1 55 ? 4.961 30.203 15.477 1 97.5 55 GLY B CA 1
ATOM 2658 C C . GLY B 1 55 ? 5.633 29.094 14.711 1 97.5 55 GLY B C 1
ATOM 2659 O O . GLY B 1 55 ? 4.992 28.094 14.352 1 97.5 55 GLY B O 1
ATOM 2660 N N . THR B 1 56 ? 6.906 29.203 14.438 1 98.06 56 THR B N 1
ATOM 2661 C CA . THR B 1 56 ? 7.664 28.172 13.75 1 98.06 56 THR B CA 1
ATOM 2662 C C . THR B 1 56 ? 7.871 26.953 14.656 1 98.06 56 THR B C 1
ATOM 2664 O O . THR B 1 56 ? 8.273 27.109 15.812 1 98.06 56 THR B O 1
ATOM 2667 N N . PRO B 1 57 ? 7.617 25.797 14.141 1 97.5 57 PRO B N 1
ATOM 2668 C CA . PRO B 1 57 ? 7.762 24.609 14.992 1 97.5 57 PRO B CA 1
ATOM 2669 C C . PRO B 1 57 ? 9.195 24.078 15.031 1 97.5 57 PRO B C 1
ATOM 2671 O O . PRO B 1 57 ? 9.43 22.906 14.727 1 97.5 57 PRO B O 1
ATOM 2674 N N . LEU B 1 58 ? 10.109 24.875 15.539 1 96.62 58 LEU B N 1
ATOM 2675 C CA . LEU B 1 58 ? 11.477 24.422 15.773 1 96.62 58 LEU B CA 1
ATOM 2676 C C . LEU B 1 58 ? 11.508 23.25 16.766 1 96.62 58 LEU B C 1
ATOM 2678 O O . LEU B 1 58 ? 10.703 23.203 17.703 1 96.62 58 LEU B O 1
ATOM 2682 N N . PRO B 1 59 ? 12.453 22.406 16.516 1 96 59 PRO B N 1
ATOM 2683 C CA . PRO B 1 59 ? 12.469 21.188 17.328 1 96 59 PRO B CA 1
ATOM 2684 C C . PRO B 1 59 ? 12.43 21.484 18.828 1 96 59 PRO B C 1
ATOM 2686 O O . PRO B 1 59 ? 11.758 20.781 19.578 1 96 59 PRO B O 1
ATOM 2689 N N . HIS B 1 60 ? 13.141 22.531 19.281 1 95.06 60 HIS B N 1
ATOM 2690 C CA . HIS B 1 60 ? 13.195 22.797 20.703 1 95.06 60 HIS B CA 1
ATOM 2691 C C . HIS B 1 60 ? 12.023 23.672 21.141 1 95.06 60 HIS B C 1
ATOM 2693 O O . HIS B 1 60 ? 11.836 23.922 22.344 1 95.06 60 HIS B O 1
ATOM 2699 N N . LEU B 1 61 ? 11.258 24.203 20.219 1 95 61 LEU B N 1
ATOM 2700 C CA . LEU B 1 61 ? 10.078 25 20.547 1 95 61 LEU B CA 1
ATOM 2701 C C . LEU B 1 61 ? 8.805 24.172 20.391 1 95 61 LEU B C 1
ATOM 2703 O O . LEU B 1 61 ? 7.738 24.578 20.859 1 95 61 LEU B O 1
ATOM 2707 N N . PHE B 1 62 ? 8.867 23.125 19.656 1 93.31 62 PHE B N 1
ATOM 2708 C CA . PHE B 1 62 ? 7.773 22.203 19.344 1 93.31 62 PHE B CA 1
ATOM 2709 C C . PHE B 1 62 ? 7.703 21.078 20.359 1 93.31 62 PHE B C 1
ATOM 2711 O O . PHE B 1 62 ? 8.664 20.328 20.531 1 93.31 62 PHE B O 1
ATOM 2718 N N . ARG B 1 63 ? 6.598 20.938 21.109 1 90.69 63 ARG B N 1
ATOM 2719 C CA . ARG B 1 63 ? 6.391 19.906 22.141 1 90.69 63 ARG B CA 1
ATOM 2720 C C . ARG B 1 63 ? 5.137 19.094 21.844 1 90.69 63 ARG B C 1
ATOM 2722 O O . ARG B 1 63 ? 4.051 19.422 22.312 1 90.69 63 ARG B O 1
ATOM 2729 N N . PRO B 1 64 ? 5.336 18.047 21.062 1 91.25 64 PRO B N 1
ATOM 2730 C CA . PRO B 1 64 ? 4.148 17.219 20.812 1 91.25 64 PRO B CA 1
ATOM 2731 C C . PRO B 1 64 ? 3.613 16.562 22.094 1 91.25 64 PRO B C 1
ATOM 2733 O O . PRO B 1 64 ? 4.387 16.047 22.891 1 91.25 64 PRO B O 1
ATOM 2736 N N . PRO B 1 65 ? 2.367 16.594 22.312 1 89.62 65 PRO B N 1
ATOM 2737 C CA . PRO B 1 65 ? 1.773 16.109 23.562 1 89.62 65 PRO B CA 1
ATOM 2738 C C . PRO B 1 65 ? 1.823 14.586 23.688 1 89.62 65 PRO B C 1
ATOM 2740 O O . PRO B 1 65 ? 1.761 14.047 24.797 1 89.62 65 PRO B O 1
ATOM 2743 N N . GLY B 1 66 ? 1.845 13.852 22.672 1 94.81 66 GLY B N 1
ATOM 2744 C CA . GLY B 1 66 ? 1.823 12.398 22.672 1 94.81 66 GLY B CA 1
ATOM 2745 C C . GLY B 1 66 ? 3.006 11.781 21.953 1 94.81 66 GLY B C 1
ATOM 2746 O O . GLY B 1 66 ? 4.117 12.312 22 1 94.81 66 GLY B O 1
ATOM 2747 N N . ARG B 1 67 ? 2.797 10.648 21.453 1 95.56 67 ARG B N 1
ATOM 2748 C CA . ARG B 1 67 ? 3.865 9.891 20.812 1 95.56 67 ARG B CA 1
ATOM 2749 C C . ARG B 1 67 ? 4.074 10.359 19.375 1 95.56 67 ARG B C 1
ATOM 2751 O O . ARG B 1 67 ? 5.156 10.18 18.797 1 95.56 67 ARG B O 1
ATOM 2758 N N . LEU B 1 68 ? 2.99 10.922 18.797 1 98.12 68 LEU B N 1
ATOM 2759 C CA . LEU B 1 68 ? 3.119 11.398 17.438 1 98.12 68 LEU B CA 1
ATOM 2760 C C . LEU B 1 68 ? 3.984 12.648 17.359 1 98.12 68 LEU B C 1
ATOM 2762 O O . LEU B 1 68 ? 3.848 13.547 18.203 1 98.12 68 LEU B O 1
ATOM 2766 N N . GLY B 1 69 ? 4.828 12.734 16.438 1 98.12 69 GLY B N 1
ATOM 2767 C CA . GLY B 1 69 ? 5.738 13.859 16.297 1 98.12 69 GLY B CA 1
ATOM 2768 C C . GLY B 1 69 ? 7.125 13.578 16.844 1 98.12 69 GLY B C 1
ATOM 2769 O O . GLY B 1 69 ? 7.98 14.461 16.875 1 98.12 69 GLY B O 1
ATOM 2770 N N . LYS B 1 70 ? 7.297 12.328 17.328 1 97.25 70 LYS B N 1
ATOM 2771 C CA . LYS B 1 70 ? 8.578 11.875 17.844 1 97.25 70 LYS B CA 1
ATOM 2772 C C . LYS B 1 70 ? 9.008 10.555 17.203 1 97.25 70 LYS B C 1
ATOM 2774 O O . LYS B 1 70 ? 8.281 9.562 17.266 1 97.25 70 LYS B O 1
ATOM 2779 N N . PRO B 1 71 ? 10.219 10.523 16.641 1 97.62 71 PRO B N 1
ATOM 2780 C CA . PRO B 1 71 ? 11.211 11.586 16.438 1 97.62 71 PRO B CA 1
ATOM 2781 C C . PRO B 1 71 ? 10.773 12.617 15.398 1 97.62 71 PRO B C 1
ATOM 2783 O O . PRO B 1 71 ? 9.836 12.367 14.641 1 97.62 71 PRO B O 1
ATOM 2786 N N . TYR B 1 72 ? 11.445 13.742 15.484 1 98 72 TYR B N 1
ATOM 2787 C CA . TYR B 1 72 ? 11.055 14.883 14.664 1 98 72 TYR B CA 1
ATOM 2788 C C . TYR B 1 72 ? 12.242 15.398 13.852 1 98 72 TYR B C 1
ATOM 2790 O O . TYR B 1 72 ? 13.297 15.703 14.406 1 98 72 TYR B O 1
ATOM 2798 N N . ARG B 1 73 ? 12.086 15.438 12.516 1 98 73 ARG B N 1
ATOM 2799 C CA . ARG B 1 73 ? 13.047 16.062 11.617 1 98 73 ARG B CA 1
ATOM 2800 C C . ARG B 1 73 ? 12.484 17.344 11.016 1 98 73 ARG B C 1
ATOM 2802 O O . ARG B 1 73 ? 11.477 17.312 10.305 1 98 73 ARG B O 1
ATOM 2809 N N . TYR B 1 74 ? 13.086 18.391 11.336 1 98.06 74 TYR B N 1
ATOM 2810 C CA . TYR B 1 74 ? 12.758 19.703 10.789 1 98.06 74 TYR B CA 1
ATOM 2811 C C . TYR B 1 74 ? 13.758 20.109 9.711 1 98.06 74 TYR B C 1
ATOM 2813 O O . TYR B 1 74 ? 14.945 20.281 9.992 1 98.06 74 TYR B O 1
ATOM 2821 N N . LEU B 1 75 ? 13.242 20.297 8.469 1 98 75 LEU B N 1
ATOM 2822 C CA . LEU B 1 75 ? 14.133 20.5 7.328 1 98 75 LEU B CA 1
ATOM 2823 C C . LEU B 1 75 ? 13.797 21.797 6.605 1 98 75 LEU B C 1
ATOM 2825 O O . LEU B 1 75 ? 12.656 22.266 6.656 1 98 75 LEU B O 1
ATOM 2829 N N . GLY B 1 76 ? 14.828 22.375 5.969 1 97.25 76 GLY B N 1
ATOM 2830 C CA . GLY B 1 76 ? 14.609 23.594 5.191 1 97.25 76 GLY B CA 1
ATOM 2831 C C . GLY B 1 76 ? 13.992 23.328 3.834 1 97.25 76 GLY B C 1
ATOM 2832 O O . GLY B 1 76 ? 12.805 23.594 3.619 1 97.25 76 GLY B O 1
ATOM 2833 N N . ARG B 1 77 ? 14.773 22.766 3.014 1 96.88 77 ARG B N 1
ATOM 2834 C CA . ARG B 1 77 ? 14.375 22.516 1.631 1 96.88 77 ARG B CA 1
ATOM 2835 C C . ARG B 1 77 ? 14.531 21.047 1.281 1 96.88 77 ARG B C 1
ATOM 2837 O O . ARG B 1 77 ? 15.594 20.453 1.508 1 96.88 77 ARG B O 1
ATOM 2844 N N . VAL B 1 78 ? 13.484 20.453 0.794 1 97.25 78 VAL B N 1
ATOM 2845 C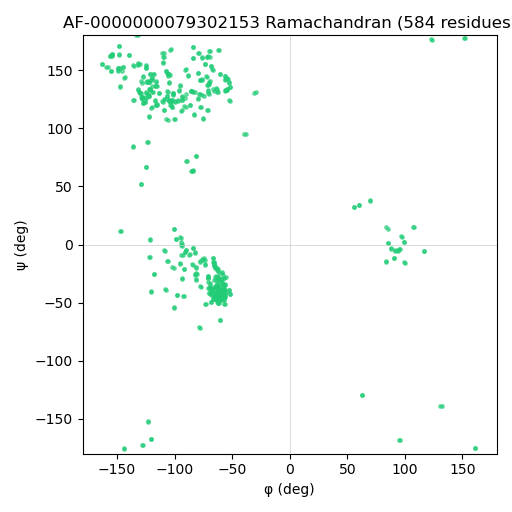 CA . VAL B 1 78 ? 13.516 19.062 0.367 1 97.25 78 VAL B CA 1
ATOM 2846 C C . VAL B 1 78 ? 12.711 18.906 -0.92 1 97.25 78 VAL B C 1
ATOM 2848 O O . VAL B 1 78 ? 11.984 19.812 -1.322 1 97.25 78 VAL B O 1
ATOM 2851 N N . GLY B 1 79 ? 12.922 17.812 -1.611 1 96.31 79 GLY B N 1
ATOM 2852 C CA . GLY B 1 79 ? 12.008 17.484 -2.695 1 96.31 79 GLY B CA 1
ATOM 2853 C C . GLY B 1 79 ? 10.578 17.297 -2.238 1 96.31 79 GLY B C 1
ATOM 2854 O O . GLY B 1 79 ? 9.703 18.094 -2.578 1 96.31 79 GLY B O 1
ATOM 2855 N N . SER B 1 80 ? 10.367 16.266 -1.418 1 97.06 80 SER B N 1
ATOM 2856 C CA . SER B 1 80 ? 9.078 15.984 -0.8 1 97.06 80 SER B CA 1
ATOM 2857 C C . SER B 1 80 ? 9.25 15.367 0.583 1 97.06 80 SER B C 1
ATOM 2859 O O . SER B 1 80 ? 10.102 14.508 0.78 1 97.06 80 SER B O 1
ATOM 2861 N N . THR B 1 81 ? 8.445 15.883 1.497 1 98.19 81 THR B N 1
ATOM 2862 C CA . THR B 1 81 ? 8.492 15.289 2.828 1 98.19 81 THR B CA 1
ATOM 2863 C C . THR B 1 81 ? 8.07 13.82 2.781 1 98.19 81 THR B C 1
ATOM 2865 O O . THR B 1 81 ? 8.531 13.016 3.594 1 98.19 81 THR B O 1
ATOM 2868 N N . GLN B 1 82 ? 7.238 13.461 1.822 1 97.19 82 GLN B N 1
ATOM 2869 C CA . GLN B 1 82 ? 6.836 12.07 1.642 1 97.19 82 GLN B CA 1
ATOM 2870 C C . GLN B 1 82 ? 8.039 11.188 1.318 1 97.19 82 GLN B C 1
ATOM 2872 O O . GLN B 1 82 ? 8.188 10.102 1.883 1 97.19 82 GLN B O 1
ATOM 2877 N N . ASP B 1 83 ? 8.891 11.688 0.409 1 96.44 83 ASP B N 1
ATOM 2878 C CA . ASP B 1 83 ? 10.07 10.922 0.013 1 96.44 83 ASP B CA 1
ATOM 2879 C C . ASP B 1 83 ? 11.023 10.727 1.191 1 96.44 83 ASP B C 1
ATOM 2881 O O . ASP B 1 83 ? 11.523 9.625 1.414 1 96.44 83 ASP B O 1
ATOM 2885 N N . VAL B 1 84 ? 11.219 11.789 1.879 1 98.25 84 VAL B N 1
ATOM 2886 C CA . VAL B 1 84 ? 12.125 11.75 3.02 1 98.25 84 VAL B CA 1
ATOM 2887 C C . VAL B 1 84 ? 11.594 10.773 4.066 1 98.25 84 VAL B C 1
ATOM 2889 O O . VAL B 1 84 ? 12.336 9.93 4.574 1 98.25 84 VAL B O 1
ATOM 2892 N N . LEU B 1 85 ? 10.32 10.859 4.359 1 98.62 85 LEU B N 1
ATOM 2893 C CA . LEU B 1 85 ? 9.75 10.016 5.402 1 98.62 85 LEU B CA 1
ATOM 2894 C C . LEU B 1 85 ? 9.68 8.562 4.945 1 98.62 85 LEU B C 1
ATOM 2896 O O . LEU B 1 85 ? 9.859 7.645 5.754 1 98.62 85 LEU B O 1
ATOM 2900 N N . ARG B 1 86 ? 9.383 8.352 3.707 1 97 86 ARG B N 1
ATOM 2901 C CA . ARG B 1 86 ? 9.367 6.992 3.176 1 97 86 ARG B CA 1
ATOM 2902 C C . ARG B 1 86 ? 10.711 6.305 3.391 1 97 86 ARG B C 1
ATOM 2904 O O . ARG B 1 86 ? 10.758 5.164 3.854 1 97 86 ARG B O 1
ATOM 2911 N N . ALA B 1 87 ? 11.758 7.004 2.965 1 96.94 87 ALA B N 1
ATOM 2912 C CA . ALA B 1 87 ? 13.094 6.457 3.17 1 96.94 87 ALA B CA 1
ATOM 2913 C C . ALA B 1 87 ? 13.344 6.152 4.645 1 96.94 87 ALA B C 1
ATOM 2915 O O . ALA B 1 87 ? 13.914 5.117 4.984 1 96.94 87 ALA B O 1
ATOM 2916 N N . TRP B 1 88 ? 12.906 7.066 5.492 1 98.25 88 TRP B N 1
ATOM 2917 C CA . TRP B 1 88 ? 13.055 6.887 6.934 1 98.25 88 TRP B CA 1
ATOM 2918 C C . TRP B 1 88 ? 12.25 5.684 7.418 1 98.25 88 TRP B C 1
ATOM 2920 O O . TRP B 1 88 ? 12.734 4.898 8.242 1 98.25 88 TRP B O 1
ATOM 2930 N N . ALA B 1 89 ? 11.055 5.488 6.945 1 97.62 89 ALA B N 1
ATOM 2931 C CA . ALA B 1 89 ? 10.195 4.359 7.297 1 97.62 89 ALA B CA 1
ATOM 2932 C C . ALA B 1 89 ? 10.844 3.037 6.895 1 97.62 89 ALA B C 1
ATOM 2934 O O . ALA B 1 89 ? 10.852 2.082 7.676 1 97.62 89 ALA B O 1
ATOM 2935 N N . GLU B 1 90 ? 11.344 3.02 5.691 1 93.25 90 GLU B N 1
ATOM 2936 C CA . GLU B 1 90 ? 11.984 1.815 5.172 1 93.25 90 GLU B CA 1
ATOM 2937 C C . GLU B 1 90 ? 13.242 1.467 5.965 1 93.25 90 GLU B C 1
ATOM 2939 O O . GLU B 1 90 ? 13.625 0.299 6.055 1 93.25 90 GLU B O 1
ATOM 2944 N N . ALA B 1 91 ? 13.828 2.502 6.52 1 96.19 91 ALA B N 1
ATOM 2945 C CA . ALA B 1 91 ? 15.023 2.297 7.328 1 96.19 91 ALA B CA 1
ATOM 2946 C C . ALA B 1 91 ? 14.664 1.916 8.758 1 96.19 91 ALA B C 1
ATOM 2948 O O . ALA B 1 91 ? 15.547 1.764 9.609 1 96.19 91 ALA B O 1
ATOM 2949 N N . GLY B 1 92 ? 13.359 1.878 9.102 1 96.38 92 GLY B N 1
ATOM 2950 C CA . GLY B 1 92 ? 12.953 1.336 10.391 1 96.38 92 GLY B CA 1
ATOM 2951 C C . GLY B 1 92 ? 12.484 2.398 11.367 1 96.38 92 GLY B C 1
ATOM 2952 O O . GLY B 1 92 ? 12.406 2.152 12.57 1 96.38 92 GLY B O 1
ATOM 2953 N N . ALA B 1 93 ? 12.195 3.625 10.883 1 98.19 93 ALA B N 1
ATOM 2954 C CA . ALA B 1 93 ? 11.695 4.664 11.781 1 98.19 93 ALA B CA 1
ATOM 2955 C C . ALA B 1 93 ? 10.445 4.203 12.516 1 98.19 93 ALA B C 1
ATOM 2957 O O . ALA B 1 93 ? 9.602 3.506 11.938 1 98.19 93 ALA B O 1
ATOM 2958 N N . PRO B 1 94 ? 10.312 4.559 13.766 1 97.69 94 PRO B N 1
ATOM 2959 C CA . PRO B 1 94 ? 9.125 4.156 14.531 1 97.69 94 PRO B CA 1
ATOM 2960 C C . PRO B 1 94 ? 7.887 4.973 14.164 1 97.69 94 PRO B C 1
ATOM 2962 O O . PRO B 1 94 ? 8 6.055 13.586 1 97.69 94 PRO B O 1
ATOM 2965 N N . GLU B 1 95 ? 6.746 4.438 14.492 1 97.75 95 GLU B N 1
ATOM 2966 C CA . GLU B 1 95 ? 5.508 5.207 14.375 1 97.75 95 GLU B CA 1
ATOM 2967 C C . GLU B 1 95 ? 5.621 6.539 15.109 1 97.75 95 GLU B C 1
ATOM 2969 O O . GLU B 1 95 ? 6.176 6.605 16.203 1 97.75 95 GLU B O 1
ATOM 2974 N N . GLY B 1 96 ? 5.098 7.562 14.523 1 98.44 96 GLY B N 1
ATOM 2975 C CA . GLY B 1 96 ? 5.145 8.891 15.117 1 98.44 96 GLY B CA 1
ATOM 2976 C C . GLY B 1 96 ? 6.234 9.766 14.531 1 98.44 96 GLY B C 1
ATOM 2977 O O . GLY B 1 96 ? 6.227 10.984 14.727 1 98.44 96 GLY B O 1
ATOM 2978 N N . ALA B 1 97 ? 7.164 9.148 13.836 1 98.69 97 ALA B N 1
ATOM 2979 C CA . ALA B 1 97 ? 8.195 9.938 13.172 1 98.69 97 ALA B CA 1
ATOM 2980 C C . ALA B 1 97 ? 7.574 10.992 12.258 1 98.69 97 ALA B C 1
ATOM 2982 O O . ALA B 1 97 ? 6.625 10.703 11.523 1 98.69 97 ALA B O 1
ATOM 2983 N N . LEU B 1 98 ? 8.078 12.18 12.352 1 98.81 98 LEU B N 1
ATOM 2984 C CA . LEU B 1 98 ? 7.527 13.328 11.641 1 98.81 98 LEU B CA 1
ATOM 2985 C C . LEU B 1 98 ? 8.617 14.086 10.898 1 98.81 98 LEU B C 1
ATOM 2987 O O . LEU B 1 98 ? 9.703 14.312 11.438 1 98.81 98 LEU B O 1
ATOM 2991 N N . VAL B 1 99 ? 8.367 14.367 9.625 1 98.81 99 VAL B N 1
ATOM 2992 C CA . VAL B 1 99 ? 9.242 15.219 8.828 1 98.81 99 VAL B CA 1
ATOM 2993 C C . VAL B 1 99 ? 8.492 16.484 8.414 1 98.81 99 VAL B C 1
ATOM 2995 O O . VAL B 1 99 ? 7.414 16.422 7.824 1 98.81 99 VAL B O 1
ATOM 2998 N N . LEU B 1 100 ? 8.953 17.562 8.781 1 98.69 100 LEU B N 1
ATOM 2999 C CA . LEU B 1 100 ? 8.43 18.859 8.352 1 98.69 100 LEU B CA 1
ATOM 3000 C C . LEU B 1 100 ? 9.461 19.609 7.523 1 98.69 100 LEU B C 1
ATOM 3002 O O . LEU B 1 100 ? 10.648 19.609 7.855 1 98.69 100 LEU B O 1
ATOM 3006 N N . ALA B 1 101 ? 9.047 20.219 6.414 1 98.31 101 ALA B N 1
ATOM 3007 C CA . ALA B 1 101 ? 9.938 21.016 5.574 1 98.31 101 ALA B CA 1
ATOM 3008 C C . ALA B 1 101 ? 9.352 22.406 5.32 1 98.31 101 ALA B C 1
ATOM 3010 O O . ALA B 1 101 ? 8.141 22.547 5.117 1 98.31 101 ALA B O 1
ATOM 3011 N N . GLU B 1 102 ? 10.203 23.375 5.258 1 98.12 102 GLU B N 1
ATOM 3012 C CA . GLU B 1 102 ? 9.773 24.734 4.961 1 98.12 102 GLU B CA 1
ATOM 3013 C C . GLU B 1 102 ? 9.492 24.906 3.473 1 98.12 102 GLU B C 1
ATOM 3015 O O . GLU B 1 102 ? 8.594 25.656 3.09 1 98.12 102 GLU B O 1
ATOM 3020 N N . VAL B 1 103 ? 10.289 24.25 2.699 1 96.38 103 VAL B N 1
ATOM 3021 C CA . VAL B 1 103 ? 10.141 24.328 1.249 1 96.38 103 VAL B CA 1
ATOM 3022 C C . VAL B 1 103 ? 10.094 22.906 0.665 1 96.38 103 VAL B C 1
ATOM 3024 O O . VAL B 1 103 ? 10.969 22.094 0.947 1 96.38 103 VAL B O 1
ATOM 3027 N N . GLN B 1 104 ? 9.07 22.719 -0.082 1 95.69 104 GLN B N 1
ATOM 3028 C CA . GLN B 1 104 ? 9.016 21.516 -0.904 1 95.69 104 GLN B CA 1
ATOM 3029 C C . GLN B 1 104 ? 9.156 21.844 -2.385 1 95.69 104 GLN B C 1
ATOM 3031 O O . GLN B 1 104 ? 8.344 22.594 -2.938 1 95.69 104 GLN B O 1
ATOM 3036 N N . GLU B 1 105 ? 10.102 21.297 -3.016 1 95.62 105 GLU B N 1
ATOM 3037 C CA . GLU B 1 105 ? 10.328 21.562 -4.434 1 95.62 105 GLU B CA 1
ATOM 3038 C C . GLU B 1 105 ? 9.391 20.719 -5.305 1 95.62 105 GLU B C 1
ATOM 3040 O O . GLU B 1 105 ? 9.07 21.125 -6.43 1 95.62 105 GLU B O 1
ATOM 3045 N N . ARG B 1 106 ? 9.016 19.578 -4.828 1 94 106 ARG B N 1
ATOM 3046 C CA . ARG B 1 106 ? 8.102 18.672 -5.516 1 94 106 ARG B CA 1
ATOM 3047 C C . ARG B 1 106 ? 6.957 18.234 -4.598 1 94 106 ARG B C 1
ATOM 3049 O O . ARG B 1 106 ? 6.703 17.047 -4.43 1 94 106 ARG B O 1
ATOM 3056 N N . GLY B 1 107 ? 6.363 19.312 -4.039 1 93.5 107 GLY B N 1
ATOM 3057 C CA . GLY B 1 107 ? 5.191 19.016 -3.234 1 93.5 107 GLY B CA 1
ATOM 3058 C C . GLY B 1 107 ? 4.145 18.203 -3.979 1 93.5 107 GLY B C 1
ATOM 3059 O O . GLY B 1 107 ? 3.916 18.422 -5.172 1 93.5 107 GLY B O 1
ATOM 3060 N N . ARG B 1 108 ? 3.502 17.281 -3.268 1 91.56 108 ARG B N 1
ATOM 3061 C CA . ARG B 1 108 ? 2.629 16.344 -3.969 1 91.56 108 ARG B CA 1
ATOM 3062 C C . ARG B 1 108 ? 1.194 16.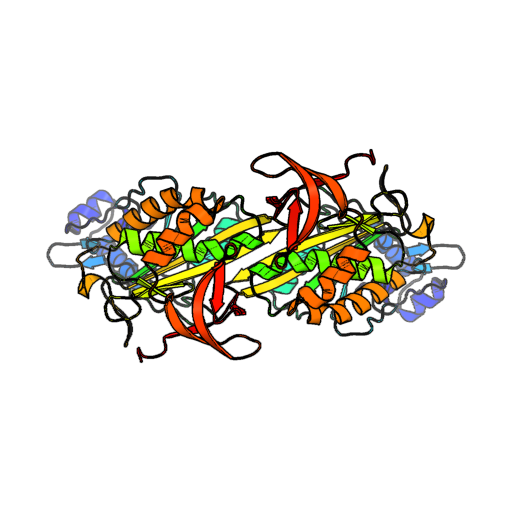453 -3.465 1 91.56 108 ARG B C 1
ATOM 3064 O O . ARG B 1 108 ? 0.964 16.656 -2.271 1 91.56 108 ARG B O 1
ATOM 3071 N N . GLY B 1 109 ? 0.323 16.297 -4.441 1 90.44 109 GLY B N 1
ATOM 3072 C CA . GLY B 1 109 ? -1.092 16.078 -4.191 1 90.44 109 GLY B CA 1
ATOM 3073 C C . GLY B 1 109 ? -1.604 14.766 -4.766 1 90.44 109 GLY B C 1
ATOM 3074 O O . GLY B 1 109 ? -0.816 13.875 -5.094 1 90.44 109 GLY B O 1
ATOM 3075 N N . ARG B 1 110 ? -2.883 14.656 -4.789 1 85.94 110 ARG B N 1
ATOM 3076 C CA . ARG B 1 110 ? -3.492 13.469 -5.379 1 85.94 110 ARG B CA 1
ATOM 3077 C C . ARG B 1 110 ? -3.518 13.57 -6.902 1 85.94 110 ARG B C 1
ATOM 3079 O O . ARG B 1 110 ? -3.607 14.664 -7.457 1 85.94 110 ARG B O 1
ATOM 3086 N N . ARG B 1 111 ? -3.398 12.414 -7.453 1 82.62 111 ARG B N 1
ATOM 3087 C CA . ARG B 1 111 ? -3.58 12.281 -8.898 1 82.62 111 ARG B CA 1
ATOM 3088 C C . ARG B 1 111 ? -2.574 13.141 -9.656 1 82.62 111 ARG B C 1
ATOM 3090 O O . ARG B 1 111 ? -2.934 13.82 -10.617 1 82.62 111 ARG B O 1
ATOM 3097 N N . GLY B 1 112 ? -1.404 13.25 -9.094 1 82.25 112 GLY B N 1
ATOM 3098 C CA . GLY B 1 112 ? -0.306 13.914 -9.781 1 82.25 112 GLY B CA 1
ATOM 3099 C C . GLY B 1 112 ? -0.306 15.414 -9.594 1 82.25 112 GLY B C 1
ATOM 3100 O O . GLY B 1 112 ? 0.545 16.109 -10.141 1 82.25 112 GLY B O 1
ATOM 3101 N N . ARG B 1 113 ? -1.243 15.984 -8.836 1 89.31 113 ARG B N 1
ATOM 3102 C CA . ARG B 1 113 ? -1.271 17.422 -8.57 1 89.31 113 ARG B CA 1
ATOM 3103 C C . ARG B 1 113 ? -0.141 17.828 -7.629 1 89.31 113 ARG B C 1
ATOM 3105 O O . ARG B 1 113 ? 0.472 16.984 -6.984 1 89.31 113 ARG B O 1
ATOM 3112 N N . ALA B 1 114 ? 0.113 19.109 -7.676 1 92.88 114 ALA B N 1
ATOM 3113 C CA . ALA B 1 114 ? 1.182 19.641 -6.832 1 92.88 114 ALA B CA 1
ATOM 3114 C C . ALA B 1 114 ? 0.614 20.422 -5.648 1 92.88 114 ALA B C 1
ATOM 3116 O O . ALA B 1 114 ? -0.459 21.016 -5.75 1 92.88 114 ALA B O 1
ATOM 3117 N N . TRP B 1 115 ? 1.301 20.344 -4.586 1 94.88 115 TRP B N 1
ATOM 3118 C CA . TRP B 1 115 ? 1.022 21.203 -3.438 1 94.88 115 TRP B CA 1
ATOM 3119 C C . TRP B 1 115 ? 2.035 22.344 -3.346 1 94.88 115 TRP B C 1
ATOM 3121 O O . TRP B 1 115 ? 3.242 22.094 -3.254 1 94.88 115 TRP B O 1
ATOM 3131 N N . GLU B 1 116 ? 1.586 23.5 -3.346 1 94 116 GLU B N 1
ATOM 3132 C CA . GLU B 1 116 ? 2.451 24.672 -3.254 1 94 116 GLU B CA 1
ATOM 3133 C C . GLU B 1 116 ? 2.574 25.156 -1.812 1 94 116 GLU B C 1
ATOM 3135 O O . GLU B 1 116 ? 1.584 25.203 -1.078 1 94 116 GLU B O 1
ATOM 3140 N N . SER B 1 117 ? 3.805 25.484 -1.462 1 93.69 117 SER B N 1
ATOM 3141 C CA . SER B 1 117 ? 4.051 25.984 -0.109 1 93.69 117 SER B CA 1
ATOM 3142 C C . SER B 1 117 ? 4.961 27.203 -0.121 1 93.69 117 SER B C 1
ATOM 3144 O O . SER B 1 117 ? 5.664 27.453 -1.104 1 93.69 117 SER B O 1
ATOM 3146 N N . ARG B 1 118 ? 4.859 28.031 0.862 1 96 118 ARG B N 1
ATOM 3147 C CA . ARG B 1 118 ? 5.711 29.188 1.107 1 96 118 ARG B CA 1
ATOM 3148 C C . ARG B 1 118 ? 6.359 29.109 2.484 1 96 118 ARG B C 1
ATOM 3150 O O . ARG B 1 118 ? 5.676 28.922 3.49 1 96 118 ARG B O 1
ATOM 3157 N N . PRO B 1 119 ? 7.676 29.281 2.459 1 96.25 119 PRO B N 1
ATOM 3158 C CA . PRO B 1 119 ? 8.367 29.219 3.75 1 96.25 119 PRO B CA 1
ATOM 3159 C C . PRO B 1 119 ? 7.793 30.188 4.781 1 96.25 119 PRO B C 1
ATOM 3161 O O . PRO B 1 119 ? 7.504 31.328 4.457 1 96.25 119 PRO B O 1
ATOM 3164 N N . GLY B 1 120 ? 7.566 29.625 6 1 97.5 120 GLY B N 1
ATOM 3165 C CA . GLY B 1 120 ? 7.086 30.453 7.098 1 97.5 120 GLY B CA 1
ATOM 3166 C C . GLY B 1 120 ? 5.582 30.656 7.086 1 97.5 120 GLY B C 1
ATOM 3167 O O . GLY B 1 120 ? 5 31.094 8.078 1 97.5 120 GLY B O 1
ATOM 3168 N N . ALA B 1 121 ? 4.973 30.328 5.984 1 97.88 121 ALA B N 1
ATOM 3169 C CA . ALA B 1 121 ? 3.553 30.641 5.863 1 97.88 121 ALA B CA 1
ATOM 3170 C C . ALA B 1 121 ? 2.725 29.375 5.699 1 97.88 121 ALA B C 1
ATOM 3172 O O . ALA B 1 121 ? 1.527 29.359 5.996 1 97.88 121 ALA B O 1
ATOM 3173 N N . SER B 1 122 ? 3.318 28.359 5.203 1 98.19 122 SER B N 1
ATOM 3174 C CA . SER B 1 122 ? 2.662 27.062 5.016 1 98.19 122 SER B CA 1
ATOM 3175 C C . SER B 1 122 ? 3.143 26.047 6.047 1 98.19 122 SER B C 1
ATOM 3177 O O . SER B 1 122 ? 4.27 26.141 6.539 1 98.19 122 SER B O 1
ATOM 3179 N N . LEU B 1 123 ? 2.287 25.219 6.461 1 98.56 123 LEU B N 1
ATOM 3180 C CA . LEU B 1 123 ? 2.639 24.047 7.277 1 98.56 123 LEU B CA 1
ATOM 3181 C C . LEU B 1 123 ? 2.568 22.766 6.457 1 98.56 123 LEU B C 1
ATOM 3183 O O . LEU B 1 123 ? 1.48 22.312 6.098 1 98.56 123 LEU B O 1
ATOM 3187 N N . THR B 1 124 ? 3.709 22.203 6.133 1 98.31 124 THR B N 1
ATOM 3188 C CA . THR B 1 124 ? 3.785 21 5.312 1 98.31 124 THR B CA 1
ATOM 3189 C C . THR B 1 124 ? 4.621 19.922 6 1 98.31 124 THR B C 1
ATOM 3191 O O . THR B 1 124 ? 5.793 20.141 6.305 1 98.31 124 THR B O 1
ATOM 3194 N N . PHE B 1 125 ? 4.023 18.797 6.223 1 98.75 125 PHE B N 1
ATOM 3195 C CA . PHE B 1 125 ? 4.738 17.734 6.922 1 98.75 125 PHE B CA 1
ATOM 3196 C C . PHE B 1 125 ? 4.168 16.359 6.559 1 98.75 125 PHE B C 1
ATOM 3198 O O . PHE B 1 125 ? 3.094 16.281 5.961 1 98.75 125 PHE B O 1
ATOM 3205 N N . SER B 1 126 ? 4.91 15.352 6.812 1 98.81 126 SER B N 1
ATOM 3206 C CA . SER B 1 126 ? 4.508 13.953 6.691 1 98.81 126 SER B CA 1
ATOM 3207 C C . SER B 1 126 ? 4.668 13.211 8.016 1 98.81 126 SER B C 1
ATOM 3209 O O . SER B 1 126 ? 5.637 13.438 8.742 1 98.81 126 SER B O 1
ATOM 3211 N N . LEU B 1 127 ? 3.74 12.398 8.305 1 98.88 127 LEU B N 1
ATOM 3212 C CA . LEU B 1 127 ? 3.705 11.641 9.555 1 98.88 127 LEU B CA 1
ATOM 3213 C C . LEU B 1 127 ? 3.666 10.141 9.273 1 98.88 127 LEU B C 1
ATOM 3215 O O . LEU B 1 127 ? 2.891 9.688 8.43 1 98.88 127 LEU B O 1
ATOM 3219 N N . LEU B 1 128 ? 4.5 9.406 9.992 1 98.75 128 LEU B N 1
ATOM 3220 C CA . LEU B 1 128 ? 4.578 7.957 9.82 1 98.75 128 LEU B CA 1
ATOM 3221 C C . LEU B 1 128 ? 3.656 7.242 10.805 1 98.75 128 LEU B C 1
ATOM 3223 O O . LEU B 1 128 ? 3.742 7.457 12.016 1 98.75 128 LEU B O 1
ATOM 3227 N N . LEU B 1 129 ? 2.799 6.434 10.289 1 97.81 129 LEU B N 1
ATOM 3228 C CA . LEU B 1 129 ? 1.972 5.547 11.102 1 97.81 129 LEU B CA 1
ATOM 3229 C C . LEU B 1 129 ? 2.256 4.086 10.781 1 97.81 129 LEU B C 1
ATOM 3231 O O . LEU B 1 129 ? 2.609 3.754 9.648 1 97.81 129 LEU B O 1
ATOM 3235 N N . ARG B 1 130 ? 2.17 3.238 11.734 1 94.5 130 ARG B N 1
ATOM 3236 C CA . ARG B 1 130 ? 2.234 1.788 11.586 1 94.5 130 ARG B CA 1
ATOM 3237 C C . ARG B 1 130 ? 1.011 1.12 12.203 1 94.5 130 ARG B C 1
ATOM 3239 O O . ARG B 1 130 ? 1.133 0.35 13.156 1 94.5 130 ARG B O 1
ATOM 3246 N N . PRO B 1 131 ? -0.108 1.404 11.555 1 86.38 131 PRO B N 1
ATOM 3247 C CA . PRO B 1 131 ? -1.365 0.958 12.164 1 86.38 131 PRO B CA 1
ATOM 3248 C C . PRO B 1 131 ? -1.609 -0.538 11.977 1 86.38 131 PRO B C 1
ATOM 3250 O O . PRO B 1 131 ? -1.171 -1.122 10.984 1 86.38 131 PRO B O 1
ATOM 3253 N N . HIS B 1 132 ? -2.152 -1.138 12.992 1 81 132 HIS B N 1
ATOM 3254 C CA . HIS B 1 132 ? -2.674 -2.492 12.836 1 81 132 HIS B CA 1
ATOM 3255 C C . HIS B 1 132 ? -4.066 -2.477 12.211 1 81 132 HIS B C 1
ATOM 3257 O O . HIS B 1 132 ? -5.07 -2.584 12.922 1 81 132 HIS B O 1
ATOM 3263 N N . LEU B 1 133 ? -4.117 -2.25 10.961 1 82.31 133 LEU B N 1
ATOM 3264 C CA . LEU B 1 133 ? -5.387 -2.127 10.258 1 82.31 133 LEU B CA 1
ATOM 3265 C C . LEU B 1 133 ? -5.422 -3.037 9.031 1 82.31 133 LEU B C 1
ATOM 3267 O O . LEU B 1 133 ? -4.418 -3.178 8.328 1 82.31 133 LEU B O 1
ATOM 3271 N N . PRO B 1 134 ? -6.617 -3.637 8.883 1 81 134 PRO B N 1
ATOM 3272 C CA . PRO B 1 134 ? -6.762 -4.414 7.648 1 81 134 PRO B CA 1
ATOM 3273 C C . PRO B 1 134 ? -6.785 -3.539 6.398 1 81 134 PRO B C 1
ATOM 3275 O O . PRO B 1 134 ? -7.156 -2.365 6.469 1 81 134 PRO B O 1
ATOM 3278 N N . LEU B 1 135 ? -6.395 -4.059 5.32 1 83.38 135 LEU B N 1
ATOM 3279 C CA . LEU B 1 135 ? -6.223 -3.371 4.04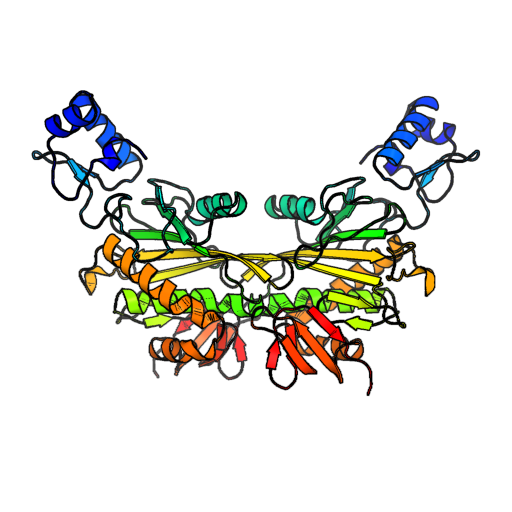7 1 83.38 135 LEU B CA 1
ATOM 3280 C C . LEU B 1 135 ? -7.484 -2.604 3.666 1 83.38 135 LEU B C 1
ATOM 3282 O O . LEU B 1 135 ? -7.41 -1.44 3.262 1 83.38 135 LEU B O 1
ATOM 3286 N N . PRO B 1 136 ? -8.641 -3.172 3.846 1 79.31 136 PRO B N 1
ATOM 3287 C CA . PRO B 1 136 ? -9.844 -2.465 3.406 1 79.31 136 PRO B CA 1
ATOM 3288 C C . PRO B 1 136 ? -10.102 -1.187 4.199 1 79.31 136 PRO B C 1
ATOM 3290 O O . PRO B 1 136 ? -10.836 -0.307 3.742 1 79.31 136 PRO B O 1
ATOM 3293 N N . ALA B 1 137 ? -9.508 -1.08 5.305 1 82.62 137 ALA B N 1
ATOM 3294 C CA . ALA B 1 137 ? -9.742 0.073 6.172 1 82.62 137 ALA B CA 1
ATOM 3295 C C . ALA B 1 137 ? -8.758 1.199 5.863 1 82.62 137 ALA B C 1
ATOM 3297 O O . ALA B 1 137 ? -8.844 2.283 6.445 1 82.62 137 ALA B O 1
ATOM 3298 N N . LEU B 1 138 ? -7.863 0.997 5.039 1 88.06 138 LEU B N 1
ATOM 3299 C CA . LEU B 1 138 ? -6.82 1.964 4.719 1 88.06 138 LEU B CA 1
ATOM 3300 C C . LEU B 1 138 ? -7.426 3.281 4.246 1 88.06 138 LEU B C 1
ATOM 3302 O O . LEU B 1 138 ? -6.891 4.355 4.535 1 88.06 138 LEU B O 1
ATOM 3306 N N . GLY B 1 139 ? -8.539 3.223 3.547 1 88.94 139 GLY B N 1
ATOM 3307 C CA . GLY B 1 139 ? -9.203 4.406 3.021 1 88.94 139 GLY B CA 1
ATOM 3308 C C . GLY B 1 139 ? -9.766 5.309 4.105 1 88.94 139 GLY B C 1
ATOM 3309 O O . GLY B 1 139 ? -10.109 6.461 3.844 1 88.94 139 GLY B O 1
ATOM 3310 N N . LEU B 1 140 ? -9.812 4.852 5.312 1 91.38 140 LEU B N 1
ATOM 3311 C CA . LEU B 1 140 ? -10.359 5.613 6.43 1 91.38 140 LEU B CA 1
ATOM 3312 C C . LEU B 1 140 ? -9.328 6.598 6.973 1 91.38 140 LEU B C 1
ATOM 3314 O O . LEU B 1 140 ? -9.68 7.57 7.641 1 91.38 140 LEU B O 1
ATOM 3318 N N . LEU B 1 141 ? -8.078 6.387 6.695 1 94.06 141 LEU B N 1
ATOM 3319 C CA . LEU B 1 141 ? -7.012 7.145 7.34 1 94.06 141 LEU B CA 1
ATOM 3320 C C . LEU B 1 141 ? -7.055 8.609 6.922 1 94.06 141 LEU B C 1
ATOM 3322 O O . LEU B 1 141 ? -7.016 9.508 7.77 1 94.06 141 LEU B O 1
ATOM 3326 N N . PRO B 1 142 ? -7.195 8.898 5.59 1 94.75 142 PRO B N 1
ATOM 3327 C CA . PRO B 1 142 ? -7.281 10.312 5.223 1 94.75 142 PRO B CA 1
ATOM 3328 C C . PRO B 1 142 ? -8.516 10.992 5.805 1 94.75 142 PRO B C 1
ATOM 3330 O O . PRO B 1 142 ? -8.469 12.188 6.133 1 94.75 142 PRO B O 1
ATOM 3333 N N . LEU B 1 143 ? -9.594 10.266 5.91 1 95.69 143 LEU B N 1
ATOM 3334 C CA . LEU B 1 143 ? -10.805 10.812 6.496 1 95.69 143 LEU B CA 1
ATOM 3335 C C . LEU B 1 143 ? -10.602 11.141 7.973 1 95.69 143 LEU B C 1
ATOM 3337 O O . LEU B 1 143 ? -11 12.211 8.438 1 95.69 143 LEU B O 1
ATOM 3341 N N . LEU B 1 144 ? -9.961 10.203 8.625 1 96.38 144 LEU B N 1
ATOM 3342 C CA . LEU B 1 144 ? -9.672 10.406 10.047 1 96.38 144 LEU B CA 1
ATOM 3343 C C . LEU B 1 144 ? -8.727 11.586 10.242 1 96.38 144 LEU B C 1
ATOM 3345 O O . LEU B 1 144 ? -8.914 12.391 11.156 1 96.38 144 LEU B O 1
ATOM 3349 N N . ALA B 1 145 ? -7.73 11.688 9.438 1 97.69 145 ALA B N 1
ATOM 3350 C CA . ALA B 1 145 ? -6.793 12.805 9.5 1 97.69 145 ALA B CA 1
ATOM 3351 C C . ALA B 1 145 ? -7.5 14.133 9.227 1 97.69 145 ALA B C 1
ATOM 3353 O O . ALA B 1 145 ? -7.207 15.141 9.867 1 97.69 145 ALA B O 1
ATOM 3354 N N . GLY B 1 146 ? -8.375 14.109 8.25 1 98 146 GLY B N 1
ATOM 3355 C CA . GLY B 1 146 ? -9.188 15.289 8 1 98 146 GLY B CA 1
ATOM 3356 C C . GLY B 1 146 ? -10.008 15.719 9.203 1 98 146 GLY B C 1
ATOM 3357 O O . GLY B 1 146 ? -10.055 16.906 9.539 1 98 146 GLY B O 1
ATOM 3358 N N . LEU B 1 147 ? -10.625 14.75 9.82 1 97.94 147 LEU B N 1
ATOM 3359 C CA . LEU B 1 147 ? -11.398 15.031 11.016 1 97.94 147 LEU B CA 1
ATOM 3360 C C . LEU B 1 147 ? -10.516 15.625 12.109 1 97.94 147 LEU B C 1
ATOM 3362 O O . LEU B 1 147 ? -10.906 16.594 12.766 1 97.94 147 LEU B O 1
ATOM 3366 N N . ALA B 1 148 ? -9.336 15.047 12.281 1 98.38 148 ALA B N 1
ATOM 3367 C CA . ALA B 1 148 ? -8.391 15.578 13.25 1 98.38 148 ALA B CA 1
ATOM 3368 C C . ALA B 1 148 ? -8.031 17.031 12.93 1 98.38 148 ALA B C 1
ATOM 3370 O O . ALA B 1 148 ? -7.926 17.859 13.836 1 98.38 148 ALA B O 1
ATOM 3371 N N . LEU B 1 149 ? -7.902 17.312 11.688 1 98.38 149 LEU B N 1
ATOM 3372 C CA . LEU B 1 149 ? -7.512 18.656 11.25 1 98.38 149 LEU B CA 1
ATOM 3373 C C . LEU B 1 149 ? -8.617 19.656 11.539 1 98.38 149 LEU B C 1
ATOM 3375 O O . LEU B 1 149 ? -8.352 20.734 12.102 1 98.38 149 LEU B O 1
ATOM 3379 N N . VAL B 1 150 ? -9.828 19.344 11.164 1 98.19 150 VAL B N 1
ATOM 3380 C CA . VAL B 1 150 ? -10.922 20.297 11.352 1 98.19 150 VAL B CA 1
ATOM 3381 C C . VAL B 1 150 ? -11.156 20.531 12.836 1 98.19 150 VAL B C 1
ATOM 3383 O O . VAL B 1 150 ? -11.43 21.656 13.266 1 98.19 150 VAL B O 1
ATOM 3386 N N . GLU B 1 151 ? -11.008 19.484 13.617 1 97.69 151 GLU B N 1
ATOM 3387 C CA . GLU B 1 151 ? -11.164 19.641 15.062 1 97.69 151 GLU B CA 1
ATOM 3388 C C . GLU B 1 151 ? -10 20.422 15.664 1 97.69 151 GLU B C 1
ATOM 3390 O O . GLU B 1 151 ? -10.18 21.141 16.641 1 97.69 151 GLU B O 1
ATOM 3395 N N . ALA B 1 152 ? -8.844 20.281 15.109 1 97.75 152 ALA B N 1
ATOM 3396 C CA . ALA B 1 152 ? -7.652 20.969 15.602 1 97.75 152 ALA B CA 1
ATOM 3397 C C . ALA B 1 152 ? -7.734 22.469 15.328 1 97.75 152 ALA B C 1
ATOM 3399 O O . ALA B 1 152 ? -7.371 23.281 16.172 1 97.75 152 ALA B O 1
ATOM 3400 N N . VAL B 1 153 ? -8.203 22.812 14.133 1 97.94 153 VAL B N 1
ATOM 3401 C CA . VAL B 1 153 ? -8.156 24.219 13.75 1 97.94 153 VAL B CA 1
ATOM 3402 C C . VAL B 1 153 ? -9.477 24.891 14.109 1 97.94 153 VAL B C 1
ATOM 3404 O O . VAL B 1 153 ? -9.531 26.109 14.273 1 97.94 153 VAL B O 1
ATOM 3407 N N . GLY B 1 154 ? -10.586 24.172 14.125 1 97.31 154 GLY B N 1
ATOM 3408 C CA . GLY B 1 154 ? -11.852 24.672 14.633 1 97.31 154 GLY B CA 1
ATOM 3409 C C . GLY B 1 154 ? -12.633 25.484 13.609 1 97.31 154 GLY B C 1
ATOM 3410 O O . GLY B 1 154 ? -13.492 26.281 13.969 1 97.31 154 GLY B O 1
ATOM 3411 N N . VAL B 1 155 ? -12.289 25.406 12.375 1 97.69 155 VAL B N 1
ATOM 3412 C CA . VAL B 1 155 ? -13 26.172 11.352 1 97.69 155 VAL B CA 1
ATOM 3413 C C . VAL B 1 155 ? -13.094 25.344 10.07 1 97.69 155 VAL B C 1
ATOM 3415 O O . VAL B 1 155 ? -12.227 24.516 9.797 1 97.69 155 VAL B O 1
ATOM 3418 N N . GLY B 1 156 ? -14.25 25.484 9.391 1 97.69 156 GLY B N 1
ATOM 3419 C CA . GLY B 1 156 ? -14.398 24.859 8.078 1 97.69 156 GLY B CA 1
ATOM 3420 C C . GLY B 1 156 ? -15.086 23.5 8.141 1 97.69 156 GLY B C 1
ATOM 3421 O O . GLY B 1 156 ? -15.742 23.172 9.125 1 97.69 156 GLY B O 1
ATOM 3422 N N . GLY B 1 157 ? -15 22.828 6.98 1 97.88 157 GLY B N 1
ATOM 3423 C CA . GLY B 1 157 ? -15.594 21.5 6.809 1 97.88 157 GLY B CA 1
ATOM 3424 C C . GLY B 1 157 ? -14.82 20.625 5.84 1 97.88 157 GLY B C 1
ATOM 3425 O O . GLY B 1 157 ? -13.891 21.094 5.176 1 97.88 157 GLY B O 1
ATOM 3426 N N . LEU B 1 158 ? -15.219 19.391 5.812 1 98.06 158 LEU B N 1
ATOM 3427 C CA . LEU B 1 158 ? -14.445 18.391 5.09 1 98.06 158 LEU B CA 1
ATOM 3428 C C . LEU B 1 158 ? -15.078 18.078 3.738 1 98.06 158 LEU B C 1
ATOM 3430 O O . LEU B 1 158 ? -16.281 17.875 3.648 1 98.06 158 LEU B O 1
ATOM 3434 N N . LYS B 1 159 ? -14.297 18.109 2.73 1 97.38 159 LYS B N 1
ATOM 3435 C CA . LYS B 1 159 ? -14.688 17.609 1.412 1 97.38 159 LYS B CA 1
ATOM 3436 C C . LYS B 1 159 ? -14.039 16.266 1.115 1 97.38 159 LYS B C 1
ATOM 3438 O O . LYS B 1 159 ? -12.812 16.141 1.151 1 97.38 159 LYS B O 1
ATOM 3443 N N . TRP B 1 160 ? -14.836 15.289 0.811 1 95.5 160 TRP B N 1
ATOM 3444 C CA . TRP B 1 160 ? -14.344 13.945 0.52 1 95.5 160 TRP B CA 1
ATOM 3445 C C . TRP B 1 160 ? -13.453 13.945 -0.717 1 95.5 160 TRP B C 1
ATOM 3447 O O . TRP B 1 160 ? -13.773 14.578 -1.725 1 95.5 160 TRP B O 1
ATOM 3457 N N . PRO B 1 161 ? -12.328 13.352 -0.617 1 91.81 161 PRO B N 1
ATOM 3458 C CA . PRO B 1 161 ? -11.891 12.492 0.486 1 91.81 161 PRO B CA 1
ATOM 3459 C C . PRO B 1 161 ? -10.805 13.141 1.34 1 91.81 161 PRO B C 1
ATOM 3461 O O . PRO B 1 161 ? -10.453 12.617 2.402 1 91.81 161 PRO B O 1
ATOM 3464 N N . ASN B 1 162 ? -10.289 14.32 0.984 1 90.94 162 ASN B N 1
ATOM 3465 C CA . ASN B 1 162 ? -8.992 14.641 1.576 1 90.94 162 ASN B CA 1
ATOM 3466 C C . ASN B 1 162 ? -8.836 16.141 1.82 1 90.94 162 ASN B C 1
ATOM 3468 O O . ASN B 1 162 ? -7.75 16.609 2.156 1 90.94 162 ASN B O 1
ATOM 3472 N N . ASP B 1 163 ? -9.938 16.891 1.703 1 96.69 163 ASP B N 1
ATOM 3473 C CA . ASP B 1 163 ? -9.766 18.344 1.771 1 96.69 163 ASP B CA 1
ATOM 3474 C C . ASP B 1 163 ? -10.477 18.922 2.99 1 96.69 163 ASP B C 1
ATOM 3476 O O . ASP B 1 163 ? -11.578 18.5 3.334 1 96.69 163 ASP B O 1
ATOM 3480 N N . LEU B 1 164 ? -9.812 19.828 3.564 1 98.38 164 LEU B N 1
ATOM 3481 C CA . LEU B 1 164 ? -10.461 20.75 4.488 1 98.38 164 LEU B CA 1
ATOM 3482 C C . LEU B 1 164 ? -10.766 22.078 3.799 1 98.38 164 LEU B C 1
ATOM 3484 O O . LEU B 1 164 ? -9.867 22.719 3.244 1 98.38 164 LEU B O 1
ATOM 3488 N N . LEU B 1 165 ? -11.961 22.453 3.803 1 98.38 165 LEU B N 1
ATOM 3489 C CA . LEU B 1 165 ? -12.391 23.703 3.17 1 98.38 165 LEU B CA 1
ATOM 3490 C C . LEU B 1 165 ? -12.734 24.75 4.219 1 98.38 165 LEU B C 1
ATOM 3492 O O . LEU B 1 165 ? -13.195 24.422 5.309 1 98.38 165 LEU B O 1
ATOM 3496 N N . SER B 1 166 ? -12.5 26 3.83 1 98.19 166 SER B N 1
ATOM 3497 C CA . SER B 1 166 ? -12.953 27.125 4.637 1 98.19 166 SER B CA 1
ATOM 3498 C C . SER B 1 166 ? -14.469 27.25 4.613 1 98.19 166 SER B C 1
ATOM 3500 O O . SER B 1 166 ? -15.141 26.578 3.824 1 98.19 166 SER B O 1
ATOM 3502 N N . PRO B 1 167 ? -14.992 28.047 5.527 1 96.81 167 PRO B N 1
ATOM 3503 C CA . PRO B 1 167 ? -16.438 28.25 5.551 1 96.81 167 PRO B CA 1
ATOM 3504 C C . PRO B 1 167 ? -17 28.75 4.219 1 96.81 167 PRO B C 1
ATOM 3506 O O . PRO B 1 167 ? -18.141 28.453 3.875 1 96.81 167 PRO B O 1
ATOM 3509 N N . ASP B 1 168 ? -16.203 29.438 3.469 1 95.75 168 ASP B N 1
ATOM 3510 C CA . ASP B 1 168 ? -16.672 29.969 2.193 1 95.75 168 ASP B CA 1
ATOM 3511 C C . ASP B 1 168 ? -16.312 29.031 1.04 1 95.75 168 ASP B C 1
ATOM 3513 O O . ASP B 1 168 ? -16.406 29.422 -0.128 1 95.75 168 ASP B O 1
ATOM 3517 N N . GLY B 1 169 ? -15.789 27.875 1.326 1 94.94 169 GLY B N 1
ATOM 3518 C CA . GLY B 1 169 ? -15.688 26.797 0.35 1 94.94 169 GLY B CA 1
ATOM 3519 C C . GLY B 1 169 ? -14.328 26.734 -0.322 1 94.94 169 GLY B C 1
ATOM 3520 O O . GLY B 1 169 ? -14.148 25.969 -1.28 1 94.94 169 GLY B O 1
ATOM 3521 N N . ARG B 1 170 ? -13.391 27.547 0.16 1 97.38 170 ARG B N 1
ATOM 3522 C CA . ARG B 1 170 ? -12.047 27.531 -0.413 1 97.38 170 ARG B CA 1
ATOM 3523 C C . ARG B 1 170 ? -11.148 26.547 0.31 1 97.38 170 ARG B C 1
ATOM 3525 O O . ARG B 1 170 ? -11.328 26.281 1.502 1 97.38 170 ARG B O 1
ATOM 3532 N N . LYS B 1 171 ? -10.203 26.016 -0.425 1 97.19 171 LYS B N 1
ATOM 3533 C CA . LYS B 1 171 ? -9.336 24.984 0.146 1 97.19 171 LYS B CA 1
ATOM 3534 C C . LYS B 1 171 ? -8.391 25.578 1.188 1 97.19 171 LYS B C 1
ATOM 3536 O O . LYS B 1 171 ? -7.652 26.516 0.897 1 97.19 171 LYS B O 1
ATOM 3541 N N . LEU B 1 172 ? -8.352 24.969 2.354 1 98.25 172 LEU B N 1
ATOM 3542 C CA . LEU B 1 172 ? -7.496 25.375 3.457 1 98.25 172 LEU B CA 1
ATOM 3543 C C . LEU B 1 172 ? -6.348 24.391 3.658 1 98.25 172 LEU B C 1
ATOM 3545 O O . LEU B 1 172 ? -5.23 24.797 3.994 1 98.25 172 LEU B O 1
ATOM 3549 N N . ALA B 1 173 ? -6.641 23.109 3.502 1 98.31 173 ALA B N 1
ATOM 3550 C CA . ALA B 1 173 ? -5.656 22.062 3.783 1 98.31 173 ALA B CA 1
ATOM 3551 C C . ALA B 1 173 ? -5.953 20.797 2.975 1 98.31 173 ALA B C 1
ATOM 3553 O O . ALA B 1 173 ? -7.031 20.672 2.398 1 98.31 173 ALA B O 1
ATOM 3554 N N . GLY B 1 174 ? -4.996 19.938 2.887 1 97 174 GLY B N 1
ATOM 3555 C CA . GLY B 1 174 ? -5.125 18.641 2.232 1 97 174 GLY B CA 1
ATOM 3556 C C . GLY B 1 174 ? -4.316 17.547 2.906 1 97 174 GLY B C 1
ATOM 3557 O O . GLY B 1 174 ? -3.299 17.828 3.545 1 97 174 GLY B O 1
ATOM 3558 N N . VAL B 1 175 ? -4.832 16.344 2.732 1 97.19 175 VAL B N 1
ATOM 3559 C CA . VAL B 1 175 ? -4.16 15.164 3.277 1 97.19 175 VAL B CA 1
ATOM 3560 C C . VAL B 1 175 ? -3.832 14.188 2.148 1 97.19 175 VAL B C 1
ATOM 3562 O O . VAL B 1 175 ? -4.66 13.945 1.268 1 97.19 175 VAL B O 1
ATOM 3565 N N . LEU B 1 176 ? -2.678 13.727 2.141 1 96.31 176 LEU B N 1
ATOM 3566 C CA . LEU B 1 176 ? -2.234 12.727 1.172 1 96.31 176 LEU B CA 1
ATOM 3567 C C . LEU B 1 176 ? -1.812 11.438 1.871 1 96.31 176 LEU B C 1
ATOM 3569 O O . LEU B 1 176 ? -1.011 11.477 2.809 1 96.31 176 LEU B O 1
ATOM 3573 N N . LEU B 1 177 ? -2.33 10.336 1.351 1 95.56 177 LEU B N 1
ATOM 3574 C CA . LEU B 1 177 ? -1.983 9.031 1.902 1 95.56 177 LEU B CA 1
ATOM 3575 C C . LEU B 1 177 ? -1.04 8.281 0.969 1 95.56 177 LEU B C 1
ATOM 3577 O O . LEU B 1 177 ? -1.271 8.227 -0.241 1 95.56 177 LEU B O 1
ATOM 3581 N N . GLU B 1 178 ? -0.011 7.852 1.506 1 95.56 178 GLU B N 1
ATOM 3582 C CA . GLU B 1 178 ? 0.811 6.801 0.912 1 95.56 178 GLU B CA 1
ATOM 3583 C C . GLU B 1 178 ? 0.95 5.609 1.854 1 95.56 178 GLU B C 1
ATOM 3585 O O . GLU B 1 178 ? 1.068 5.781 3.07 1 95.56 178 GLU B O 1
ATOM 3590 N N . ALA B 1 179 ? 0.892 4.43 1.26 1 95.12 179 ALA B N 1
ATOM 3591 C CA . ALA B 1 179 ? 0.962 3.275 2.15 1 95.12 179 ALA B CA 1
ATOM 3592 C C . ALA B 1 179 ? 1.631 2.09 1.459 1 95.12 179 ALA B C 1
ATOM 3594 O O . ALA B 1 179 ? 1.63 2 0.229 1 95.12 179 ALA B O 1
ATOM 3595 N N . ARG B 1 180 ? 2.248 1.342 2.252 1 93 180 ARG B N 1
ATOM 3596 C CA . ARG B 1 180 ? 2.76 0.038 1.842 1 93 180 ARG B CA 1
ATOM 3597 C C . ARG B 1 180 ? 2.027 -1.09 2.562 1 93 180 ARG B C 1
ATOM 3599 O O . ARG B 1 180 ? 1.825 -1.029 3.775 1 93 180 ARG B O 1
ATOM 3606 N N . ALA B 1 181 ? 1.613 -2.002 1.756 1 91.5 181 ALA B N 1
ATOM 3607 C CA . ALA B 1 181 ? 0.89 -3.143 2.311 1 91.5 181 ALA B CA 1
ATOM 3608 C C . ALA B 1 181 ? 1.597 -4.453 1.979 1 91.5 181 ALA B C 1
ATOM 3610 O O . ALA B 1 181 ? 2.246 -4.57 0.936 1 91.5 181 ALA B O 1
ATOM 3611 N N . GLU B 1 182 ? 1.507 -5.375 2.881 1 86.56 182 GLU B N 1
ATOM 3612 C CA . GLU B 1 182 ? 1.982 -6.746 2.719 1 86.56 182 GLU B CA 1
ATOM 3613 C C . GLU B 1 182 ? 0.957 -7.75 3.232 1 86.56 182 GLU B C 1
ATOM 3615 O O . GLU B 1 182 ? 0.556 -7.695 4.398 1 86.56 182 GLU B O 1
ATOM 3620 N N . GLY B 1 183 ? 0.646 -8.602 2.287 1 82.38 183 GLY B N 1
ATOM 3621 C CA . GLY B 1 183 ? -0.462 -9.469 2.658 1 82.38 183 GLY B CA 1
ATOM 3622 C C . GLY B 1 183 ? -1.756 -8.711 2.895 1 82.38 183 GLY B C 1
ATOM 3623 O O . GLY B 1 183 ? -2.189 -7.93 2.043 1 82.38 183 GLY B O 1
ATOM 3624 N N . GLU B 1 184 ? -2.402 -8.953 4.02 1 79.38 184 GLU B N 1
ATOM 3625 C CA . GLU B 1 184 ? -3.664 -8.297 4.344 1 79.38 184 GLU B CA 1
ATOM 3626 C C . GLU B 1 184 ? -3.449 -7.141 5.32 1 79.38 184 GLU B C 1
ATOM 3628 O O . GLU B 1 184 ? -4.41 -6.602 5.875 1 79.38 184 GLU B O 1
ATOM 3633 N N . GLU B 1 185 ? -2.225 -6.789 5.465 1 82.88 185 GLU B N 1
ATOM 3634 C CA . GLU B 1 185 ? -1.953 -5.801 6.5 1 82.88 185 GLU B CA 1
ATOM 3635 C C . GLU B 1 185 ? -1.22 -4.59 5.93 1 82.88 185 GLU B C 1
ATOM 3637 O O . GLU B 1 185 ? -0.485 -4.711 4.945 1 82.88 185 GLU B O 1
ATOM 3642 N N . VAL B 1 186 ? -1.416 -3.531 6.598 1 89.19 186 VAL B N 1
ATOM 3643 C CA . VAL B 1 186 ? -0.691 -2.303 6.293 1 89.19 186 VAL B CA 1
ATOM 3644 C C . VAL B 1 186 ? 0.641 -2.289 7.039 1 89.19 186 VAL B C 1
ATOM 3646 O O . VAL B 1 186 ? 0.674 -2.412 8.266 1 89.19 186 VAL B O 1
ATOM 3649 N N . VAL B 1 187 ? 1.762 -2.221 6.266 1 90.75 187 VAL B N 1
ATOM 3650 C CA . VAL B 1 187 ? 3.084 -2.162 6.879 1 90.75 187 VAL B CA 1
ATOM 3651 C C . VAL B 1 187 ? 3.307 -0.782 7.492 1 90.75 187 VAL B C 1
ATOM 3653 O O . VAL B 1 187 ? 3.688 -0.67 8.664 1 90.75 187 VAL B O 1
ATOM 3656 N N . TYR B 1 188 ? 3.072 0.189 6.703 1 95.56 188 TYR B N 1
ATOM 3657 C CA . TYR B 1 188 ? 3.082 1.558 7.207 1 95.56 188 TYR B CA 1
ATOM 3658 C C . TYR B 1 188 ? 2.242 2.471 6.32 1 95.56 188 TYR B C 1
ATOM 3660 O O . TYR B 1 188 ? 1.9 2.109 5.191 1 95.56 188 TYR B O 1
ATOM 3668 N N . ALA B 1 189 ? 1.89 3.586 6.848 1 96.94 189 ALA B N 1
ATOM 3669 C CA . ALA B 1 189 ? 1.178 4.652 6.148 1 96.94 189 ALA B CA 1
ATOM 3670 C C . ALA B 1 189 ? 1.837 6.004 6.395 1 96.94 189 ALA B C 1
ATOM 3672 O O . ALA B 1 189 ? 2.264 6.301 7.512 1 96.94 189 ALA B O 1
ATOM 3673 N N . LEU B 1 190 ? 2.016 6.738 5.332 1 98.31 190 LEU B N 1
ATOM 3674 C CA . LEU B 1 190 ? 2.49 8.117 5.402 1 98.31 190 LEU B CA 1
ATOM 3675 C C . LEU B 1 190 ? 1.346 9.094 5.172 1 98.31 190 LEU B C 1
ATOM 3677 O O . LEU B 1 190 ? 0.714 9.078 4.109 1 98.31 190 LEU B O 1
ATOM 3681 N N . LEU B 1 191 ? 1.147 9.875 6.145 1 98.12 191 LEU B N 1
ATOM 3682 C CA . LEU B 1 191 ? 0.177 10.953 5.992 1 98.12 191 LEU B CA 1
ATOM 3683 C C . LEU B 1 191 ? 0.875 12.273 5.688 1 98.12 191 LEU B C 1
ATOM 3685 O O . LEU B 1 191 ? 1.555 12.836 6.555 1 98.12 191 LEU B O 1
ATOM 3689 N N . GLY B 1 192 ? 0.736 12.68 4.504 1 98.12 192 GLY B N 1
ATOM 3690 C CA . GLY B 1 192 ? 1.153 14.031 4.16 1 98.12 192 GLY B CA 1
ATOM 3691 C C . GLY B 1 192 ? 0.08 15.07 4.418 1 98.12 192 GLY B C 1
ATOM 3692 O O . GLY B 1 192 ? -1.075 14.883 4.027 1 98.12 192 GLY B O 1
ATOM 3693 N N . VAL B 1 193 ? 0.464 16.109 5.059 1 98.56 193 VAL B N 1
ATOM 3694 C CA . VAL B 1 193 ? -0.497 17.156 5.391 1 98.56 193 VAL B CA 1
ATOM 3695 C C . VAL B 1 193 ? 0.051 18.5 4.957 1 98.56 193 VAL B C 1
ATOM 3697 O O . VAL B 1 193 ? 1.219 18.812 5.203 1 98.56 193 VAL B O 1
ATOM 3700 N N . GLY B 1 194 ? -0.716 19.219 4.281 1 98.38 194 GLY B N 1
ATOM 3701 C CA . GLY B 1 194 ? -0.46 20.609 3.939 1 98.38 194 GLY B CA 1
ATOM 3702 C C . GLY B 1 194 ? -1.549 21.547 4.414 1 98.38 194 GLY B C 1
ATOM 3703 O O . GLY B 1 194 ? -2.73 21.328 4.145 1 98.38 194 GLY B O 1
ATOM 3704 N N . VAL B 1 195 ? -1.161 22.594 5.121 1 98.62 195 VAL B N 1
ATOM 3705 C CA . VAL B 1 195 ? -2.115 23.578 5.621 1 98.62 195 VAL B CA 1
ATOM 3706 C C . VAL B 1 195 ? -1.667 24.984 5.215 1 98.62 195 VAL B C 1
ATOM 3708 O O . VAL B 1 195 ? -0.512 25.359 5.426 1 98.62 195 VAL B O 1
ATOM 3711 N N . ASN B 1 196 ? -2.574 25.703 4.574 1 98.56 196 ASN B N 1
ATOM 3712 C CA . ASN B 1 196 ? -2.359 27.125 4.355 1 98.56 196 ASN B CA 1
ATOM 3713 C C . ASN B 1 196 ? -2.588 27.922 5.637 1 98.56 196 ASN B C 1
ATOM 3715 O O . ASN B 1 196 ? -3.73 28.125 6.051 1 98.56 196 ASN B O 1
ATOM 3719 N N . VAL B 1 197 ? -1.498 28.422 6.195 1 98.69 197 VAL B N 1
ATOM 3720 C CA . VAL B 1 197 ? -1.66 29.062 7.5 1 98.69 197 VAL B CA 1
ATOM 3721 C C . VAL B 1 197 ? -1.691 30.578 7.332 1 98.69 197 VAL B C 1
ATOM 3723 O O . VAL B 1 197 ? -2.658 31.234 7.73 1 98.69 197 VAL B O 1
ATOM 3726 N N . ALA B 1 198 ? -0.627 31.109 6.66 1 98.38 198 ALA B N 1
ATOM 3727 C CA . ALA B 1 198 ? -0.538 32.562 6.527 1 98.38 198 ALA B CA 1
ATOM 3728 C C . ALA B 1 198 ? -0.49 32.969 5.059 1 98.38 198 ALA B C 1
ATOM 3730 O O . ALA B 1 198 ? -0.334 34.156 4.746 1 98.38 198 ALA B O 1
ATOM 3731 N N . TRP B 1 199 ? -0.609 32.094 4.203 1 97.81 199 TRP B N 1
ATOM 3732 C CA . TRP B 1 199 ? -0.581 32.281 2.76 1 97.81 199 TRP B CA 1
ATOM 3733 C C . TRP B 1 199 ? -1.262 31.141 2.031 1 97.81 199 TRP B C 1
ATOM 3735 O O . TRP B 1 199 ? -1.29 30 2.529 1 97.81 199 TRP B O 1
ATOM 3745 N N . ALA B 1 200 ? -1.796 31.422 0.854 1 98 200 ALA B N 1
ATOM 3746 C CA . ALA B 1 200 ? -2.361 30.406 -0.015 1 98 200 ALA B CA 1
ATOM 3747 C C . ALA B 1 200 ? -2.221 30.781 -1.484 1 98 200 ALA B C 1
ATOM 3749 O O . ALA B 1 200 ? -2.145 31.969 -1.816 1 98 200 ALA B O 1
ATOM 3750 N N . PRO B 1 201 ? -2.143 29.75 -2.35 1 96.81 201 PRO B N 1
ATOM 3751 C CA . PRO B 1 201 ? -2.227 30.062 -3.775 1 96.81 201 PRO B CA 1
ATOM 3752 C C . PRO B 1 201 ? -3.559 30.703 -4.16 1 96.81 201 PRO B C 1
ATOM 3754 O O . PRO B 1 201 ? -4.496 30.719 -3.357 1 96.81 201 PRO B O 1
ATOM 3757 N N . GLU B 1 202 ? -3.586 31.234 -5.348 1 96.12 202 GLU B N 1
ATOM 3758 C CA . GLU B 1 202 ? -4.793 31.875 -5.844 1 96.12 202 GLU B CA 1
ATOM 3759 C C . GLU B 1 202 ? -5.988 30.938 -5.809 1 96.12 202 GLU B C 1
ATOM 3761 O O . GLU B 1 202 ? -5.875 29.766 -6.211 1 96.12 202 GLU B O 1
ATOM 3766 N N . GLY B 1 203 ? -7.125 31.438 -5.27 1 96.25 203 GLY B N 1
ATOM 3767 C CA . GLY B 1 203 ? -8.352 30.656 -5.238 1 96.25 203 GLY B CA 1
ATOM 3768 C C . GLY B 1 203 ? -8.5 29.828 -3.977 1 96.25 203 GLY B C 1
ATOM 3769 O O . GLY B 1 203 ? -9.578 29.297 -3.695 1 96.25 203 GLY B O 1
ATOM 3770 N N . ALA B 1 204 ? -7.434 29.719 -3.178 1 97.69 204 ALA B N 1
ATOM 3771 C CA . ALA B 1 204 ? -7.457 28.969 -1.92 1 97.69 204 ALA B CA 1
ATOM 3772 C C . ALA B 1 204 ? -7.527 29.922 -0.725 1 97.69 204 ALA B C 1
ATOM 3774 O O . ALA B 1 204 ? -7.508 31.141 -0.891 1 97.69 204 ALA B O 1
ATOM 3775 N N . ALA B 1 205 ? -7.801 29.375 0.4 1 98.19 205 ALA B N 1
ATOM 3776 C CA . ALA B 1 205 ? -7.867 30.141 1.638 1 98.19 205 ALA B CA 1
ATOM 3777 C C . ALA B 1 205 ? -6.699 29.812 2.559 1 98.19 205 ALA B C 1
ATOM 3779 O O . ALA B 1 205 ? -6.008 28.797 2.354 1 98.19 205 ALA B O 1
ATOM 3780 N N . PHE B 1 206 ? -6.414 30.641 3.502 1 98.44 206 PHE B N 1
ATOM 3781 C CA . PHE B 1 206 ? -5.445 30.344 4.551 1 98.44 206 PHE B CA 1
ATOM 3782 C C . PHE B 1 206 ? -6.027 30.641 5.926 1 98.44 206 PHE B C 1
ATOM 3784 O O . PHE B 1 206 ? -6.957 31.453 6.051 1 98.44 206 PHE B O 1
ATOM 3791 N N . LEU B 1 207 ? -5.574 30.047 6.922 1 98.44 207 LEU B N 1
ATOM 3792 C CA . LEU B 1 207 ? -6.18 29.969 8.25 1 98.44 207 LEU B CA 1
ATOM 3793 C C . LEU B 1 207 ? -6.289 31.359 8.875 1 98.44 207 LEU B C 1
ATOM 3795 O O . LEU B 1 207 ? -7.309 31.688 9.484 1 98.44 207 LEU B O 1
ATOM 3799 N N . GLU B 1 208 ? -5.344 32.188 8.734 1 97.88 208 GLU B N 1
ATOM 3800 C CA . GLU B 1 208 ? -5.281 33.469 9.398 1 97.88 208 GLU B CA 1
ATOM 3801 C C . GLU B 1 208 ? -6.414 34.375 8.93 1 97.88 208 GLU B C 1
ATOM 3803 O O . GLU B 1 208 ? -6.703 35.406 9.562 1 97.88 208 GLU B O 1
ATOM 3808 N N . GLU B 1 209 ? -6.992 34.062 7.797 1 97.94 209 GLU B N 1
ATOM 3809 C CA . GLU B 1 209 ? -8.18 34.781 7.367 1 97.94 209 GLU B CA 1
ATOM 3810 C C . GLU B 1 209 ? -9.328 34.594 8.359 1 97.94 209 GLU B C 1
ATOM 3812 O O . GLU B 1 209 ? -10.234 35.438 8.414 1 97.94 209 GLU B O 1
ATOM 3817 N N . PHE B 1 210 ? -9.266 33.531 9.109 1 97.69 210 PHE B N 1
ATOM 3818 C CA . PHE B 1 210 ? -10.414 33.156 9.914 1 97.69 210 PHE B CA 1
ATOM 3819 C C . PHE B 1 210 ? -10.055 33.125 11.391 1 97.69 210 PHE B C 1
ATOM 3821 O O . PHE B 1 210 ? -10.867 33.469 12.25 1 97.69 210 PHE B O 1
ATOM 3828 N N . LEU B 1 211 ? -8.914 32.625 11.75 1 95.31 211 LEU B N 1
ATOM 3829 C CA . LEU B 1 211 ? -8.461 32.531 13.133 1 95.31 211 LEU B CA 1
ATOM 3830 C C . LEU B 1 211 ? -6.949 32.688 13.234 1 95.31 211 LEU B C 1
ATOM 3832 O O . LEU B 1 211 ? -6.215 32.312 12.32 1 95.31 211 LEU B O 1
ATOM 3836 N N . PRO B 1 212 ? -6.508 33.188 14.383 1 95.62 212 PRO B N 1
ATOM 3837 C CA . PRO B 1 212 ? -5.074 33.438 14.555 1 95.62 212 PRO B CA 1
ATOM 3838 C C . PRO B 1 212 ? -4.328 32.25 15.133 1 95.62 212 PRO B C 1
ATOM 3840 O O . PRO B 1 212 ? -3.885 32.281 16.281 1 95.62 212 PRO B O 1
ATOM 3843 N N . LEU B 1 213 ? -4.098 31.172 14.461 1 97 213 LEU B N 1
ATOM 3844 C CA . LEU B 1 213 ? -3.318 30.016 14.883 1 97 213 LEU B CA 1
ATOM 3845 C C . LEU B 1 213 ? -1.966 29.984 14.18 1 97 213 LEU B C 1
ATOM 3847 O O . LEU B 1 213 ? -1.885 30.203 12.969 1 97 213 LEU B O 1
ATOM 3851 N N . SER B 1 214 ? -0.968 29.797 14.961 1 97.88 214 SER B N 1
ATOM 3852 C CA . SER B 1 214 ? 0.368 29.672 14.383 1 97.88 214 SER B CA 1
ATOM 3853 C C . SER B 1 214 ? 0.592 28.281 13.805 1 97.88 214 SER B C 1
ATOM 3855 O O . SER B 1 214 ? -0.165 27.359 14.102 1 97.88 214 SER B O 1
ATOM 3857 N N . ARG B 1 215 ? 1.605 28.125 13 1 98.44 215 ARG B N 1
ATOM 3858 C CA . ARG B 1 215 ? 1.977 26.828 12.445 1 98.44 215 ARG B CA 1
ATOM 3859 C C . ARG B 1 215 ? 2.232 25.812 13.555 1 98.44 215 ARG B C 1
ATOM 3861 O O . ARG B 1 215 ? 1.767 24.672 13.484 1 98.44 215 ARG B O 1
ATOM 3868 N N . ARG B 1 216 ? 2.955 26.234 14.562 1 98.25 216 ARG B N 1
ATOM 3869 C CA . ARG B 1 216 ? 3.281 25.359 15.68 1 98.25 216 ARG B CA 1
ATOM 3870 C C . ARG B 1 216 ? 2.02 24.906 16.406 1 98.25 216 ARG B C 1
ATOM 3872 O O . ARG B 1 216 ? 1.869 23.734 16.719 1 98.25 216 ARG B O 1
ATOM 3879 N N . GLU B 1 217 ? 1.119 25.859 16.625 1 97.81 217 GLU B N 1
ATOM 3880 C CA . GLU B 1 217 ? -0.128 25.531 17.312 1 97.81 217 GLU B CA 1
ATOM 3881 C C . GLU B 1 217 ? -0.96 24.547 16.5 1 97.81 217 GLU B C 1
ATOM 3883 O O . GLU B 1 217 ? -1.503 23.578 17.047 1 97.81 217 GLU B O 1
ATOM 3888 N N . VAL B 1 218 ? -1.069 24.766 15.211 1 98.5 218 VAL B N 1
ATOM 3889 C CA . VAL B 1 218 ? -1.826 23.875 14.336 1 98.5 218 VAL B CA 1
ATOM 3890 C C . VAL B 1 218 ? -1.237 22.469 14.398 1 98.5 218 VAL B C 1
ATOM 3892 O O . VAL B 1 218 ? -1.971 21.484 14.547 1 98.5 218 VAL B O 1
ATOM 3895 N N . LEU B 1 219 ? 0.087 22.375 14.32 1 98.75 219 LEU B N 1
ATOM 3896 C CA . LEU B 1 219 ? 0.769 21.078 14.328 1 98.75 219 LEU B CA 1
ATOM 3897 C C . LEU B 1 219 ? 0.516 20.344 15.633 1 98.75 219 LEU B C 1
ATOM 3899 O O . LEU B 1 219 ? 0.135 19.172 15.617 1 98.75 219 LEU B O 1
ATOM 3903 N N . GLU B 1 220 ? 0.673 21.047 16.75 1 98.44 220 GLU B N 1
ATOM 3904 C CA . GLU B 1 220 ? 0.504 20.438 18.062 1 98.44 220 GLU B CA 1
ATOM 3905 C C . GLU B 1 220 ? -0.934 19.969 18.266 1 98.44 220 GLU B C 1
ATOM 3907 O O . GLU B 1 220 ? -1.169 18.859 18.719 1 98.44 220 GLU B O 1
ATOM 3912 N N . ARG B 1 221 ? -1.869 20.781 17.875 1 98.25 221 ARG B N 1
ATOM 3913 C CA . ARG B 1 221 ? -3.277 20.453 18.062 1 98.25 221 ARG B CA 1
ATOM 3914 C C . ARG B 1 221 ? -3.678 19.281 17.156 1 98.25 221 ARG B C 1
ATOM 3916 O O . ARG B 1 221 ? -4.406 18.391 17.578 1 98.25 221 ARG B O 1
ATOM 3923 N N . PHE B 1 222 ? -3.182 19.297 15.969 1 98.56 222 PHE B N 1
ATOM 3924 C CA . PHE B 1 222 ? -3.484 18.219 15.031 1 98.56 222 PHE B CA 1
ATOM 3925 C C . PHE B 1 222 ? -2.977 16.891 15.555 1 98.56 222 PHE B C 1
ATOM 3927 O O . PHE B 1 222 ? -3.713 15.898 15.57 1 98.56 222 PHE B O 1
ATOM 3934 N N . LEU B 1 223 ? -1.684 16.891 15.961 1 98.69 223 LEU B N 1
ATOM 3935 C CA . LEU B 1 223 ? -1.085 15.656 16.438 1 98.69 223 LEU B CA 1
ATOM 3936 C C . LEU B 1 223 ? -1.838 15.117 17.656 1 98.69 223 LEU B C 1
ATOM 3938 O O . LEU B 1 223 ? -2.07 13.914 17.766 1 98.69 223 LEU B O 1
ATOM 3942 N N . ALA B 1 224 ? -2.227 16.016 18.5 1 98.25 224 ALA B N 1
ATOM 3943 C CA . ALA B 1 224 ? -2.984 15.617 19.688 1 98.25 224 ALA B CA 1
ATOM 3944 C C . ALA B 1 224 ? -4.324 15 19.297 1 98.25 224 ALA B C 1
ATOM 3946 O O . ALA B 1 224 ? -4.703 13.945 19.797 1 98.25 224 ALA B O 1
ATOM 3947 N N . ARG B 1 225 ? -5.016 15.633 18.406 1 98 225 ARG B N 1
ATOM 3948 C CA . ARG B 1 225 ? -6.332 15.156 18 1 98 225 ARG B CA 1
ATOM 3949 C C . ARG B 1 225 ? -6.227 13.844 17.234 1 98 225 ARG B C 1
ATOM 3951 O O . ARG B 1 225 ? -7.012 12.922 17.453 1 98 225 ARG B O 1
ATOM 3958 N N . LEU B 1 226 ? -5.262 13.781 16.359 1 98.06 226 LEU B N 1
ATOM 3959 C CA . LEU B 1 226 ? -5.09 12.555 15.578 1 98.06 226 LEU B CA 1
ATOM 3960 C C . LEU B 1 226 ? -4.797 11.367 16.484 1 98.06 226 LEU B C 1
ATOM 3962 O O . LEU B 1 226 ? -5.387 10.297 16.328 1 98.06 226 LEU B O 1
ATOM 3966 N N . GLU B 1 227 ? -3.893 11.586 17.375 1 97.5 227 GLU B N 1
ATOM 3967 C CA . GLU B 1 227 ? -3.537 10.516 18.297 1 97.5 227 GLU B CA 1
ATOM 3968 C C . GLU B 1 227 ? -4.758 10.023 19.078 1 97.5 227 GLU B C 1
ATOM 3970 O O . GLU B 1 227 ? -4.914 8.828 19.297 1 97.5 227 GLU B O 1
ATOM 3975 N N . ALA B 1 228 ? -5.617 10.914 19.438 1 96.5 228 ALA B N 1
ATOM 3976 C CA . ALA B 1 228 ? -6.828 10.57 20.172 1 96.5 228 ALA B CA 1
ATOM 3977 C C . ALA B 1 228 ? -7.816 9.82 19.281 1 96.5 228 ALA B C 1
ATOM 3979 O O . ALA B 1 228 ? -8.586 8.984 19.781 1 96.5 228 ALA B O 1
ATOM 3980 N N . LEU B 1 229 ? -7.785 10.062 18.031 1 96.25 229 LEU B N 1
ATOM 3981 C CA . LEU B 1 229 ? -8.773 9.508 17.125 1 96.25 229 LEU B CA 1
ATOM 3982 C C . LEU B 1 229 ? -8.297 8.188 16.547 1 96.25 229 LEU B C 1
ATOM 3984 O O . LEU B 1 229 ? -9.102 7.371 16.094 1 96.25 229 LEU B O 1
ATOM 3988 N N . LEU B 1 230 ? -7.02 7.891 16.531 1 94.75 230 LEU B N 1
ATOM 3989 C CA . LEU B 1 230 ? -6.422 6.746 15.852 1 94.75 230 LEU B CA 1
ATOM 3990 C C . LEU B 1 230 ? -7.047 5.441 16.328 1 94.75 230 LEU B C 1
ATOM 3992 O O . LEU B 1 230 ? -7.332 4.551 15.531 1 94.75 230 LEU B O 1
ATOM 3996 N N . PRO B 1 231 ? -7.336 5.305 17.625 1 91.12 231 PRO B N 1
ATOM 3997 C CA . PRO B 1 231 ? -7.926 4.047 18.094 1 91.12 231 PRO B CA 1
ATOM 3998 C C . PRO B 1 231 ? -9.289 3.766 17.469 1 91.12 231 PRO B C 1
ATOM 4000 O O . PRO B 1 231 ? -9.719 2.609 17.406 1 91.12 231 PRO B O 1
ATOM 4003 N N . LEU B 1 232 ? -9.93 4.809 16.969 1 89.44 232 LEU B N 1
ATOM 4004 C CA . LEU B 1 232 ? -11.266 4.66 16.406 1 89.44 232 LEU B CA 1
ATOM 4005 C C . LEU B 1 232 ? -11.211 3.998 15.031 1 89.44 232 LEU B C 1
ATOM 4007 O O . LEU B 1 232 ? -12.234 3.57 14.492 1 89.44 232 LEU B O 1
ATOM 4011 N N . LEU B 1 233 ? -10.062 3.906 14.461 1 86.62 233 LEU B N 1
ATOM 4012 C CA . LEU B 1 233 ? -9.906 3.266 13.164 1 86.62 233 LEU B CA 1
ATOM 4013 C C . LEU B 1 233 ? -10.367 1.813 13.211 1 86.62 233 LEU B C 1
ATOM 4015 O O . LEU B 1 233 ? -10.758 1.247 12.188 1 86.62 233 LEU B O 1
ATOM 4019 N N . GLU B 1 234 ? -10.258 1.167 14.336 1 78.62 234 GLU B N 1
ATOM 4020 C CA . GLU B 1 234 ? -10.641 -0.233 14.492 1 78.62 234 GLU B CA 1
ATOM 4021 C C . GLU B 1 234 ? -12.156 -0.396 14.5 1 78.62 234 GLU B C 1
ATOM 4023 O O . GLU B 1 234 ? -12.664 -1.506 14.328 1 78.62 234 GLU B O 1
ATOM 4028 N N . ASP B 1 235 ? -12.828 0.686 14.719 1 80.31 235 ASP B N 1
ATOM 4029 C CA . ASP B 1 235 ? -14.281 0.731 14.711 1 80.31 235 ASP B CA 1
ATOM 4030 C C . ASP B 1 235 ? -14.797 1.95 13.945 1 80.31 235 ASP B C 1
ATOM 4032 O O . ASP B 1 235 ? -15.195 2.945 14.547 1 80.31 235 ASP B O 1
ATOM 4036 N N . PRO B 1 236 ? -14.898 1.771 12.633 1 83.69 236 PRO B N 1
ATOM 4037 C CA . PRO B 1 236 ? -15.242 2.932 11.805 1 83.69 236 PRO B CA 1
ATOM 4038 C C . PRO B 1 236 ? -16.562 3.58 12.219 1 83.69 236 PRO B C 1
ATOM 4040 O O . PRO B 1 236 ? -16.719 4.797 12.078 1 83.69 236 PRO B O 1
ATOM 4043 N N . GLU B 1 237 ? -17.438 2.834 12.75 1 85 237 GLU B N 1
ATOM 4044 C CA . GLU B 1 237 ? -18.734 3.355 13.148 1 85 237 GLU B CA 1
ATOM 4045 C C . GLU B 1 237 ? -18.594 4.367 14.281 1 85 237 GLU B C 1
ATOM 4047 O O . GLU B 1 237 ? -19.516 5.141 14.547 1 85 237 GLU B O 1
ATOM 4052 N N . ALA B 1 238 ? -17.5 4.34 14.867 1 86.56 238 ALA B N 1
ATOM 4053 C CA . ALA B 1 238 ? -17.297 5.223 16.016 1 86.56 238 ALA B CA 1
ATOM 4054 C C . ALA B 1 238 ? -16.922 6.637 15.562 1 86.56 238 ALA B C 1
ATOM 4056 O O . ALA B 1 238 ? -17.188 7.605 16.281 1 86.56 238 ALA B O 1
ATOM 4057 N N . PHE B 1 239 ? -16.344 6.84 14.344 1 90.69 239 PHE B N 1
ATOM 4058 C CA . PHE B 1 239 ? -15.953 8.203 14.016 1 90.69 239 PHE B CA 1
ATOM 4059 C C . PHE B 1 239 ? -16.641 8.672 12.734 1 90.69 239 PHE B C 1
ATOM 4061 O O . PHE B 1 239 ? -16.656 9.867 12.445 1 90.69 239 PHE B O 1
ATOM 4068 N N . LEU B 1 240 ? -17.25 7.816 12.031 1 94.12 240 LEU B N 1
ATOM 4069 C CA . LEU B 1 240 ? -17.859 8.195 10.766 1 94.12 240 LEU B CA 1
ATOM 4070 C C . LEU B 1 240 ? -18.984 9.195 10.984 1 94.12 240 LEU B C 1
ATOM 4072 O O . LEU B 1 240 ? -19.172 10.125 10.203 1 94.12 240 LEU B O 1
ATOM 4076 N N . PRO B 1 241 ? -19.766 9.047 12.078 1 94.69 241 PRO B N 1
ATOM 4077 C CA . PRO B 1 241 ? -20.781 10.07 12.344 1 94.69 241 PRO B CA 1
ATOM 4078 C C . PRO B 1 241 ? -20.172 11.453 12.586 1 94.69 241 PRO B C 1
ATOM 4080 O O . PRO B 1 241 ? -20.734 12.461 12.156 1 94.69 241 PRO B O 1
ATOM 4083 N N . ARG B 1 242 ? -19.078 11.516 13.281 1 95.38 242 ARG B N 1
ATOM 4084 C CA . ARG B 1 242 ? -18.391 12.781 13.5 1 95.38 242 ARG B CA 1
ATOM 4085 C C . ARG B 1 242 ? -17.906 13.375 12.188 1 95.38 242 ARG B C 1
ATOM 4087 O O . ARG B 1 242 ? -18.016 14.578 11.953 1 95.38 242 ARG B O 1
ATOM 4094 N N . TYR B 1 243 ? -17.375 12.516 11.391 1 97.12 243 TYR B N 1
ATOM 4095 C CA . TYR B 1 243 ? -16.969 12.945 10.055 1 97.12 243 TYR B CA 1
ATOM 4096 C C . TYR B 1 243 ? -18.141 13.516 9.273 1 97.12 243 TYR B C 1
ATOM 4098 O O . TYR B 1 243 ? -18.031 14.562 8.633 1 97.12 243 TYR B O 1
ATOM 4106 N N . ALA B 1 244 ? -19.234 12.852 9.352 1 96.88 244 ALA B N 1
ATOM 4107 C CA . ALA B 1 244 ? -20.438 13.266 8.625 1 96.88 244 ALA B CA 1
ATOM 4108 C C . ALA B 1 244 ? -20.891 14.648 9.07 1 96.88 244 ALA B C 1
ATOM 4110 O O . ALA B 1 244 ? -21.297 15.469 8.242 1 96.88 244 ALA B O 1
ATOM 4111 N N . GLN B 1 245 ? -20.781 14.883 10.32 1 96.5 245 GLN B N 1
ATOM 4112 C CA . GLN B 1 245 ? -21.203 16.172 10.875 1 96.5 245 GLN B CA 1
ATOM 4113 C C . GLN B 1 245 ? -20.312 17.297 10.352 1 96.5 245 GLN B C 1
ATOM 4115 O O . GLN B 1 245 ? -20.781 18.422 10.18 1 96.5 245 GLN B O 1
ATOM 4120 N N . ALA B 1 246 ? -19.109 16.969 10.086 1 97.44 246 ALA B N 1
ATOM 4121 C CA . ALA B 1 246 ? -18.156 17.969 9.641 1 97.44 246 ALA B CA 1
ATOM 4122 C C . ALA B 1 246 ? -18.078 18.031 8.117 1 97.44 246 ALA B C 1
ATOM 4124 O O . ALA B 1 246 ? -17.359 18.859 7.551 1 97.44 246 ALA B O 1
ATOM 4125 N N . SER B 1 247 ? -18.859 17.25 7.414 1 97.75 247 SER B N 1
ATOM 4126 C CA . SER B 1 247 ? -18.719 17.062 5.977 1 97.75 247 SER B CA 1
ATOM 4127 C C . SER B 1 247 ? -19.469 18.156 5.207 1 97.75 247 SER B C 1
ATOM 4129 O O . SER B 1 247 ? -20.625 18.438 5.496 1 97.75 247 SER B O 1
ATOM 4131 N N . TYR B 1 248 ? -18.781 18.703 4.266 1 96.69 248 TYR B N 1
ATOM 4132 C CA . TYR B 1 248 ? -19.406 19.594 3.305 1 96.69 248 TYR B CA 1
ATOM 4133 C C . TYR B 1 248 ? -19.906 18.828 2.09 1 96.69 248 TYR B C 1
ATOM 4135 O O . TYR B 1 248 ? -20.578 19.391 1.228 1 96.69 248 TYR B O 1
ATOM 4143 N N . THR B 1 249 ? -19.609 17.578 2.002 1 96.56 249 THR B N 1
ATOM 4144 C CA . THR B 1 249 ? -19.938 16.734 0.854 1 96.56 249 THR B CA 1
ATOM 4145 C C . THR B 1 249 ? -21.281 16.047 1.061 1 96.56 249 THR B C 1
ATOM 4147 O O . THR B 1 249 ? -22.141 16.047 0.169 1 96.56 249 THR B O 1
ATOM 4150 N N . LEU B 1 250 ? -21.5 15.516 2.248 1 96.75 250 LEU B N 1
ATOM 4151 C CA . LEU B 1 250 ? -22.656 14.672 2.516 1 96.75 250 LEU B CA 1
ATOM 4152 C C . LEU B 1 250 ? -23.938 15.5 2.52 1 96.75 250 LEU B C 1
ATOM 4154 O O . LEU B 1 250 ? -23.969 16.625 3.037 1 96.75 250 LEU B O 1
ATOM 4158 N N . GLY B 1 251 ? -24.953 14.945 1.935 1 95.38 251 GLY B N 1
ATOM 4159 C CA . GLY B 1 251 ? -26.234 15.609 1.86 1 95.38 251 GLY B CA 1
ATOM 4160 C C . GLY B 1 251 ? -26.375 16.516 0.652 1 95.38 251 GLY B C 1
ATOM 4161 O O . GLY B 1 251 ? -27.469 17.016 0.364 1 95.38 251 GLY B O 1
ATOM 4162 N N . ARG B 1 252 ? -25.359 16.656 -0.113 1 94.81 252 ARG B N 1
ATOM 4163 C CA . ARG B 1 252 ? -25.359 17.516 -1.289 1 94.81 252 ARG B CA 1
ATOM 4164 C C . ARG B 1 252 ? -25.328 16.703 -2.574 1 94.81 252 ARG B C 1
ATOM 4166 O O . ARG B 1 252 ? -24.906 15.539 -2.562 1 94.81 252 ARG B O 1
ATOM 4173 N N . ARG B 1 253 ? -25.844 17.391 -3.674 1 95.94 253 ARG B N 1
ATOM 4174 C CA . ARG B 1 253 ? -25.625 16.797 -4.992 1 95.94 253 ARG B CA 1
ATOM 4175 C C . ARG B 1 253 ? -24.188 16.984 -5.449 1 95.94 253 ARG B C 1
ATOM 4177 O O . ARG B 1 253 ? -23.625 18.078 -5.32 1 95.94 253 ARG B O 1
ATOM 4184 N N . VAL B 1 254 ? -23.547 15.82 -5.859 1 96.94 254 VAL B N 1
ATOM 4185 C CA . VAL B 1 254 ? -22.141 15.883 -6.242 1 96.94 254 VAL B CA 1
ATOM 4186 C C . VAL B 1 254 ? -21.938 15.156 -7.57 1 96.94 254 VAL B C 1
ATOM 4188 O O . VAL B 1 254 ? -22.797 14.391 -8.008 1 96.94 254 VAL B O 1
ATOM 4191 N N . ARG B 1 255 ? -20.922 15.531 -8.234 1 96 255 ARG B N 1
ATOM 4192 C CA . ARG B 1 255 ? -20.359 14.789 -9.359 1 96 255 ARG B CA 1
ATOM 4193 C C . ARG B 1 255 ? -18.953 14.289 -9.047 1 96 255 ARG B C 1
ATOM 4195 O O . ARG B 1 255 ? -18.094 15.078 -8.664 1 96 255 ARG B O 1
ATOM 4202 N N . VAL B 1 256 ? -18.766 12.961 -9.086 1 94.06 256 VAL B N 1
ATOM 4203 C CA . VAL B 1 256 ? -17.453 12.383 -8.836 1 94.06 256 VAL B CA 1
ATOM 4204 C C . VAL B 1 256 ? -16.875 11.836 -10.133 1 94.06 256 VAL B C 1
ATOM 4206 O O . VAL B 1 256 ? -17.5 11.008 -10.805 1 94.06 256 VAL B O 1
ATOM 4209 N N . GLU B 1 257 ? -15.703 12.297 -10.445 1 90.81 257 GLU B N 1
ATOM 4210 C CA . GLU B 1 257 ? -15 11.734 -11.594 1 90.81 257 GLU B CA 1
ATOM 4211 C C . GLU B 1 257 ? -14.266 10.453 -11.211 1 90.81 257 GLU B C 1
ATOM 4213 O O . GLU B 1 257 ? -13.344 10.469 -10.398 1 90.81 257 GLU B O 1
ATOM 4218 N N . THR B 1 258 ? -14.797 9.367 -11.805 1 83.25 258 THR B N 1
ATOM 4219 C CA . THR B 1 258 ? -14.164 8.078 -11.531 1 83.25 258 THR B CA 1
ATOM 4220 C C . THR B 1 258 ? -13.453 7.555 -12.781 1 83.25 258 THR B C 1
ATOM 4222 O O . THR B 1 258 ? -13.648 8.078 -13.875 1 83.25 258 THR B O 1
ATOM 4225 N N . PRO B 1 259 ? -12.586 6.59 -12.656 1 71.25 259 PRO B N 1
ATOM 4226 C CA . PRO B 1 259 ? -11.953 5.992 -13.836 1 71.25 259 PRO B CA 1
ATOM 4227 C C . PRO B 1 259 ? -12.969 5.395 -14.805 1 71.25 259 PRO B C 1
ATOM 4229 O O . PRO B 1 259 ? -12.711 5.332 -16.016 1 71.25 259 PRO B O 1
ATOM 4232 N N . LYS B 1 260 ? -14.188 4.996 -14.367 1 75.69 260 LYS B N 1
ATOM 4233 C CA . LYS B 1 260 ? -15.219 4.379 -15.203 1 75.69 260 LYS B CA 1
ATOM 4234 C C . LYS B 1 260 ? -16.188 5.422 -15.734 1 75.69 260 LYS B C 1
ATOM 4236 O O . LYS B 1 260 ? -17.109 5.094 -16.484 1 75.69 260 LYS B O 1
ATOM 4241 N N . GLY B 1 261 ? -15.914 6.629 -15.312 1 85.94 261 GLY B N 1
ATOM 4242 C CA . GLY B 1 261 ? -16.812 7.699 -15.719 1 85.94 261 GLY B CA 1
ATOM 4243 C C . GLY B 1 261 ? -17.406 8.461 -14.555 1 85.94 261 GLY B C 1
ATOM 4244 O O . GLY B 1 261 ? -17.203 8.086 -13.398 1 85.94 261 GLY B O 1
ATOM 4245 N N . PRO B 1 262 ? -18.156 9.477 -14.945 1 92.88 262 PRO B N 1
ATOM 4246 C CA . PRO B 1 262 ? -18.703 10.32 -13.883 1 92.88 262 PRO B CA 1
ATOM 4247 C C . PRO B 1 262 ? -19.906 9.68 -13.195 1 92.88 262 PRO B C 1
ATOM 4249 O O . PRO B 1 262 ? -20.703 9 -13.844 1 92.88 262 PRO B O 1
ATOM 4252 N N . VAL B 1 263 ? -19.969 9.867 -11.906 1 94.38 263 VAL B N 1
ATOM 4253 C CA . VAL B 1 263 ? -21.109 9.484 -11.094 1 94.38 263 VAL B CA 1
ATOM 4254 C C . VAL B 1 263 ? -21.734 10.727 -10.469 1 94.38 263 VAL B C 1
ATOM 4256 O O . VAL B 1 263 ? -21.047 11.516 -9.812 1 94.38 263 VAL B O 1
ATOM 4259 N N . GLU B 1 264 ? -23.047 10.859 -10.75 1 95.88 264 GLU B N 1
ATOM 4260 C CA . GLU B 1 264 ? -23.734 12.023 -10.219 1 95.88 264 GLU B CA 1
ATOM 4261 C C . GLU B 1 264 ? -24.906 11.609 -9.312 1 95.88 264 GLU B C 1
ATOM 4263 O O . GLU B 1 264 ? -25.578 10.625 -9.586 1 95.88 264 GLU B O 1
ATOM 4268 N N . GLY B 1 265 ? -25.062 12.375 -8.242 1 96.19 265 GLY B N 1
ATOM 4269 C CA . GLY B 1 265 ? -26.141 12.133 -7.301 1 96.19 265 GLY B CA 1
ATOM 4270 C C . GLY B 1 265 ? -25.906 12.766 -5.941 1 96.19 265 GLY B C 1
ATOM 4271 O O . GLY B 1 265 ? -24.953 13.531 -5.766 1 96.19 265 GLY B O 1
ATOM 4272 N N . VAL B 1 266 ? -26.812 12.469 -5.078 1 96.81 266 VAL B N 1
ATOM 4273 C CA . VAL B 1 266 ? -26.656 12.969 -3.715 1 96.81 266 VAL B CA 1
ATOM 4274 C C . VAL B 1 266 ? -25.641 12.109 -2.967 1 96.81 266 VAL B C 1
ATOM 4276 O O . VAL B 1 266 ? -25.688 10.883 -3.027 1 96.81 266 VAL B O 1
ATOM 4279 N N . ALA B 1 267 ? -24.656 12.781 -2.328 1 97.31 267 ALA B N 1
ATOM 4280 C CA . ALA B 1 267 ? -23.75 12.055 -1.436 1 97.31 267 ALA B CA 1
ATOM 4281 C C . ALA B 1 267 ? -24.469 11.641 -0.153 1 97.31 267 ALA B C 1
ATOM 4283 O O . ALA B 1 267 ? -24.797 12.484 0.681 1 97.31 267 ALA B O 1
ATOM 4284 N N . GLU B 1 268 ? -24.562 10.383 -0.006 1 97 268 GLU B N 1
ATOM 4285 C CA . GLU B 1 268 ? -25.453 9.891 1.03 1 97 268 GLU B CA 1
ATOM 4286 C C . GLU B 1 268 ? -24.703 9.547 2.309 1 97 268 GLU B C 1
ATOM 4288 O O . GLU B 1 268 ? -25.172 9.828 3.412 1 97 268 GLU B O 1
ATOM 4293 N N . ALA B 1 269 ? -23.562 8.883 2.111 1 95.88 269 ALA B N 1
ATOM 4294 C CA . ALA B 1 269 ? -22.828 8.406 3.281 1 95.88 269 ALA B CA 1
ATOM 4295 C C . ALA B 1 269 ? -21.391 8.047 2.92 1 95.88 269 ALA B C 1
ATOM 4297 O O . ALA B 1 269 ? -21.062 7.859 1.743 1 95.88 269 ALA B O 1
ATOM 4298 N N . VAL B 1 270 ? -20.562 8.109 3.914 1 94.31 270 VAL B N 1
ATOM 4299 C CA . VAL B 1 270 ? -19.25 7.469 3.818 1 94.31 270 VAL B CA 1
ATOM 4300 C C . VAL B 1 270 ? -19.328 6.059 4.402 1 94.31 270 VAL B C 1
ATOM 4302 O O . VAL B 1 270 ? -19.797 5.871 5.531 1 94.31 270 VAL B O 1
ATOM 4305 N N . LEU B 1 271 ? -18.891 5.121 3.643 1 89.62 271 LEU B N 1
ATOM 4306 C CA . LEU B 1 271 ? -18.984 3.717 4.027 1 89.62 271 LEU B CA 1
ATOM 4307 C C . LEU B 1 271 ? -17.812 3.322 4.914 1 89.62 271 LEU B C 1
ATOM 4309 O O . LEU B 1 271 ? -16.844 4.074 5.039 1 89.62 271 LEU B O 1
ATOM 4313 N N . PRO B 1 272 ? -17.875 2.107 5.516 1 85 272 PRO B N 1
ATOM 4314 C CA . PRO B 1 272 ? -16.859 1.687 6.484 1 85 272 PRO B CA 1
ATOM 4315 C C . PRO B 1 272 ? -15.477 1.506 5.852 1 85 272 PRO B C 1
ATOM 4317 O O . PRO B 1 272 ? -14.477 1.401 6.566 1 85 272 PRO B O 1
ATOM 4320 N N . ASP B 1 273 ? -15.414 1.442 4.605 1 83.88 273 ASP B N 1
ATOM 4321 C CA . ASP B 1 273 ? -14.117 1.327 3.949 1 83.88 273 ASP B CA 1
ATOM 4322 C C . ASP B 1 273 ? -13.641 2.684 3.436 1 83.88 273 ASP B C 1
ATOM 4324 O O . ASP B 1 273 ? -12.633 2.766 2.725 1 83.88 273 ASP B O 1
ATOM 4328 N N . GLY B 1 274 ? -14.398 3.715 3.736 1 90.31 274 GLY B N 1
ATOM 4329 C CA . GLY B 1 274 ? -14.008 5.062 3.359 1 90.31 274 GLY B CA 1
ATOM 4330 C C . GLY B 1 274 ? -14.609 5.512 2.041 1 90.31 274 GLY B C 1
ATOM 4331 O O . GLY B 1 274 ? -14.492 6.684 1.667 1 90.31 274 GLY B O 1
ATOM 4332 N N . SER B 1 275 ? -15.305 4.629 1.347 1 91.69 275 SER B N 1
ATOM 4333 C CA . SER B 1 275 ? -15.914 4.977 0.068 1 91.69 275 SER B CA 1
ATOM 4334 C C . SER B 1 275 ? -17.141 5.871 0.264 1 91.69 275 SER B C 1
ATOM 4336 O O . SER B 1 275 ? -17.703 5.918 1.354 1 91.69 275 SER B O 1
ATOM 4338 N N . LEU B 1 276 ? -17.422 6.617 -0.752 1 93.94 276 LEU B N 1
ATOM 4339 C CA . LEU B 1 276 ? -18.594 7.496 -0.763 1 93.94 276 LEU B CA 1
ATOM 4340 C C . LEU B 1 276 ? -19.766 6.828 -1.457 1 93.94 276 LEU B C 1
ATOM 4342 O O . LEU B 1 276 ? -19.609 6.207 -2.508 1 93.94 276 LEU B O 1
ATOM 4346 N N . LEU B 1 277 ? -20.875 6.898 -0.839 1 95.25 277 LEU B N 1
ATOM 4347 C CA . LEU B 1 277 ? -22.109 6.434 -1.457 1 95.25 277 LEU B CA 1
ATOM 4348 C C . LEU B 1 277 ? -22.828 7.586 -2.146 1 95.25 277 LEU B C 1
ATOM 4350 O O . LEU B 1 277 ? -23.297 8.523 -1.485 1 95.25 277 LEU B O 1
ATOM 4354 N N . VAL B 1 278 ? -22.938 7.477 -3.496 1 96.19 278 VAL B N 1
ATOM 4355 C CA . VAL B 1 278 ? -23.562 8.523 -4.285 1 96.19 278 VAL B CA 1
ATOM 4356 C C . VAL B 1 278 ? -24.734 7.938 -5.082 1 96.19 278 VAL B C 1
ATOM 4358 O O . VAL B 1 278 ? -24.516 7.145 -6.004 1 96.19 278 VAL B O 1
ATOM 4361 N N . GLY B 1 279 ? -25.938 8.258 -4.75 1 93.88 279 GLY B N 1
ATOM 4362 C CA . GLY B 1 279 ? -27.094 7.719 -5.445 1 93.88 279 GLY B CA 1
ATOM 4363 C C . GLY B 1 279 ? -27.125 6.199 -5.453 1 93.88 279 GLY B C 1
ATOM 4364 O O . GLY B 1 279 ? -27.391 5.586 -6.492 1 93.88 279 GLY B O 1
ATOM 4365 N N . GLY B 1 280 ? -26.625 5.648 -4.449 1 91.88 280 GLY B N 1
ATOM 4366 C CA . GLY B 1 280 ? -26.641 4.199 -4.32 1 91.88 280 GLY B CA 1
ATOM 4367 C C . GLY B 1 280 ? -25.406 3.539 -4.887 1 91.88 280 GLY B C 1
ATOM 4368 O O . GLY B 1 280 ? -25.219 2.326 -4.754 1 91.88 280 GLY B O 1
ATOM 4369 N N . VAL B 1 281 ? -24.594 4.379 -5.469 1 90.88 281 VAL B N 1
ATOM 4370 C CA . VAL B 1 281 ? -23.375 3.838 -6.086 1 90.88 281 VAL B CA 1
ATOM 4371 C C . VAL B 1 281 ? -22.188 4.07 -5.176 1 90.88 281 VAL B C 1
ATOM 4373 O O . VAL B 1 281 ? -21.953 5.191 -4.707 1 90.88 281 VAL B O 1
ATOM 4376 N N . ARG B 1 282 ? -21.469 3.018 -4.945 1 88.56 282 ARG B N 1
ATOM 4377 C CA . ARG B 1 282 ? -20.25 3.111 -4.137 1 88.56 282 ARG B CA 1
ATOM 4378 C C . ARG B 1 282 ? -19.094 3.641 -4.965 1 88.56 282 ARG B C 1
ATOM 4380 O O . ARG B 1 282 ? -18.781 3.104 -6.031 1 88.56 282 ARG B O 1
ATOM 4387 N N . VAL B 1 283 ? -18.438 4.719 -4.484 1 89.88 283 VAL B N 1
ATOM 4388 C CA . VAL B 1 283 ? -17.281 5.316 -5.133 1 89.88 283 VAL B CA 1
ATOM 4389 C C . VAL B 1 283 ? -16.078 5.281 -4.18 1 89.88 283 VAL B C 1
ATOM 4391 O O . VAL B 1 283 ? -16.094 5.926 -3.131 1 89.88 283 VAL B O 1
ATOM 4394 N N . GLY B 1 284 ? -15.023 4.562 -4.582 1 87.31 284 GLY B N 1
ATOM 4395 C CA . GLY B 1 284 ? -13.883 4.402 -3.699 1 87.31 284 GLY B CA 1
ATOM 4396 C C . GLY B 1 284 ? -12.781 5.414 -3.959 1 87.31 284 GLY B C 1
ATOM 4397 O O . GLY B 1 284 ? -11.883 5.586 -3.133 1 87.31 284 GLY B O 1
ATOM 4398 N N . ALA B 1 285 ? -12.836 6.051 -5.105 1 83.62 285 ALA B N 1
ATOM 4399 C CA . ALA B 1 285 ? -11.828 7.031 -5.5 1 83.62 285 ALA B CA 1
ATOM 4400 C C . ALA B 1 285 ? -12.391 8.023 -6.512 1 83.62 285 ALA B C 1
ATOM 4402 O O . ALA B 1 285 ? -13.328 7.703 -7.254 1 83.62 285 ALA B O 1
ATOM 4403 N N . GLY B 1 286 ? -11.812 9.25 -6.414 1 86.75 286 GLY B N 1
ATOM 4404 C CA . GLY B 1 286 ? -12.219 10.219 -7.422 1 86.75 286 GLY B CA 1
ATOM 4405 C C . GLY B 1 286 ? -12.133 11.656 -6.941 1 86.75 286 GLY B C 1
ATOM 4406 O O . GLY B 1 286 ? -11.742 11.906 -5.801 1 86.75 286 GLY B O 1
ATOM 4407 N N . GLU B 1 287 ? -12.469 12.508 -7.902 1 87.75 287 GLU B N 1
ATOM 4408 C CA . GLU B 1 287 ? -12.57 13.938 -7.613 1 87.75 287 GLU B CA 1
ATOM 4409 C C . GLU B 1 287 ? -14.031 14.367 -7.469 1 87.75 287 GLU B C 1
ATOM 4411 O O . GLU B 1 287 ? -14.828 14.18 -8.383 1 87.75 287 GLU B O 1
ATOM 4416 N N . VAL B 1 288 ? -14.289 14.961 -6.332 1 92.38 288 VAL B N 1
ATOM 4417 C CA . VAL B 1 288 ? -15.664 15.344 -6.047 1 92.38 288 VAL B CA 1
ATOM 4418 C C . VAL B 1 288 ? -15.875 16.812 -6.398 1 92.38 288 VAL B C 1
ATOM 4420 O O . VAL B 1 288 ? -15.094 17.672 -5.98 1 92.38 288 VAL B O 1
ATOM 4423 N N . ALA B 1 289 ? -16.812 17.031 -7.207 1 92.75 289 ALA B N 1
ATOM 4424 C CA . ALA B 1 289 ? -17.312 18.375 -7.441 1 92.75 289 ALA B CA 1
ATOM 4425 C C . ALA B 1 289 ? -18.656 18.578 -6.754 1 92.75 289 ALA B C 1
ATOM 4427 O O . ALA B 1 289 ? -19.578 17.781 -6.938 1 92.75 289 ALA B O 1
ATOM 4428 N N . LEU B 1 290 ? -18.703 19.609 -5.887 1 91.19 290 LEU B N 1
ATOM 4429 C CA . LEU B 1 290 ? -19.969 19.969 -5.258 1 91.19 290 LEU B CA 1
ATOM 4430 C C . LEU B 1 290 ? -20.859 20.75 -6.223 1 91.19 290 LEU B C 1
ATOM 4432 O O . LEU B 1 290 ? -20.438 21.766 -6.773 1 91.19 290 LEU B O 1
ATOM 4436 N N . LEU B 1 291 ? -21.953 20.125 -6.445 1 84.88 291 LEU B N 1
ATOM 4437 C CA . LEU B 1 291 ? -22.828 20.766 -7.422 1 84.88 291 LEU B CA 1
ATOM 4438 C C . LEU B 1 291 ? -23.781 21.734 -6.738 1 84.88 291 LEU B C 1
ATOM 4440 O O . LEU B 1 291 ? -24.109 21.562 -5.562 1 84.88 291 LEU B O 1
ATOM 4444 N N . GLY B 1 292 ? -23.938 23.094 -7.188 1 65.19 292 GLY B N 1
ATOM 4445 C CA . GLY B 1 292 ? -24.75 24.172 -6.672 1 65.19 292 GLY B CA 1
ATOM 4446 C C . GLY B 1 292 ? -26.047 23.703 -6.016 1 65.19 292 GLY B C 1
ATOM 4447 O O . GLY B 1 292 ? -26.516 22.594 -6.301 1 65.19 292 GLY B O 1
ATOM 4448 N N . LEU B 1 293 ? -26.438 24.172 -4.695 1 48.94 293 LEU B N 1
ATOM 4449 C CA . LEU B 1 293 ? -27.75 24.109 -4.059 1 48.94 293 LEU B CA 1
ATOM 4450 C C . LEU B 1 293 ? -28.859 24.375 -5.066 1 48.94 293 LEU B C 1
ATOM 4452 O O . LEU B 1 293 ? -28.75 25.297 -5.879 1 48.94 293 LEU B O 1
ATOM 4456 N N . GLU B 1 294 ? -29.453 23.328 -5.656 1 35.94 294 GLU B N 1
ATOM 4457 C CA . GLU B 1 294 ? -30.719 23.891 -6.109 1 35.94 294 GLU B CA 1
ATOM 4458 C C . GLU B 1 294 ? -31.438 24.609 -4.977 1 35.94 294 GLU B C 1
ATOM 4460 O O . GLU B 1 294 ? -31.328 24.234 -3.812 1 35.94 294 GLU B O 1
#

pLDDT: mean 94.22, std 6.82, range [35.94, 98.88]

InterPro domains:
  IPR003142 Biotin protein ligase, C-terminal [PF02237] (249-290)
  IPR004143 Biotinyl protein ligase (BPL) and lipoyl protein ligase (LPL), catalytic domain [PF03099] (77-196)
  IPR004143 Biotinyl protein ligase (BPL) and lipoyl protein ligase (LPL), catalytic domain [PS51733] (61-234)
  IPR004408 Biotin--acetyl-CoA-carboxylase ligase [TIGR00121] (74-279)
  IPR013196 Helix-turn-helix, type 11 [PF08279] (7-51)
  IPR030855 Bifunctional ligase/repressor BirA [MF_00978] (2-291)
  IPR036388 Winged helix-like DNA-binding domain superfamily [G3DSA:1.10.10.10] (3-53)
  IPR036390 Winged helix DNA-binding domain superfamily [SSF46785] (8-53)
  IPR045864 Class II Aminoacyl-tRNA synthetase/Biotinyl protein ligase (BPL) and lipoyl protein ligase (LPL) [G3DSA:3.30.930.10] (58-249)
  IPR045864 Class II Aminoacyl-tRNA synthetase/Biotinyl protein ligase (BPL) and lipoyl protein ligase (LPL) [SSF55681] (65-246)

Radius of gyration: 28.27 Å; Cα contacts (8 Å, |Δi|>4): 1349; chains: 2; bounding box: 66×85×54 Å

Secondary structure (DSSP, 8-state):
--TTGGG--SS-B-HHHHHHHHTS-HHHHHHHHHHHHHHT--EEEETTEEEEPTT---TTT---SSSTT-SEEEEEEES-HHHHHHHHHHTTPPTT-EEEEEEETT-B-GGG-B----TTTEEEEEEEE----BGGGGGHHHHHHHHHHHHHH---EEETTTEEE-TTS-EEEEEEEEEEEETTEEEEEEEEEEEESS---TT---GGGT----HHHHHHHHHHHHHHHGGGGG-GGGTHHHHHHHBSSTTSEEEEEETTEEEEEEEEEE-TTS-EEETTEEE-S-EEEE----/--TTGGG--SS-B-HHHHHHHHTS-HHHHHHHHHHHHHHT--EEEETTEEEEPTT---TTT---SSSTT-SEEEEEEES-HHHHHHHHHHTTPPTT-EEEEEEETT---GGG------TTTEEEEEEEE----BGGGGGHHHHHHHHHHHHHH---EEETTTEEE-TTS-EEEEEEEEEEEETTEEEEEEEEEEEESS---TT---GGGT----HHHHHHHHHHHHHHHGGGGG-GGGTHHHHHHHBSSTTSEEEEEETTEEEEEEEEEE-TTS-EEETTEEE-S-EEEE----

Nearest PDB structures (foldseek):
  4xtw-assembly2_B  TM=8.494E-01  e=3.159E-22  Mycobacterium tuberculosis
  4wf2-assembly1_A  TM=7.197E-01  e=8.297E-22  Escherichia coli K-12
  8f8u-assembly1_B  TM=6.547E-01  e=2.459E-21  Klebsiella pneumoniae subsp. pneumoniae 1158
  8f8u-assembly1_A  TM=6.482E-01  e=5.723E-21  Klebsiella pneumoniae subsp. pneumoniae 1158
  9j8f-assembly2_B  TM=6.555E-01  e=5.671E-20  Haemophilus influenzae Rd KW20

Solvent-accessible surface area (backbone atoms only — not comparable to full-atom values): 30222 Å² total; per-residue (Å²): 126,62,73,66,68,74,67,51,39,69,52,69,38,39,46,64,60,53,11,63,75,71,72,52,49,49,68,53,45,55,52,48,52,52,49,41,38,74,39,28,39,48,60,43,77,56,98,64,21,38,20,34,48,75,42,58,61,43,75,91,74,44,75,54,84,59,63,43,53,42,57,67,46,82,44,33,64,43,53,31,43,59,59,56,45,47,56,42,46,76,72,62,54,56,59,15,26,24,30,34,37,28,28,50,78,53,28,69,45,63,92,81,38,71,41,87,68,44,53,77,23,36,41,38,34,20,36,35,39,57,54,96,42,33,41,30,45,57,46,36,50,42,44,49,49,47,45,16,42,39,65,40,71,69,60,50,31,31,37,68,64,34,34,34,22,37,84,87,67,25,48,29,32,41,47,38,37,33,34,36,33,48,49,48,32,39,63,33,34,36,41,33,38,39,35,22,32,71,42,54,62,89,84,43,32,30,41,54,83,78,43,94,62,38,56,30,55,46,51,38,36,24,44,45,39,33,63,69,47,54,74,38,68,84,38,45,79,72,44,49,63,60,43,55,74,40,33,67,41,57,79,30,46,30,39,32,47,34,99,92,44,77,46,68,30,42,25,70,45,71,44,79,38,46,24,37,27,33,67,86,39,79,40,57,46,62,50,64,40,82,47,77,84,125,127,62,71,68,68,74,69,50,38,70,54,68,37,40,46,65,60,53,10,63,76,71,73,52,47,48,69,53,44,55,50,50,51,52,49,41,40,74,39,27,38,48,60,43,76,56,98,64,22,38,19,32,48,74,42,56,59,43,77,90,74,45,74,54,83,60,62,44,52,44,58,68,46,82,44,32,63,41,53,31,45,59,58,56,44,47,55,41,47,75,73,62,54,56,58,16,26,25,30,34,36,29,29,48,78,53,27,69,46,61,94,80,38,71,42,86,67,42,54,76,24,34,42,39,34,20,37,37,40,58,55,96,42,34,40,31,44,56,47,34,50,42,46,51,49,46,46,16,41,39,65,40,69,67,59,48,31,31,36,68,64,34,35,34,22,37,82,87,68,24,48,27,32,41,48,39,37,32,35,36,31,48,47,46,32,39,62,33,36,37,42,33,39,39,34,21,33,72,41,54,60,92,84,42,32,30,42,54,83,78,44,93,62,40,57,31,53,46,52,39,36,24,43,46,39,34,63,69,48,54,73,38,68,86,39,44,81,72,44,49,62,61,44,54,72,40,32,67,40,55,78,30,46,31,37,31,46,33,99,91,43,77,46,70,32,42,25,70,43,72,44,79,38,46,23,37,28,34,67,84,38,80,39,57,47,61,51,65,40,81,47,78,83,126

Organism: Thermus brockianus (NCBI:txid56956)

Sequence (588 aa):
MPALLSLLTEEFQSGEALARRLGVSRAAISKEAKRLREEGFPVEVSRQGYRILPGTPLPHLFRPPGRLGKPYRYLGRVGSTQDVLRAWAEAGAPEGALVLAEVQERGRGRRGRAWESRPGASLTFSLLLRPHLPLPALGLLPLLAGLALVEAVGVGGLKWPNDLLSPDGRKLAGVLLEARAEGEEVVYALLGVGVNVAWAPEGAAFLEEFLPLSRREVLERFLARLEALLPLLEDPEAFLPRYAQASYTLGRRVRVETPKGPVEGVAEAVLPDGSLLVGGVRVGAGEVALLGLEMPALLSLLTEEFQSGEALARRLGVSRAAISKEAKRLREEGFPVEVSRQGYRILPGTPLPHLFRPPGRLGKPYRYLGRVGSTQDVLRAWAEAGAPEGALVLAEVQERGRGRRGRAWESRPGASLTFSLLLRPHLPLPALGLLPLLAGLALVEAVGVGGLKWPNDLLSPDGRKLAGVLLEARAEGEEVVYALLGVGVNVAWAPEGAAFLEEFLPLSRREVLERFLARLEALLPLLEDPEAFLPRYAQASYTLGRRVRVETPKGPVEGVAEAVLPDGSLLVGGVRVGAGEVALLGLE

Foldseek 3Di:
DDPLLVVAACDFDALVVSCVVVVHDSVVSVVVLVVLVVLQFQWDQDPSHIHGHPQDCRVVNFDAPDLACPPDAEGEEDQELCVVVVVVVVVPDDFRYKYWYQYHPAADDPPGDHDDHHGQFKTKMKGKHQDFDFPLLLLCLLLLLQLLLCVQLVAAFDEPPFFGAGPVGFTFKGWDWDFDDDDGGTRMIMIIMMGRARDDPPRHDHSVVPDNHGSSSSVNSSSVSSVVCSVCSVPLVVCQVVNVVRHPQAQFWKWWQDPVGIDTAHFHGQDSSRWTQGPNDTHSDTDIDGDDDD/DDPLLLVAACDFDALVVSCVVVVHDSVVSVVVLVVLVVLAFQWDQDPRHIHGHPQDCRVVNFDAPDLACPPDAEGEEDQELVVVVVVVVVVPDDFRYKYWYQYHPAADDPPGDHDHHHGQFKTKMKGKHQDFDFPLLLLCLLLLLQLLLCVQLVAAFDEPPFFGAGPVGFTFKGWDWDFDDDDGGTRMIMIIMMGRARDDPPRHDHSVVPDNHGSSSSVNSSSVSSVVCSVCSVPLVVCQVVNVVRHPQAQFWKWWQDPVGIDTAHFHGQDSSRWTQGPNDTHSDTDIDGDDDD